Protein 3MN5 (pdb70)

Secondary structure (DSSP, 8-state):
-PPEEEEE-SSEEEEEETTBSS-SEEEE--BTTBTT----B-SEETTEE--HHHHHHHHHIIIIIIS---GGGS-EEEEE-TT--HHHHHHHHHIIIIIS--SEEEEEEHHHHHHHHTT-SSEEEEEE-SS-EEEEEEETTEE-GGG-EEES-SHHHHHHHHHHHHHHTT----SHHHHHHHHHHHHHH----SSHHHHHHHHHH-STT-EEEE-TTS-EEEESTHHHHHHHTTT-GGGGT--S--HHHHHHHHHHTS-HHHHHHHHT-EEEESGGG-STTHHHHHHHHHHHHS-TT----EE--TTGGGHHHHHHHHHHT-GGGTTTSEEHHHHHHH-TTHHHHH-/--HHHHHHHHHHH----B--

Radius of gyration: 20.94 Å; Cα contacts (8 Å, |Δi|>4): 755; chains: 2; bounding box: 53×35×63 Å

GO terms:
  GO:0005515 protein binding (F, IPI)
  GO:0048306 calcium-dependent protein binding (F, IPI)
  GO:0042802 identical protein binding (F, IPI)
  GO:0098723 skeletal muscle myofibril (C, IDA)
  GO:0000287 magnesium ion binding (F, IDA)
  GO:0005509 calcium ion binding (F, IDA)
  GO:0032432 actin filament bundle (C, IDA)
  GO:0005884 actin filament (C, IDA)
  GO:0003785 actin monomer binding (F, IDA)
  GO:0031941 filamentous actin (C, IDA)
  GO:0030041 actin filament polymerization (P, IDA)
  GO:0051017 actin filament bundle assembly (P, IDA)
  GO:0140660 cytoskeletal motor activator activity (F, IDA)
  GO:0005884 actin filament (C, IMP)
  GO:0005523 tropomyosin binding (F, IPI)
  GO:0031013 troponin I binding (F, IPI)
  GO:0031432 titin binding (F, IPI)
  GO:0032036 myosin heavy chain binding (F, IPI)
  GO:0019904 protein domain specific binding (F, IPI)

Foldseek 3Di:
DWAKEWEDDQFWIFIPTFPDQGGQDIFGQWDPPGTPPVPIDRQAAQQAGNDVVSVLNNVVCCACVRHNHQQQVHEYEYEGAQPHDLVSLLSVLCCCCPVRVHQWYAYAYLQLLLLVLVVHQFAWEFEAAQFKTKIFGGDRSRTDNLLMDIDRCHLLNLLVLLQVVVVVVVDHQDDPVSSVVSSVCLLPQAAADLDLVVQVVVQVPDCVQKDWDQDPVRDIDIDTSSRHVSLCCQQVVCSVPDPDHHDLVSNVSSLVSDDPVCNLVHQQHYEYAADRCQHHCNQVSSQVSNCVVDPVVRHGDYHYDNVRNCSSSSSSSPQSPDPVNPVLICGSVNCVVPNSSVNVVRD/DPPVVVVVVVVVVDDDDDDD

CATH classification: 3.30.420.40 (+2 more: 3.30.420.40, 3.90.640.10)

Nearest PDB structures (foldseek):
  3mn5-assembly1_A  TM=1.003E+00  e=4.294E-72  Oryctolagus cuniculus
  4h0y-assembly1_B  TM=9.917E-01  e=3.273E-67  Oryctolagus cuniculus
  4h0v-assembly1_B  TM=9.916E-01  e=4.871E-67  Oryctolagus cuniculus
  7w52-assembly4_G  TM=9.857E-01  e=1.844E-65  Gallus gallus
  4efh-assembly1_A  TM=9.823E-01  e=8.067E-65  Acanthamoeba castellanii

InterPro domains:
  IPR004000 Actin family [PF00022] (5-377)
  IPR004000 Actin family [PR00190] (28-37)
  IPR004000 Actin family [PR00190] (51-62)
  IPR004000 Actin family [PR00190] (63-85)
  IPR004000 Actin family [PR00190] (117-130)
  IPR004000 Actin family [PR00190] (142-161)
  IPR004000 Actin family [PR00190] (238-254)
  IPR004000 Actin family [PTHR11937] (10-371)
  IPR004000 Actin family [SM00268] (7-377)
  IPR004001 Actin, conserved site [PS00406] (55-65)
  IPR004001 Actin, conserved site [PS00432] (358-366)
  IPR020902 Actin/actin-like conserved site [PS01132] (106-118)
  IPR043129 ATPase, nucleotide binding domain [SSF53067] (5-155)
  IPR043129 ATPase, nucleotide binding domain [SSF53067] (149-377)

Structure (mmCIF, N/CA/C/O backbone):
data_3MN5
#
_entry.id   3MN5
#
_cell.length_a   52.960
_cell.length_b   71.810
_cell.length_c   100.720
_cell.angle_alpha   90.00
_cell.angle_beta   90.00
_cell.angle_gamma   90.00
#
_symmetry.space_group_name_H-M   'P 21 21 21'
#
loop_
_entity.id
_entity.type
_entity.pdbx_description
1 polymer 'Actin, alpha skeletal muscle'
2 polymer 'Protein spire'
3 non-polymer 'CALCIUM ION'
4 non-polymer "ADENOSINE-5'-TRIPHOSPHATE"
5 non-polymer 'LATRUNCULIN B'
6 water water
#
loop_
_atom_site.group_PDB
_atom_site.id
_atom_site.type_symbol
_atom_site.label_atom_id
_atom_site.label_alt_id
_atom_site.label_comp_id
_atom_site.label_asym_id
_atom_site.label_entity_id
_atom_site.label_seq_id
_atom_site.pdbx_PDB_ins_code
_atom_site.Cartn_x
_atom_site.Cartn_y
_atom_site.Cartn_z
_atom_site.occupancy
_atom_site.B_iso_or_equiv
_atom_site.auth_seq_id
_atom_site.auth_comp_id
_atom_site.auth_asym_id
_atom_site.auth_atom_id
_atom_site.pdbx_PDB_model_num
ATOM 1 N N . THR A 1 5 ? -43.613 -6.856 36.408 1.00 37.62 5 THR A N 1
ATOM 2 C CA . THR A 1 5 ? -43.020 -8.187 36.765 1.00 36.32 5 THR A CA 1
ATOM 3 C C . THR A 1 5 ? -41.979 -8.698 35.744 1.00 33.23 5 THR A C 1
ATOM 4 O O . THR A 1 5 ? -40.982 -9.321 36.141 1.00 34.07 5 THR A O 1
ATOM 8 N N . THR A 1 6 ? -42.216 -8.520 34.451 1.00 28.94 6 THR A N 1
ATOM 9 C CA . THR A 1 6 ? -41.132 -8.876 33.535 1.00 25.34 6 THR A CA 1
ATOM 10 C C . THR A 1 6 ? -40.344 -7.609 33.248 1.00 18.98 6 THR A C 1
ATOM 11 O O . THR A 1 6 ? -40.927 -6.559 33.111 1.00 19.25 6 THR A O 1
ATOM 15 N N . ALA A 1 7 ? -39.018 -7.697 33.370 1.00 13.76 7 ALA A N 1
ATOM 16 C CA . ALA A 1 7 ? -38.197 -6.555 32.934 1.00 13.08 7 ALA A CA 1
ATOM 17 C C . ALA A 1 7 ? -38.063 -6.498 31.418 1.00 10.52 7 ALA A C 1
ATOM 18 O O . ALA A 1 7 ? -38.012 -7.491 30.709 1.00 10.34 7 ALA A O 1
ATOM 20 N N . LEU A 1 8 ? -37.903 -5.276 30.945 1.00 8.95 8 LEU A N 1
ATOM 21 C CA . LEU A 1 8 ? -37.666 -5.029 29.518 1.00 8.72 8 LEU A CA 1
ATOM 22 C C . LEU A 1 8 ? -36.144 -4.788 29.348 1.00 7.60 8 LEU A C 1
ATOM 23 O O . LEU A 1 8 ? -35.498 -4.219 30.229 1.00 9.62 8 LEU A O 1
ATOM 28 N N . VAL A 1 9 ? -35.627 -5.226 28.194 1.00 9.28 9 VAL A N 1
ATOM 29 C CA . VAL A 1 9 ? -34.188 -4.911 27.867 1.00 8.27 9 VAL A CA 1
ATOM 30 C C . VAL A 1 9 ? -34.178 -4.235 26.475 1.00 8.69 9 VAL A C 1
ATOM 31 O O . VAL A 1 9 ? -34.688 -4.812 25.472 1.00 7.57 9 VAL A O 1
ATOM 35 N N . CYS A 1 10 ? -33.599 -3.026 26.409 1.00 8.61 10 CYS A N 1
ATOM 36 C CA . CYS A 1 10 ? -33.504 -2.355 25.152 1.00 9.86 10 CYS A CA 1
ATOM 37 C C . CYS A 1 10 ? -32.065 -1.971 24.872 1.00 10.08 10 CYS A C 1
ATOM 38 O O . CYS A 1 10 ? -31.511 -1.151 25.648 1.00 10.72 10 CYS A O 1
ATOM 41 N N . ASP A 1 11 ? -31.493 -2.521 23.782 1.00 7.31 11 ASP A N 1
ATOM 42 C CA . ASP A 1 11 ? -30.126 -2.155 23.378 1.00 7.15 11 ASP A CA 1
ATOM 43 C C . ASP A 1 11 ? -30.273 -1.216 22.187 1.00 9.23 11 ASP A C 1
ATOM 44 O O . ASP A 1 11 ? -30.634 -1.582 21.084 1.00 9.95 11 ASP A O 1
ATOM 49 N N . ASN A 1 12 ? -29.991 0.075 22.464 1.00 8.87 12 ASN A N 1
ATOM 50 C CA . ASN A 1 12 ? -30.190 1.015 21.392 1.00 12.96 12 ASN A CA 1
ATOM 51 C C . ASN A 1 12 ? -28.945 1.280 20.579 1.00 10.94 12 ASN A C 1
ATOM 52 O O . ASN A 1 12 ? -28.047 2.040 20.974 1.00 11.94 12 ASN A O 1
ATOM 57 N N . GLY A 1 13 ? -28.924 0.592 19.465 1.00 9.08 13 GLY A N 1
ATOM 58 C CA . GLY A 1 13 ? -27.771 0.645 18.558 1.00 11.36 13 GLY A CA 1
ATOM 59 C C . GLY A 1 13 ? -27.772 1.858 17.679 1.00 12.06 13 GLY A C 1
ATOM 60 O O . GLY A 1 13 ? -28.798 2.400 17.354 1.00 10.80 13 GLY A O 1
ATOM 61 N N . SER A 1 14 ? -26.592 2.209 17.136 1.00 11.82 14 SER A N 1
ATOM 62 C CA . SER A 1 14 ? -26.599 3.196 16.049 1.00 14.10 14 SER A CA 1
ATOM 63 C C . SER A 1 14 ? -27.348 2.831 14.815 1.00 13.44 14 SER A C 1
ATOM 64 O O . SER A 1 14 ? -27.876 3.695 14.062 1.00 16.49 14 SER A O 1
ATOM 67 N N . GLY A 1 15 ? -27.408 1.494 14.534 1.00 10.21 15 GLY A N 1
ATOM 68 C CA . GLY A 1 15 ? -28.134 1.040 13.349 1.00 9.37 15 GLY A CA 1
ATOM 69 C C . GLY A 1 15 ? -29.463 0.322 13.704 1.00 8.78 15 GLY A C 1
ATOM 70 O O . GLY A 1 15 ? -30.467 0.553 13.077 1.00 10.48 15 GLY A O 1
ATOM 71 N N . LEU A 1 16 ? -29.371 -0.598 14.658 1.00 8.47 16 LEU A N 1
ATOM 72 C CA . LEU A 1 16 ? -30.547 -1.433 15.025 1.00 8.86 16 LEU A CA 1
ATOM 73 C C . LEU A 1 16 ? -30.843 -1.306 16.499 1.00 9.08 16 LEU A C 1
ATOM 74 O O . LEU A 1 16 ? -29.977 -1.369 17.351 1.00 9.82 16 LEU A O 1
ATOM 79 N N . VAL A 1 17 ? -32.134 -1.194 16.795 1.00 9.83 17 VAL A N 1
ATOM 80 C CA . VAL A 1 17 ? -32.625 -1.408 18.127 1.00 8.77 17 VAL A CA 1
ATOM 81 C C . VAL A 1 17 ? -32.858 -2.911 18.289 1.00 7.75 17 VAL A C 1
ATOM 82 O O . VAL A 1 17 ? -33.518 -3.533 17.465 1.00 9.55 17 VAL A O 1
ATOM 86 N N . LYS A 1 18 ? -32.351 -3.434 19.377 1.00 8.79 18 LYS A N 1
ATOM 87 C CA . LYS A 1 18 ? -32.664 -4.829 19.752 1.00 8.03 18 LYS A CA 1
ATOM 88 C C . LYS A 1 18 ? -33.444 -4.686 21.068 1.00 9.32 18 LYS A C 1
ATOM 89 O O . LYS A 1 18 ? -32.946 -4.118 22.046 1.00 9.10 18 LYS A O 1
ATOM 95 N N . ALA A 1 19 ? -34.666 -5.242 21.153 1.00 8.55 19 ALA A N 1
ATOM 96 C CA . ALA A 1 19 ? -35.442 -5.051 22.372 1.00 8.69 19 ALA A CA 1
ATOM 97 C C . ALA A 1 19 ? -36.227 -6.305 22.675 1.00 9.05 19 ALA A C 1
ATOM 98 O O . ALA A 1 19 ? -36.564 -7.111 21.812 1.00 8.89 19 ALA A O 1
ATOM 100 N N . GLY A 1 20 ? -36.552 -6.491 23.914 1.00 7.86 20 GLY A N 1
ATOM 101 C CA . GLY A 1 20 ? -37.345 -7.678 24.323 1.00 9.01 20 GLY A CA 1
ATOM 102 C C . GLY A 1 20 ? -37.448 -7.766 25.832 1.00 8.23 20 GLY A C 1
ATOM 103 O O . GLY A 1 20 ? -37.392 -6.752 26.527 1.00 9.22 20 GLY A O 1
ATOM 104 N N . PHE A 1 21 ? -37.655 -9.010 26.343 1.00 8.35 21 PHE A N 1
ATOM 105 C CA . PHE A 1 21 ? -37.997 -9.268 27.701 1.00 8.67 21 PHE A CA 1
ATOM 106 C C . PHE A 1 21 ? -36.843 -9.993 28.418 1.00 8.80 21 PHE A C 1
ATOM 107 O O . PHE A 1 21 ? -36.324 -11.001 27.851 1.00 8.49 21 PHE A O 1
ATOM 115 N N . ALA A 1 22 ? -36.475 -9.483 29.583 1.00 9.91 22 ALA A N 1
ATOM 116 C CA . ALA A 1 22 ? -35.414 -10.168 30.360 1.00 9.79 22 ALA A CA 1
ATOM 117 C C . ALA A 1 22 ? -35.822 -11.581 30.643 1.00 12.67 22 ALA A C 1
ATOM 118 O O . ALA A 1 22 ? -36.999 -11.847 31.039 1.00 10.74 22 ALA A O 1
ATOM 120 N N . GLY A 1 23 ? -34.847 -12.458 30.465 1.00 8.99 23 GLY A N 1
ATOM 121 C CA . GLY A 1 23 ? -35.080 -13.908 30.649 1.00 11.06 23 GLY A CA 1
ATOM 122 C C . GLY A 1 23 ? -35.253 -14.613 29.336 1.00 10.72 23 GLY A C 1
ATOM 123 O O . GLY A 1 23 ? -35.233 -15.885 29.322 1.00 13.74 23 GLY A O 1
ATOM 124 N N . ASP A 1 24 ? -35.464 -13.928 28.218 1.00 11.33 24 ASP A N 1
ATOM 125 C CA . ASP A 1 24 ? -35.626 -14.555 26.940 1.00 8.74 24 ASP A CA 1
ATOM 126 C C . ASP A 1 24 ? -34.236 -14.705 26.292 1.00 11.29 24 ASP A C 1
ATOM 127 O O . ASP A 1 24 ? -33.254 -13.995 26.639 1.00 10.98 24 ASP A O 1
ATOM 132 N N . ASP A 1 25 ? -34.152 -15.686 25.362 1.00 11.47 25 ASP A N 1
ATOM 133 C CA . ASP A 1 25 ? -32.869 -15.911 24.758 1.00 11.88 25 ASP A CA 1
ATOM 134 C C . ASP A 1 25 ? -32.447 -15.007 23.636 1.00 12.13 25 ASP A C 1
ATOM 135 O O . ASP A 1 25 ? -31.283 -15.107 23.222 1.00 13.78 25 ASP A O 1
ATOM 140 N N . ALA A 1 26 ? -33.370 -14.119 23.204 1.00 12.21 26 ALA A N 1
ATOM 141 C CA . ALA A 1 26 ? -33.152 -13.353 21.989 1.00 11.30 26 ALA A CA 1
ATOM 142 C C . ALA A 1 26 ? -34.124 -12.216 21.997 1.00 10.48 26 ALA A C 1
ATOM 143 O O . ALA A 1 26 ? -35.142 -12.310 22.604 1.00 11.93 26 ALA A O 1
ATOM 145 N N . PRO A 1 27 ? -33.767 -11.099 21.375 1.00 11.63 27 PRO A N 1
ATOM 146 C CA . PRO A 1 27 ? -34.724 -9.964 21.342 1.00 10.41 27 PRO A CA 1
ATOM 147 C C . PRO A 1 27 ? -35.896 -10.311 20.455 1.00 12.36 27 PRO A C 1
ATOM 148 O O . PRO A 1 27 ? -35.754 -10.803 19.326 1.00 15.02 27 PRO A O 1
ATOM 152 N N . ARG A 1 28 ? -37.069 -10.039 20.989 1.00 12.14 28 ARG A N 1
ATOM 153 C CA . ARG A 1 28 ? -38.283 -10.141 20.171 1.00 13.62 28 ARG A CA 1
ATOM 154 C C . ARG A 1 28 ? -38.446 -9.084 19.055 1.00 14.69 28 ARG A C 1
ATOM 155 O O . ARG A 1 28 ? -39.142 -9.349 18.079 1.00 17.31 28 ARG A O 1
ATOM 163 N N . ALA A 1 29 ? -37.844 -7.916 19.230 1.00 11.56 29 ALA A N 1
ATOM 164 C CA . ALA A 1 29 ? -37.936 -6.825 18.302 1.00 13.25 29 ALA A CA 1
ATOM 165 C C . ALA A 1 29 ? -36.560 -6.408 17.875 1.00 11.23 29 ALA A C 1
ATOM 166 O O . ALA A 1 29 ? -35.696 -6.176 18.737 1.00 12.22 29 ALA A O 1
ATOM 168 N N . VAL A 1 30 ? -36.312 -6.453 16.569 1.00 10.60 30 VAL A N 1
ATOM 169 C CA . VAL A 1 30 ? -35.032 -5.943 15.969 1.00 11.34 30 VAL A CA 1
ATOM 170 C C . VAL A 1 30 ? -35.450 -5.050 14.780 1.00 12.26 30 VAL A C 1
ATOM 171 O O . VAL A 1 30 ? -36.091 -5.521 13.836 1.00 11.66 30 VAL A O 1
ATOM 175 N N . PHE A 1 31 ? -35.211 -3.739 14.888 1.00 13.41 31 PHE A N 1
ATOM 176 C CA . PHE A 1 31 ? -35.729 -2.807 13.875 1.00 11.61 31 PHE A CA 1
ATOM 177 C C . PHE A 1 31 ? -34.790 -1.617 13.725 1.00 12.34 31 PHE A C 1
ATOM 178 O O . PHE A 1 31 ? -33.965 -1.370 14.586 1.00 11.73 31 PHE A O 1
ATOM 186 N N . PRO A 1 32 ? -34.806 -0.934 12.574 1.00 12.48 32 PRO A N 1
ATOM 187 C CA . PRO A 1 32 ? -33.771 0.082 12.324 1.00 13.89 32 PRO A CA 1
ATOM 188 C C . PRO A 1 32 ? -33.987 1.321 13.186 1.00 14.95 32 PRO A C 1
ATOM 189 O O . PRO A 1 32 ? -35.153 1.733 13.417 1.00 13.61 32 PRO A O 1
ATOM 193 N N . SER A 1 33 ? -32.900 1.821 13.752 1.00 12.58 33 SER A N 1
ATOM 194 C CA . SER A 1 33 ? -32.914 3.027 14.618 1.00 14.22 33 SER A CA 1
ATOM 195 C C . SER A 1 33 ? -32.951 4.300 13.743 1.00 12.77 33 SER A C 1
ATOM 196 O O . SER A 1 33 ? -31.937 4.968 13.602 1.00 15.06 33 SER A O 1
ATOM 199 N N . ILE A 1 34 ? -34.118 4.568 13.207 1.00 14.95 34 ILE A N 1
ATOM 200 C CA . ILE A 1 34 ? -34.327 5.640 12.245 1.00 16.47 34 ILE A CA 1
ATOM 201 C C . ILE A 1 34 ? -35.697 6.242 12.417 1.00 17.24 34 ILE A C 1
ATOM 202 O O . ILE A 1 34 ? -36.680 5.550 12.772 1.00 16.00 34 ILE A O 1
ATOM 207 N N . VAL A 1 35 ? -35.763 7.554 12.063 1.00 20.21 35 VAL A N 1
ATOM 208 C CA . VAL A 1 35 ? -37.034 8.224 11.836 1.00 23.30 35 VAL A CA 1
ATOM 209 C C . VAL A 1 35 ? -36.958 8.890 10.446 1.00 25.18 35 VAL A C 1
ATOM 210 O O . VAL A 1 35 ? -35.927 9.473 10.169 1.00 26.46 35 VAL A O 1
ATOM 214 N N . GLY A 1 36 ? -37.962 8.577 9.599 1.00 29.56 36 GLY A N 1
ATOM 215 C CA . GLY A 1 36 ? -38.694 9.469 8.608 1.00 34.57 36 GLY A CA 1
ATOM 216 C C . GLY A 1 36 ? -40.123 9.500 9.202 1.00 36.58 36 GLY A C 1
ATOM 217 O O . GLY A 1 36 ? -40.509 10.515 9.790 1.00 39.62 36 GLY A O 1
ATOM 218 N N . ARG A 1 37 ? -40.862 8.362 9.115 1.00 37.18 37 ARG A N 1
ATOM 219 C CA . ARG A 1 37 ? -41.773 7.810 10.214 1.00 35.64 37 ARG A CA 1
ATOM 220 C C . ARG A 1 37 ? -40.819 6.894 11.006 1.00 31.52 37 ARG A C 1
ATOM 221 O O . ARG A 1 37 ? -39.646 7.039 10.790 1.00 30.45 37 ARG A O 1
ATOM 229 N N . VAL A 1 38 ? -41.279 5.969 11.858 1.00 28.09 38 VAL A N 1
ATOM 230 C CA . VAL A 1 38 ? -40.335 5.382 12.842 1.00 26.10 38 VAL A CA 1
ATOM 231 C C . VAL A 1 38 ? -40.025 3.907 12.601 1.00 26.00 38 VAL A C 1
ATOM 232 O O . VAL A 1 38 ? -40.921 3.087 12.404 1.00 23.26 38 VAL A O 1
ATOM 236 N N . GLY A 1 39 ? -38.728 3.557 12.651 1.00 24.41 39 GLY A N 1
ATOM 237 C CA . GLY A 1 39 ? -38.391 2.122 12.563 1.00 26.97 39 GLY A CA 1
ATOM 238 C C . GLY A 1 39 ? -38.786 1.424 11.266 1.00 27.29 39 GLY A C 1
ATOM 239 O O . GLY A 1 39 ? -38.580 1.982 10.177 1.00 28.60 39 GLY A O 1
ATOM 240 N N . ASP A 1 40 ? -39.321 0.214 11.370 1.00 28.08 40 ASP A N 1
ATOM 241 C CA . ASP A 1 40 ? -39.814 -0.549 10.214 1.00 29.64 40 ASP A CA 1
ATOM 242 C C . ASP A 1 40 ? -40.735 0.309 9.339 1.00 31.56 40 ASP A C 1
ATOM 243 O O . ASP A 1 40 ? -40.890 0.021 8.169 1.00 31.55 40 ASP A O 1
ATOM 245 N N . GLU A 1 41 ? -41.385 1.318 9.920 1.00 32.18 41 GLU A N 1
ATOM 246 C CA . GLU A 1 41 ? -42.385 2.080 9.153 1.00 32.29 41 GLU A CA 1
ATOM 247 C C . GLU A 1 41 ? -41.718 3.146 8.247 1.00 32.65 41 GLU A C 1
ATOM 248 O O . GLU A 1 41 ? -40.505 3.491 8.392 1.00 31.60 41 GLU A O 1
ATOM 250 N N . ARG A 1 46 ? -41.046 12.308 6.009 1.00 49.78 65 ARG A N 1
ATOM 251 C CA . ARG A 1 46 ? -39.817 13.092 6.186 1.00 49.54 65 ARG A CA 1
ATOM 252 C C . ARG A 1 46 ? -38.800 12.728 5.091 1.00 49.74 65 ARG A C 1
ATOM 253 O O . ARG A 1 46 ? -38.461 11.545 4.894 1.00 51.27 65 ARG A O 1
ATOM 261 N N . THR A 1 50 ? -36.283 11.576 3.628 1.00 38.84 66 THR A N 1
ATOM 262 C CA . THR A 1 50 ? -34.951 11.532 4.299 1.00 37.43 66 THR A CA 1
ATOM 263 C C . THR A 1 50 ? -35.170 10.338 5.241 1.00 37.54 66 THR A C 1
ATOM 264 O O . THR A 1 50 ? -36.299 10.152 5.779 1.00 38.04 66 THR A O 1
ATOM 266 N N . LEU A 1 51 ? -34.126 9.588 5.572 1.00 34.98 67 LEU A N 1
ATOM 267 C CA . LEU A 1 51 ? -33.805 9.184 6.953 1.00 32.38 67 LEU A CA 1
ATOM 268 C C . LEU A 1 51 ? -32.869 9.822 7.926 1.00 30.68 67 LEU A C 1
ATOM 269 O O . LEU A 1 51 ? -31.793 10.323 7.578 1.00 31.83 67 LEU A O 1
ATOM 274 N N . LYS A 1 52 ? -33.282 9.787 9.201 1.00 26.10 68 LYS A N 1
ATOM 275 C CA . LYS A 1 52 ? -32.418 10.306 10.261 1.00 26.02 68 LYS A CA 1
ATOM 276 C C . LYS A 1 52 ? -32.164 9.187 11.265 1.00 23.36 68 LYS A C 1
ATOM 277 O O . LYS A 1 52 ? -33.098 8.522 11.656 1.00 22.57 68 LYS A O 1
ATOM 283 N N . TYR A 1 53 ? -30.927 9.110 11.690 1.00 21.18 69 TYR A N 1
ATOM 284 C CA . TYR A 1 53 ? -30.479 8.148 12.709 1.00 20.48 69 TYR A CA 1
ATOM 285 C C . TYR A 1 53 ? -30.175 8.953 13.952 1.00 20.50 69 TYR A C 1
ATOM 286 O O . TYR A 1 53 ? -29.162 9.617 13.992 1.00 21.11 69 TYR A O 1
ATOM 295 N N . PRO A 1 54 ? -30.984 8.766 15.001 1.00 18.09 70 PRO A N 1
ATOM 296 C CA . PRO A 1 54 ? -30.817 9.577 16.234 1.00 18.79 70 PRO A CA 1
ATOM 297 C C . PRO A 1 54 ? -29.639 9.195 17.119 1.00 14.88 70 PRO A C 1
ATOM 298 O O . PRO A 1 54 ? -29.374 9.848 18.147 1.00 16.00 70 PRO A O 1
ATOM 302 N N . ILE A 1 55 ? -29.011 8.019 16.839 1.00 13.51 71 ILE A N 1
ATOM 303 C CA . ILE A 1 55 ? -27.841 7.610 17.509 1.00 12.43 71 ILE A CA 1
ATOM 304 C C . ILE A 1 55 ? -26.824 7.594 16.398 1.00 15.82 71 ILE A C 1
ATOM 305 O O . ILE A 1 55 ? -27.015 7.022 15.356 1.00 19.16 71 ILE A O 1
ATOM 310 N N . GLU A 1 56 ? -25.803 8.381 16.641 1.00 15.68 72 GLU A N 1
ATOM 311 C CA . GLU A 1 56 ? -24.657 8.542 15.826 1.00 15.65 72 GLU A CA 1
ATOM 312 C C . GLU A 1 56 ? -23.467 8.057 16.620 1.00 13.01 72 GLU A C 1
ATOM 313 O O . GLU A 1 56 ? -23.099 8.674 17.768 1.00 11.81 72 GLU A O 1
ATOM 319 N N . HIS A 1 57 ? -22.830 7.064 15.961 1.00 11.04 73 HIS A N 1
ATOM 320 C CA . HIS A 1 57 ? -21.641 6.489 16.558 1.00 10.75 73 HIS A CA 1
ATOM 321 C C . HIS A 1 57 ? -21.813 6.061 18.010 1.00 11.08 73 HIS A C 1
ATOM 322 O O . HIS A 1 57 ? -20.936 6.150 18.840 1.00 11.18 73 HIS A O 1
ATOM 329 N N . GLY A 1 58 ? -23.049 5.637 18.319 1.00 10.54 74 GLY A N 1
ATOM 330 C CA . GLY A 1 58 ? -23.361 5.020 19.607 1.00 10.88 74 GLY A CA 1
ATOM 331 C C . GLY A 1 58 ? -23.862 6.018 20.639 1.00 9.70 74 GLY A C 1
ATOM 332 O O . GLY A 1 58 ? -24.314 5.591 21.687 1.00 9.39 74 GLY A O 1
ATOM 333 N N . ILE A 1 59 ? -23.748 7.319 20.355 1.00 9.21 75 ILE A N 1
ATOM 334 C CA . ILE A 1 59 ? -24.126 8.374 21.303 1.00 10.66 75 ILE A CA 1
ATOM 335 C C . ILE A 1 59 ? -25.443 8.965 20.778 1.00 9.37 75 ILE A C 1
ATOM 336 O O . ILE A 1 59 ? -25.628 9.197 19.595 1.00 11.92 75 ILE A O 1
ATOM 341 N N . ILE A 1 60 ? -26.403 9.122 21.693 1.00 9.62 76 ILE A N 1
ATOM 342 C CA . ILE A 1 60 ? -27.669 9.789 21.329 1.00 11.28 76 ILE A CA 1
ATOM 343 C C . ILE A 1 60 ? -27.448 11.297 21.011 1.00 10.08 76 ILE A C 1
ATOM 344 O O . ILE A 1 60 ? -26.814 12.027 21.768 1.00 13.09 76 ILE A O 1
ATOM 349 N N . THR A 1 61 ? -27.863 11.616 19.808 1.00 11.61 77 THR A N 1
ATOM 350 C CA . THR A 1 61 ? -27.689 13.034 19.275 1.00 13.47 77 THR A CA 1
ATOM 351 C C . THR A 1 61 ? -28.998 13.723 18.943 1.00 14.48 77 THR A C 1
ATOM 352 O O . THR A 1 61 ? -29.042 14.961 18.883 1.00 15.37 77 THR A O 1
ATOM 356 N N . ASN A 1 62 ? -30.083 12.994 18.854 1.00 14.50 78 ASN A N 1
ATOM 357 C CA . ASN A 1 62 ? -31.377 13.606 18.625 1.00 15.83 78 ASN A CA 1
ATOM 358 C C . ASN A 1 62 ? -32.338 12.955 19.592 1.00 15.53 78 ASN A C 1
ATOM 359 O O . ASN A 1 62 ? -32.859 11.861 19.352 1.00 16.34 78 ASN A O 1
ATOM 364 N N . TRP A 1 63 ? -32.609 13.706 20.649 1.00 14.05 79 TRP A N 1
ATOM 365 C CA . TRP A 1 63 ? -33.419 13.277 21.794 1.00 15.12 79 TRP A CA 1
ATOM 366 C C . TRP A 1 63 ? -34.873 13.187 21.504 1.00 16.84 79 TRP A C 1
ATOM 367 O O . TRP A 1 63 ? -35.553 12.258 21.973 1.00 15.39 79 TRP A O 1
ATOM 378 N N . ASP A 1 64 ? -35.404 14.068 20.632 1.00 16.78 80 ASP A N 1
ATOM 379 C CA . ASP A 1 64 ? -36.801 13.933 20.308 1.00 16.63 80 ASP A CA 1
ATOM 380 C C . ASP A 1 64 ? -37.048 12.711 19.464 1.00 16.33 80 ASP A C 1
ATOM 381 O O . ASP A 1 64 ? -38.055 11.986 19.661 1.00 16.86 80 ASP A O 1
ATOM 386 N N . ASP A 1 65 ? -36.136 12.441 18.523 1.00 17.31 81 ASP A N 1
ATOM 387 C CA . ASP A 1 65 ? -36.344 11.295 17.669 1.00 16.19 81 ASP A CA 1
ATOM 388 C C . ASP A 1 65 ? -36.038 9.989 18.470 1.00 14.00 81 ASP A C 1
ATOM 389 O O . ASP A 1 65 ? -36.641 8.931 18.171 1.00 14.11 81 ASP A O 1
ATOM 394 N N . MET A 1 66 ? -35.083 10.074 19.392 1.00 12.73 82 MET A N 1
ATOM 395 C CA . MET A 1 66 ? -34.793 8.935 20.319 1.00 13.55 82 MET A CA 1
ATOM 396 C C . MET A 1 66 ? -36.071 8.668 21.076 1.00 11.10 82 MET A C 1
ATOM 397 O O . MET A 1 66 ? -36.448 7.519 21.248 1.00 13.87 82 MET A O 1
ATOM 402 N N . GLU A 1 67 ? -36.775 9.712 21.566 1.00 13.52 83 GLU A N 1
ATOM 403 C CA . GLU A 1 67 ? -38.030 9.406 22.259 1.00 14.86 83 GLU A CA 1
ATOM 404 C C . GLU A 1 67 ? -39.065 8.712 21.362 1.00 14.21 83 GLU A C 1
ATOM 405 O O . GLU A 1 67 ? -39.846 7.798 21.810 1.00 13.61 83 GLU A O 1
ATOM 411 N N . LYS A 1 68 ? -39.138 9.098 20.093 1.00 14.82 84 LYS A N 1
ATOM 412 C CA . LYS A 1 68 ? -40.039 8.417 19.164 1.00 14.68 84 LYS A CA 1
ATOM 413 C C . LYS A 1 68 ? -39.632 6.933 18.974 1.00 12.93 84 LYS A C 1
ATOM 414 O O . LYS A 1 68 ? -40.492 6.026 18.886 1.00 12.68 84 LYS A O 1
ATOM 420 N N . ILE A 1 69 ? -38.297 6.693 18.912 1.00 12.24 85 ILE A N 1
ATOM 421 C CA . ILE A 1 69 ? -37.863 5.309 18.797 1.00 12.81 85 ILE A CA 1
ATOM 422 C C . ILE A 1 69 ? -38.261 4.512 20.088 1.00 10.00 85 ILE A C 1
ATOM 423 O O . ILE A 1 69 ? -38.710 3.360 19.994 1.00 10.91 85 ILE A O 1
ATOM 428 N N . TRP A 1 70 ? -38.044 5.099 21.277 1.00 9.76 86 TRP A N 1
ATOM 429 C CA . TRP A 1 70 ? -38.447 4.382 22.558 1.00 9.21 86 TRP A CA 1
ATOM 430 C C . TRP A 1 70 ? -39.966 4.174 22.573 1.00 11.62 86 TRP A C 1
ATOM 431 O O . TRP A 1 70 ? -4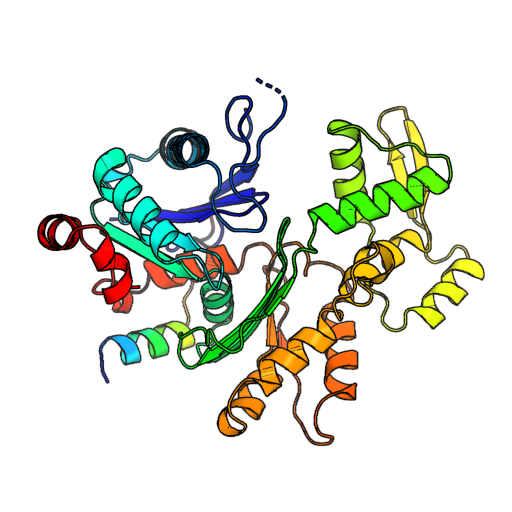0.446 3.118 22.900 1.00 10.81 86 TRP A O 1
ATOM 442 N N . HIS A 1 71 ? -40.726 5.207 22.195 1.00 13.23 87 HIS A N 1
ATOM 443 C CA . HIS A 1 71 ? -42.168 4.952 22.161 1.00 14.88 87 HIS A CA 1
ATOM 444 C C . HIS A 1 71 ? -42.612 3.828 21.185 1.00 13.70 87 HIS A C 1
ATOM 445 O O . HIS A 1 71 ? -43.454 2.922 21.508 1.00 15.00 87 HIS A O 1
ATOM 452 N N . HIS A 1 72 ? -41.999 3.811 20.019 1.00 13.02 88 HIS A N 1
ATOM 453 C CA . HIS A 1 72 ? -42.238 2.769 19.036 1.00 12.58 88 HIS A CA 1
ATOM 454 C C . HIS A 1 72 ? -41.820 1.407 19.598 1.00 12.69 88 HIS A C 1
ATOM 455 O O . HIS A 1 72 ? -42.502 0.450 19.406 1.00 14.01 88 HIS A O 1
ATOM 462 N N . THR A 1 73 ? -40.690 1.354 20.299 1.00 11.66 89 THR A N 1
ATOM 463 C CA . THR A 1 73 ? -40.293 0.087 20.891 1.00 12.20 89 THR A CA 1
ATOM 464 C C . THR A 1 73 ? -41.358 -0.466 21.863 1.00 10.85 89 THR A C 1
ATOM 465 O O . THR A 1 73 ? -41.693 -1.662 21.812 1.00 12.87 89 THR A O 1
ATOM 469 N N . PHE A 1 74 ? -41.855 0.379 22.768 1.00 11.56 90 PHE A N 1
ATOM 470 C CA . PHE A 1 74 ? -42.759 -0.069 23.839 1.00 13.85 90 PHE A CA 1
ATOM 471 C C . PHE A 1 74 ? -44.110 -0.383 23.240 1.00 15.24 90 PHE A C 1
ATOM 472 O O . PHE A 1 74 ? -44.640 -1.462 23.435 1.00 13.84 90 PHE A O 1
ATOM 480 N N . TYR A 1 75 ? -44.654 0.559 22.473 1.00 14.78 91 TYR A N 1
ATOM 481 C CA . TYR A 1 75 ? -46.077 0.425 22.058 1.00 17.81 91 TYR A CA 1
ATOM 482 C C . TYR A 1 75 ? -46.168 -0.423 20.789 1.00 18.51 91 TYR A C 1
ATOM 483 O O . TYR A 1 75 ? -46.872 -1.446 20.750 1.00 26.89 91 TYR A O 1
ATOM 492 N N . ASN A 1 76 ? -45.436 -0.149 19.765 1.00 17.10 92 ASN A N 1
ATOM 493 C CA . ASN A 1 76 ? -45.640 -0.871 18.522 1.00 18.07 92 ASN A CA 1
ATOM 494 C C . ASN A 1 76 ? -44.979 -2.228 18.507 1.00 18.88 92 ASN A C 1
ATOM 495 O O . ASN A 1 76 ? -45.514 -3.209 17.996 1.00 21.39 92 ASN A O 1
ATOM 500 N N . GLU A 1 77 ? -43.773 -2.309 19.072 1.00 17.53 93 GLU A N 1
ATOM 501 C CA . GLU A 1 77 ? -42.949 -3.504 18.855 1.00 16.29 93 GLU A CA 1
ATOM 502 C C . GLU A 1 77 ? -43.170 -4.508 19.956 1.00 15.17 93 GLU A C 1
ATOM 503 O O . GLU A 1 77 ? -43.578 -5.640 19.649 1.00 18.79 93 GLU A O 1
ATOM 509 N N . LEU A 1 78 ? -42.977 -4.141 21.210 1.00 13.41 94 LEU A N 1
ATOM 510 C CA . LEU A 1 78 ? -43.160 -5.009 22.330 1.00 13.45 94 LEU A CA 1
ATOM 511 C C . LEU A 1 78 ? -44.607 -5.166 22.820 1.00 12.15 94 LEU A C 1
ATOM 512 O O . LEU A 1 78 ? -44.923 -6.114 23.513 1.00 12.10 94 LEU A O 1
ATOM 517 N N . ARG A 1 79 ? -45.423 -4.196 22.459 1.00 13.55 95 ARG A N 1
ATOM 518 C CA . ARG A 1 79 ? -46.807 -4.128 22.970 1.00 14.52 95 ARG A CA 1
ATOM 519 C C . ARG A 1 79 ? -46.896 -4.195 24.503 1.00 13.40 95 ARG A C 1
ATOM 520 O O . ARG A 1 79 ? -47.556 -5.052 25.085 1.00 15.20 95 ARG A O 1
ATOM 528 N N . VAL A 1 80 ? -46.222 -3.224 25.150 1.00 11.71 96 VAL A N 1
ATOM 529 C CA . VAL A 1 80 ? -46.196 -3.103 26.576 1.00 12.60 96 VAL A CA 1
ATOM 530 C C . VAL A 1 80 ? -46.463 -1.650 26.963 1.00 13.38 96 VAL A C 1
ATOM 531 O O . VAL A 1 80 ? -46.381 -0.755 26.146 1.00 16.59 96 VAL A O 1
ATOM 535 N N . ALA A 1 81 ? -46.780 -1.432 28.207 1.00 13.47 97 ALA A N 1
ATOM 536 C CA . ALA A 1 81 ? -46.827 -0.086 28.759 1.00 15.01 97 ALA A CA 1
ATOM 537 C C . ALA A 1 81 ? -45.580 0.004 29.597 1.00 13.84 97 ALA A C 1
ATOM 538 O O . ALA A 1 81 ? -45.404 -0.798 30.532 1.00 12.61 97 ALA A O 1
ATOM 540 N N . PRO A 1 82 ? -44.716 1.008 29.303 1.00 14.04 98 PRO A N 1
ATOM 541 C CA . PRO A 1 82 ? -43.461 1.062 30.050 1.00 13.69 98 PRO A CA 1
ATOM 542 C C . PRO A 1 82 ? -43.616 1.355 31.525 1.00 13.39 98 PRO A C 1
ATOM 543 O O . PRO A 1 82 ? -42.777 0.906 32.317 1.00 12.41 98 PRO A O 1
ATOM 547 N N . GLU A 1 83 ? -44.765 1.936 31.937 1.00 12.87 99 GLU A N 1
ATOM 548 C CA . GLU A 1 83 ? -44.989 2.075 33.351 1.00 15.71 99 GLU A CA 1
ATOM 549 C C . GLU A 1 83 ? -45.225 0.779 34.139 1.00 14.31 99 GLU A C 1
ATOM 550 O O . GLU A 1 83 ? -45.198 0.799 35.371 1.00 15.21 99 GLU A O 1
ATOM 556 N N . GLU A 1 84 ? -45.358 -0.341 33.434 1.00 13.59 100 GLU A N 1
ATOM 557 C CA . GLU A 1 84 ? -45.551 -1.644 34.032 1.00 14.79 100 GLU A CA 1
ATOM 558 C C . GLU A 1 84 ? -44.281 -2.507 34.195 1.00 14.41 100 GLU A C 1
ATOM 559 O O . GLU A 1 84 ? -44.361 -3.628 34.698 1.00 15.71 100 GLU A O 1
ATOM 565 N N . HIS A 1 85 ? -43.102 -1.986 33.786 1.00 12.80 101 HIS A N 1
ATOM 566 C CA . HIS A 1 85 ? -41.947 -2.889 33.723 1.00 11.92 101 HIS A CA 1
ATOM 567 C C . HIS A 1 85 ? -40.681 -2.130 34.109 1.00 10.20 101 HIS A C 1
ATOM 568 O O . HIS A 1 85 ? -40.405 -1.092 33.535 1.00 12.64 101 HIS A O 1
ATOM 575 N N . PRO A 1 86 ? -39.833 -2.746 34.956 1.00 10.80 102 PRO A N 1
ATOM 576 C CA . PRO A 1 86 ? -38.441 -2.290 35.035 1.00 9.69 102 PRO A CA 1
ATOM 577 C C . PRO A 1 86 ? -37.828 -2.348 33.643 1.00 9.90 102 PRO A C 1
ATOM 578 O O . PRO A 1 86 ? -38.072 -3.327 32.930 1.00 9.85 102 PRO A O 1
ATOM 582 N N . THR A 1 87 ? -37.060 -1.315 33.293 1.00 10.41 103 THR A N 1
ATOM 583 C CA . THR A 1 87 ? -36.447 -1.198 31.958 1.00 10.16 103 THR A CA 1
ATOM 584 C C . THR A 1 87 ? -34.937 -1.003 32.000 1.00 9.98 103 THR A C 1
ATOM 585 O O . THR A 1 87 ? -34.477 -0.058 32.627 1.00 10.46 103 THR A O 1
ATOM 589 N N . LEU A 1 88 ? -34.199 -2.010 31.476 1.00 8.98 104 LEU A N 1
ATOM 590 C CA . LEU A 1 88 ? -32.742 -1.901 31.364 1.00 8.20 104 LEU A CA 1
ATOM 591 C C . LEU A 1 88 ? -32.441 -1.380 29.964 1.00 6.56 104 LEU A C 1
ATOM 592 O O . LEU A 1 88 ? -32.916 -1.944 28.933 1.00 7.60 104 LEU A O 1
ATOM 597 N N . LEU A 1 89 ? -31.667 -0.296 29.883 1.00 7.37 105 LEU A N 1
ATOM 598 C CA . LEU A 1 89 ? -31.224 0.224 28.624 1.00 9.17 105 LEU A CA 1
ATOM 599 C C . LEU A 1 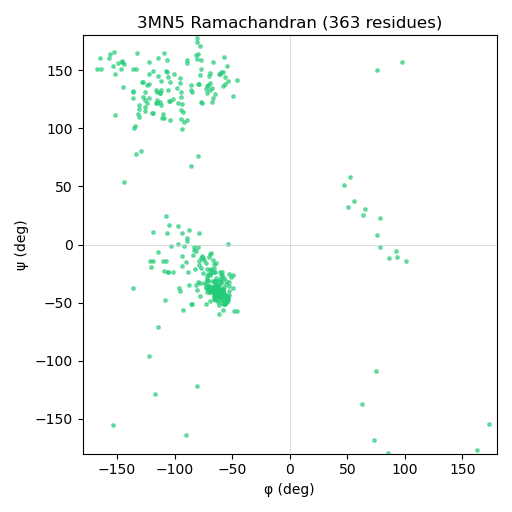89 ? -29.723 0.074 28.553 1.00 7.90 105 LEU A C 1
ATOM 600 O O . LEU A 1 89 ? -29.066 -0.060 29.570 1.00 9.81 105 LEU A O 1
ATOM 605 N N . THR A 1 90 ? -29.243 0.124 27.304 1.00 7.50 106 THR A N 1
ATOM 606 C CA . THR A 1 90 ? -27.776 0.070 27.165 1.00 7.77 106 THR A CA 1
ATOM 607 C C . THR A 1 90 ? -27.224 1.445 26.719 1.00 8.32 106 THR A C 1
ATOM 608 O O . THR A 1 90 ? -27.914 2.359 26.210 1.00 9.40 106 THR A O 1
ATOM 612 N N . GLU A 1 91 ? -25.904 1.577 26.880 1.00 7.49 107 GLU A N 1
ATOM 613 C CA . GLU A 1 91 ? -25.193 2.786 26.469 1.00 8.63 107 GLU A CA 1
ATOM 614 C C . GLU A 1 91 ? -23.833 2.437 25.969 1.00 8.08 107 GLU A C 1
ATOM 615 O O . GLU A 1 91 ? -23.259 1.378 26.296 1.00 7.23 107 GLU A O 1
ATOM 621 N N . ALA A 1 92 ? -23.299 3.327 25.154 1.00 7.23 108 ALA A N 1
ATOM 622 C CA . ALA A 1 92 ? -21.937 3.144 24.690 1.00 9.99 108 ALA A CA 1
ATOM 623 C C . ALA A 1 92 ? -20.952 3.330 25.832 1.00 10.58 108 ALA A C 1
ATOM 624 O O . ALA A 1 92 ? -21.175 4.069 26.802 1.00 10.28 108 ALA A O 1
ATOM 626 N N . PRO A 1 93 ? -19.819 2.586 25.785 1.00 11.46 109 PRO A N 1
ATOM 627 C CA . PRO A 1 93 ? -18.674 3.016 26.588 1.00 11.65 109 PRO A CA 1
ATOM 628 C C . PRO A 1 93 ? -18.377 4.509 26.489 1.00 11.25 109 PRO A C 1
ATOM 629 O O . PRO A 1 93 ? -18.503 5.058 25.407 1.00 13.26 109 PRO A O 1
ATOM 633 N N . LEU A 1 94 ? -17.999 5.141 27.590 1.00 14.41 110 LEU A N 1
ATOM 634 C CA . LEU A 1 94 ? -17.664 6.593 27.622 1.00 13.94 110 LEU A CA 1
ATOM 635 C C . LEU A 1 94 ? -18.842 7.506 27.275 1.00 13.62 110 LEU A C 1
ATOM 636 O O . LEU A 1 94 ? -18.653 8.680 26.867 1.00 17.31 110 LEU A O 1
ATOM 641 N N . ASN A 1 95 ? -20.075 7.017 27.507 1.00 12.56 111 ASN A N 1
ATOM 642 C CA . ASN A 1 95 ? -21.273 7.848 27.268 1.00 11.74 111 ASN A CA 1
ATOM 643 C C . ASN A 1 95 ? -21.214 9.007 28.268 1.00 12.04 111 ASN A C 1
ATOM 644 O O . ASN A 1 95 ? -21.012 8.816 29.469 1.00 15.24 111 ASN A O 1
ATOM 649 N N . PRO A 1 96 ? -21.368 10.235 27.763 1.00 13.99 112 PRO A N 1
ATOM 650 C CA . PRO A 1 96 ? -21.277 11.395 28.641 1.00 16.68 112 PRO A CA 1
ATOM 651 C C . PRO A 1 96 ? -22.281 11.350 29.784 1.00 16.68 112 PRO A C 1
ATOM 652 O O . PRO A 1 96 ? -23.429 10.944 29.609 1.00 15.99 112 PRO A O 1
ATOM 656 N N . LYS A 1 97 ? -21.885 11.912 30.888 1.00 17.56 113 LYS A N 1
ATOM 657 C CA . LYS A 1 97 ? -22.661 11.898 32.113 1.00 18.41 113 LYS A CA 1
ATOM 658 C C . LYS A 1 97 ? -23.987 12.597 31.811 1.00 16.02 113 LYS A C 1
ATOM 659 O O . LYS A 1 97 ? -25.039 12.071 32.205 1.00 16.05 113 LYS A O 1
ATOM 665 N N . ALA A 1 98 ? -23.938 13.678 31.038 1.00 16.36 114 ALA A N 1
ATOM 666 C CA . ALA A 1 98 ? -25.173 14.481 30.744 1.00 14.49 114 ALA A CA 1
ATOM 667 C C . ALA A 1 98 ? -26.198 13.649 29.924 1.00 14.41 114 ALA A C 1
ATOM 668 O O . ALA A 1 98 ? -27.406 13.689 30.162 1.00 14.14 114 ALA A O 1
ATOM 670 N N . ASN A 1 99 ? -25.649 12.758 29.063 1.00 13.05 115 ASN A N 1
ATOM 671 C CA . ASN A 1 99 ? -26.515 11.887 28.201 1.00 12.53 115 ASN A CA 1
ATOM 672 C C . ASN A 1 99 ? -27.145 10.833 29.105 1.00 13.28 115 ASN A C 1
ATOM 673 O O . ASN A 1 99 ? -28.344 10.543 28.965 1.00 11.53 115 ASN A O 1
ATOM 678 N N . ARG A 1 100 ? -26.403 10.353 30.113 1.00 12.40 116 ARG A N 1
ATOM 679 C CA . ARG A 1 100 ? -26.929 9.301 31.042 1.00 15.50 116 ARG A CA 1
ATOM 680 C C . ARG A 1 100 ? -28.092 9.920 31.836 1.00 12.79 116 ARG A C 1
ATOM 681 O O . ARG A 1 100 ? -29.159 9.269 32.042 1.00 14.34 116 ARG A O 1
ATOM 689 N N . GLU A 1 101 ? -27.909 11.182 32.212 1.00 12.94 117 GLU A N 1
ATOM 690 C CA . GLU A 1 101 ? -28.932 11.850 33.037 1.00 12.74 117 GLU A CA 1
ATOM 691 C C . GLU A 1 101 ? -30.167 12.122 32.169 1.00 12.11 117 GLU A C 1
ATOM 692 O O . GLU A 1 101 ? -31.301 11.966 32.680 1.00 11.98 117 GLU A O 1
ATOM 698 N N . LYS A 1 102 ? -29.980 12.542 30.919 1.00 12.52 118 LYS A N 1
ATOM 699 C CA . LYS A 1 102 ? -31.102 12.829 29.995 1.00 12.46 118 LYS A CA 1
ATOM 700 C C . LYS A 1 102 ? -31.928 11.545 29.699 1.00 13.41 118 LYS A C 1
ATOM 701 O O . LYS A 1 102 ? -33.146 11.537 29.769 1.00 11.14 118 LYS A O 1
ATOM 707 N N . MET A 1 103 ? -31.260 10.395 29.510 1.00 10.65 119 MET A N 1
ATOM 708 C CA . MET A 1 103 ? -31.970 9.102 29.303 1.00 12.48 119 MET A CA 1
ATOM 709 C C . MET A 1 103 ? -32.781 8.762 30.549 1.00 11.09 119 MET A C 1
ATOM 710 O O . MET A 1 103 ? -33.952 8.316 30.459 1.00 9.41 119 MET A O 1
ATOM 715 N N . THR A 1 104 ? -32.191 8.955 31.736 1.00 10.60 120 THR A N 1
ATOM 716 C CA . THR A 1 104 ? -32.833 8.592 33.022 1.00 8.63 120 THR A CA 1
ATOM 717 C C . THR A 1 104 ? -34.092 9.459 33.228 1.00 9.53 120 THR A C 1
ATOM 718 O O . THR A 1 104 ? -35.156 8.966 33.507 1.00 10.92 120 THR A O 1
ATOM 722 N N . GLN A 1 105 ? -33.904 10.751 33.018 1.00 9.03 121 GLN A N 1
ATOM 723 C CA . GLN A 1 105 ? -35.025 11.652 33.102 1.00 10.52 121 GLN A CA 1
ATOM 724 C C . GLN A 1 105 ? -36.193 11.285 32.154 1.00 8.89 121 GLN A C 1
ATOM 725 O O . GLN A 1 105 ? -37.358 11.251 32.586 1.00 9.28 121 GLN A O 1
ATOM 731 N N . ILE A 1 106 ? -35.898 10.993 30.912 1.00 10.52 122 ILE A N 1
ATOM 732 C CA . ILE A 1 106 ? -36.910 10.641 29.919 1.00 10.36 122 ILE A CA 1
ATOM 733 C C . ILE A 1 106 ? -37.655 9.389 30.354 1.00 10.64 122 ILE A C 1
ATOM 734 O O . ILE A 1 106 ? -38.872 9.326 30.302 1.00 9.91 122 ILE A O 1
ATOM 739 N N . MET A 1 107 ? -36.862 8.431 30.821 1.00 9.98 123 MET A N 1
ATOM 740 C CA . MET A 1 107 ? -37.523 7.183 31.219 1.00 9.96 123 MET A CA 1
ATOM 741 C C . MET A 1 107 ? -38.457 7.380 32.372 1.00 9.80 123 MET A C 1
ATOM 742 O O . MET A 1 107 ? -39.582 6.785 32.362 1.00 9.89 123 MET A O 1
ATOM 747 N N . PHE A 1 108 ? -38.013 8.106 33.394 1.00 10.35 124 PHE A N 1
ATOM 748 C CA . PHE A 1 108 ? -38.914 8.241 34.603 1.00 11.47 124 PHE A CA 1
ATOM 749 C C . PHE A 1 108 ? -39.987 9.258 34.386 1.00 14.54 124 PHE A C 1
ATOM 750 O O . PHE A 1 108 ? -41.103 9.083 34.987 1.00 16.47 124 PHE A O 1
ATOM 758 N N . GLU A 1 109 ? -39.704 10.324 33.608 1.00 12.64 125 GLU A N 1
ATOM 759 C CA . GLU A 1 109 ? -40.703 11.465 33.570 1.00 15.17 125 GLU A CA 1
ATOM 760 C C . GLU A 1 109 ? -41.620 11.346 32.395 1.00 15.33 125 GLU A C 1
ATOM 761 O O . GLU A 1 109 ? -42.826 11.691 32.496 1.00 19.50 125 GLU A O 1
ATOM 767 N N . THR A 1 110 ? -41.097 10.902 31.268 1.00 14.07 126 THR A N 1
ATOM 768 C CA . THR A 1 110 ? -41.909 10.691 30.016 1.00 14.02 126 THR A CA 1
ATOM 769 C C . THR A 1 110 ? -42.584 9.343 30.005 1.00 15.06 126 THR A C 1
ATOM 770 O O . THR A 1 110 ? -43.784 9.259 29.670 1.00 16.50 126 THR A O 1
ATOM 774 N N . PHE A 1 111 ? -41.824 8.267 30.244 1.00 12.82 127 PHE A N 1
ATOM 775 C CA . PHE A 1 111 ? -42.371 6.950 30.158 1.00 11.37 127 PHE A CA 1
ATOM 776 C C . PHE A 1 111 ? -42.868 6.384 31.447 1.00 11.39 127 PHE A C 1
ATOM 777 O O . PHE A 1 111 ? -43.518 5.313 31.425 1.00 12.85 127 PHE A O 1
ATOM 785 N N . ASN A 1 112 ? -42.572 7.056 32.568 1.00 13.26 128 ASN A N 1
ATOM 786 C CA . ASN A 1 112 ? -43.054 6.675 33.885 1.00 12.91 128 ASN A CA 1
ATOM 787 C C . ASN A 1 112 ? -42.694 5.246 34.263 1.00 14.21 128 ASN A C 1
ATOM 788 O O . ASN A 1 112 ? -43.420 4.517 34.878 1.00 13.36 128 ASN A O 1
ATOM 793 N N . VAL A 1 113 ? -41.478 4.842 33.853 1.00 10.71 129 VAL A N 1
ATOM 794 C CA . VAL A 1 113 ? -41.047 3.491 34.273 1.00 12.21 129 VAL A CA 1
ATOM 795 C C . VAL A 1 113 ? -40.974 3.378 35.797 1.00 12.83 129 VAL A C 1
ATOM 796 O O . VAL A 1 113 ? -40.584 4.332 36.455 1.00 13.28 129 VAL A O 1
ATOM 800 N N . PRO A 1 114 ? -41.273 2.175 36.351 1.00 12.99 130 PRO A N 1
ATOM 801 C CA . PRO A 1 114 ? -41.216 1.978 37.785 1.00 13.04 130 PRO A CA 1
ATOM 802 C C . PRO A 1 114 ? -39.789 1.831 38.259 1.00 12.99 130 PRO A C 1
ATOM 803 O O . PRO A 1 114 ? -39.489 2.066 39.429 1.00 12.67 130 PRO A O 1
ATOM 807 N N . ALA A 1 115 ? -38.891 1.478 37.321 1.00 12.06 131 ALA A N 1
ATOM 808 C CA . ALA A 1 115 ? -37.496 1.206 37.736 1.00 12.70 131 ALA A CA 1
ATOM 809 C C . ALA A 1 115 ? -36.667 1.154 36.469 1.00 11.61 131 ALA A C 1
ATOM 810 O O . ALA A 1 115 ? -37.209 0.826 35.432 1.00 9.13 131 ALA A O 1
ATOM 812 N N . MET A 1 116 ? -35.411 1.500 36.543 1.00 11.08 132 MET A N 1
ATOM 813 C CA . MET A 1 116 ? -34.599 1.431 35.306 1.00 12.70 132 MET A CA 1
ATOM 814 C C . MET A 1 116 ? -33.159 1.211 35.679 1.00 10.99 132 MET A C 1
ATOM 815 O O . MET A 1 116 ? -32.742 1.358 36.833 1.00 11.86 132 MET A O 1
ATOM 820 N N . TYR A 1 117 ? -32.375 0.842 34.690 1.00 10.46 133 TYR A N 1
ATOM 821 C CA . TYR A 1 117 ? -30.906 0.649 34.889 1.00 9.62 133 TYR A CA 1
ATOM 822 C C . TYR A 1 117 ? -30.276 0.948 33.544 1.00 8.68 133 TYR A C 1
ATOM 823 O O . TYR A 1 117 ? -30.889 0.730 32.488 1.00 9.37 133 TYR A O 1
ATOM 832 N N . VAL A 1 118 ? -29.058 1.510 33.548 1.00 9.28 134 VAL A N 1
ATOM 833 C CA . VAL A 1 118 ? -28.349 1.646 32.260 1.00 10.55 134 VAL A CA 1
ATOM 834 C C . VAL A 1 118 ? -27.000 0.916 32.342 1.00 9.59 134 VAL A C 1
ATOM 835 O O . VAL A 1 118 ? -26.194 1.210 33.273 1.00 10.73 134 VAL A O 1
ATOM 839 N N . ALA A 1 119 ? -26.762 0.015 31.383 1.00 8.08 135 ALA A N 1
ATOM 840 C CA . ALA A 1 119 ? -25.495 -0.798 31.420 1.00 8.27 135 ALA A CA 1
ATOM 841 C C . ALA A 1 119 ? -24.712 -0.502 30.169 1.00 7.08 135 ALA A C 1
ATOM 842 O O . ALA A 1 119 ? -25.270 -0.256 29.072 1.00 7.32 135 ALA A O 1
ATOM 844 N N . ILE A 1 120 ? -23.364 -0.579 30.297 1.00 7.95 136 ILE A N 1
ATOM 845 C CA . ILE A 1 120 ? -22.526 -0.429 29.127 1.00 8.07 136 ILE A CA 1
ATOM 846 C C . ILE A 1 120 ? -22.580 -1.643 28.176 1.00 7.15 136 ILE A C 1
ATOM 847 O O . ILE A 1 120 ? -22.503 -2.789 28.670 1.00 7.90 136 ILE A O 1
ATOM 852 N N . GLN A 1 121 ? -22.785 -1.367 26.912 1.00 7.94 137 GLN A N 1
ATOM 853 C CA . GLN A 1 121 ? -22.980 -2.443 25.874 1.00 6.52 137 GLN A CA 1
ATOM 854 C C . GLN A 1 121 ? -21.935 -3.544 26.039 1.00 6.91 137 GLN A C 1
ATOM 855 O O . GLN A 1 121 ? -22.250 -4.748 26.226 1.00 6.62 137 GLN A O 1
ATOM 861 N N . ALA A 1 122 ? -20.648 -3.157 25.980 1.00 6.37 138 ALA A N 1
ATOM 862 C CA . ALA A 1 122 ? -19.580 -4.163 25.975 1.00 7.35 138 ALA A CA 1
ATOM 863 C C . ALA A 1 122 ? -19.563 -4.955 27.273 1.00 7.27 138 ALA A C 1
ATOM 864 O O . ALA A 1 122 ? -19.198 -6.153 27.234 1.00 8.60 138 ALA A O 1
ATOM 866 N N . VAL A 1 123 ? -19.951 -4.372 28.426 1.00 7.13 139 VAL A N 1
ATOM 867 C CA . VAL A 1 123 ? -19.971 -5.089 29.670 1.00 6.75 139 VAL A CA 1
ATOM 868 C C . VAL A 1 123 ? -21.009 -6.220 29.564 1.00 6.71 139 VAL A C 1
ATOM 869 O O . VAL A 1 123 ? -20.795 -7.344 30.038 1.00 9.64 139 VAL A O 1
ATOM 873 N N . LEU A 1 124 ? -22.177 -5.877 28.977 1.00 6.06 140 LEU A N 1
ATOM 874 C CA . LEU A 1 124 ? -23.240 -6.875 28.825 1.00 6.62 140 LEU A CA 1
ATOM 875 C C . LEU A 1 124 ? -22.764 -7.990 27.932 1.00 8.65 140 LEU A C 1
ATOM 876 O O . LEU A 1 124 ? -23.063 -9.160 28.275 1.00 7.45 140 LEU A O 1
ATOM 881 N N . SER A 1 125 ? -21.981 -7.745 26.880 1.00 8.75 141 SER A N 1
ATOM 882 C CA . SER A 1 125 ? -21.568 -8.892 26.089 1.00 10.22 141 SER A CA 1
ATOM 883 C C . SER A 1 125 ? -20.537 -9.751 26.861 1.00 7.37 141 SER A C 1
ATOM 884 O O . SER A 1 125 ? -20.493 -10.962 26.663 1.00 8.32 141 SER A O 1
ATOM 887 N N . LEU A 1 126 ? -19.748 -9.145 27.720 1.00 8.28 142 LEU A N 1
ATOM 888 C CA . LEU A 1 126 ? -18.858 -9.930 28.544 1.00 8.24 142 LEU A CA 1
ATOM 889 C C . LEU A 1 126 ? -19.672 -10.845 29.434 1.00 7.69 142 LEU A C 1
ATOM 890 O O . LEU A 1 126 ? -19.398 -12.094 29.478 1.00 8.07 142 LEU A O 1
ATOM 895 N N . TYR A 1 127 ? -20.694 -10.273 30.076 1.00 8.35 143 TYR A N 1
ATOM 896 C CA . TYR A 1 127 ? -21.602 -11.065 30.912 1.00 8.58 143 TYR A CA 1
ATOM 897 C C . TYR A 1 127 ? -22.273 -12.197 30.127 1.00 8.58 143 TYR A C 1
ATOM 898 O O . TYR A 1 127 ? -22.418 -13.301 30.734 1.00 9.73 143 TYR A O 1
ATOM 907 N N . ALA A 1 128 ? -22.687 -11.960 28.877 1.00 9.06 144 ALA A N 1
ATOM 908 C CA . ALA A 1 128 ? -23.316 -13.013 28.072 1.00 7.55 144 ALA A CA 1
ATOM 909 C C . ALA A 1 128 ? -22.360 -14.213 27.925 1.00 11.05 144 ALA A C 1
ATOM 910 O O . ALA A 1 128 ? -22.823 -15.372 27.728 1.00 11.19 144 ALA A O 1
ATOM 912 N N . SER A 1 129 ? -21.076 -13.964 28.009 1.00 8.70 145 SER A N 1
ATOM 913 C CA . SER A 1 129 ? -20.092 -15.071 27.838 1.00 9.54 145 SER A CA 1
ATOM 914 C C . SER A 1 129 ? -19.792 -15.747 29.160 1.00 10.25 145 SER A C 1
ATOM 915 O O . SER A 1 129 ? -18.871 -16.556 29.205 1.00 13.06 145 SER A O 1
ATOM 918 N N . GLY A 1 130 ? -20.456 -15.406 30.237 1.00 9.32 146 GLY A N 1
ATOM 919 C CA . GLY A 1 130 ? -20.258 -15.967 31.539 1.00 8.86 146 GLY A CA 1
ATOM 920 C C . GLY A 1 130 ? -19.014 -15.403 32.257 1.00 9.72 146 GLY A C 1
ATOM 921 O O . GLY A 1 130 ? -18.443 -16.035 33.163 1.00 11.32 146 GLY A O 1
ATOM 922 N N . ARG A 1 131 ? -18.563 -14.210 31.864 1.00 9.87 147 ARG A N 1
ATOM 923 C CA . ARG A 1 131 ? -17.353 -13.630 32.475 1.00 11.06 147 ARG A CA 1
ATOM 924 C C . ARG A 1 131 ? -17.697 -12.274 33.087 1.00 9.23 147 ARG A C 1
ATOM 925 O O . ARG A 1 131 ? -18.541 -11.597 32.515 1.00 8.75 147 ARG A O 1
ATOM 933 N N . THR A 1 132 ? -16.867 -11.865 34.065 1.00 10.86 148 THR A N 1
ATOM 934 C CA . THR A 1 132 ? -16.984 -10.538 34.723 1.00 8.82 148 THR A CA 1
ATOM 935 C C . THR A 1 132 ? -15.710 -9.766 34.543 1.00 10.61 148 THR A C 1
ATOM 936 O O . THR A 1 132 ? -15.651 -8.588 34.867 1.00 11.49 148 THR A O 1
ATOM 940 N N . THR A 1 133 ? -14.637 -10.440 34.120 1.00 9.10 149 THR A N 1
ATOM 941 C CA . THR A 1 133 ? -13.367 -9.709 33.759 1.00 10.20 149 THR A CA 1
ATOM 942 C C . THR A 1 133 ? -12.913 -10.154 32.367 1.00 9.42 149 THR A C 1
ATOM 943 O O . THR A 1 133 ? -13.010 -11.333 31.971 1.00 11.09 149 THR A O 1
ATOM 947 N N . GLY A 1 134 ? -12.440 -9.214 31.570 1.00 8.57 150 GLY A N 1
ATOM 948 C CA . GLY A 1 134 ? -11.997 -9.523 30.216 1.00 8.43 150 GLY A CA 1
ATOM 949 C C . GLY A 1 134 ? -11.905 -8.292 29.352 1.00 9.12 150 GLY A C 1
ATOM 950 O O . GLY A 1 134 ? -12.157 -7.192 29.851 1.00 8.83 150 GLY A O 1
ATOM 951 N N . ILE A 1 135 ? -11.566 -8.474 28.071 1.00 7.83 151 ILE A N 1
ATOM 952 C CA . ILE A 1 135 ? -11.583 -7.291 27.260 1.00 8.02 151 ILE A CA 1
ATOM 953 C C . ILE A 1 135 ? -12.456 -7.563 26.078 1.00 8.52 151 ILE A C 1
ATOM 954 O O . ILE A 1 135 ? -12.387 -8.641 25.432 1.00 9.20 151 ILE A O 1
ATOM 959 N N . VAL A 1 136 ? -13.381 -6.649 25.774 1.00 8.17 152 VAL A N 1
ATOM 960 C CA . VAL A 1 136 ? -14.299 -6.871 24.673 1.00 6.80 152 VAL A CA 1
ATOM 961 C C . VAL A 1 136 ? -13.963 -6.047 23.479 1.00 6.82 152 VAL A C 1
ATOM 962 O O . VAL A 1 136 ? -13.521 -4.817 23.637 1.00 8.11 152 VAL A O 1
ATOM 966 N N . LEU A 1 137 ? -14.149 -6.572 22.294 1.00 6.85 153 LEU A N 1
ATOM 967 C CA . LEU A 1 137 ? -14.130 -5.784 20.996 1.00 7.65 153 LEU A CA 1
ATOM 968 C C . LEU A 1 137 ? -15.558 -5.793 20.586 1.00 7.66 153 LEU A C 1
ATOM 969 O O . LEU A 1 137 ? -16.115 -6.846 20.248 1.00 8.76 153 LEU A O 1
ATOM 974 N N . ASP A 1 138 ? -16.196 -4.632 20.684 1.00 8.19 154 ASP A N 1
ATOM 975 C CA . ASP A 1 138 ? -17.602 -4.561 20.306 1.00 9.57 154 ASP A CA 1
ATOM 976 C C . ASP A 1 138 ? -17.663 -3.697 19.047 1.00 9.71 154 ASP A C 1
ATOM 977 O O . ASP A 1 138 ? -17.226 -2.532 19.006 1.00 9.16 154 ASP A O 1
ATOM 982 N N . SER A 1 139 ? -18.157 -4.244 17.969 1.00 8.76 155 SER A N 1
ATOM 983 C CA . SER A 1 139 ? -18.149 -3.515 16.680 1.00 10.27 155 SER A CA 1
ATOM 984 C C . SER A 1 139 ? -19.563 -3.610 16.116 1.00 9.51 155 SER A C 1
ATOM 985 O O . SER A 1 139 ? -19.980 -4.704 15.763 1.00 8.29 155 SER A O 1
ATOM 988 N N . GLY A 1 140 ? -20.278 -2.515 15.956 1.00 8.01 156 GLY A N 1
ATOM 989 C CA . GLY A 1 140 ? -21.664 -2.595 15.437 1.00 8.69 156 GLY A CA 1
ATOM 990 C C . GLY A 1 140 ? -21.745 -1.869 14.121 1.00 8.05 156 GLY A C 1
ATOM 991 O O . GLY A 1 140 ? -20.976 -2.162 13.191 1.00 8.08 156 GLY A O 1
ATOM 992 N N . ASP A 1 141 ? -22.718 -0.970 14.002 1.00 8.80 157 ASP A N 1
ATOM 993 C CA . ASP A 1 141 ? -22.950 -0.294 12.705 1.00 8.31 157 ASP A CA 1
ATOM 994 C C . ASP A 1 141 ? -22.222 1.080 12.667 1.00 10.12 157 ASP A C 1
ATOM 995 O O . ASP A 1 141 ? -21.671 1.469 11.597 1.00 12.36 157 ASP A O 1
ATOM 1000 N N . GLY A 1 142 ? -22.243 1.802 13.776 1.00 9.45 158 GLY A N 1
ATOM 1001 C CA . GLY A 1 142 ? -21.632 3.140 13.772 1.00 10.07 158 GLY A CA 1
ATOM 1002 C C . GLY A 1 142 ? -20.380 3.276 14.555 1.00 10.56 158 GLY A C 1
ATOM 1003 O O . GLY A 1 142 ? -19.741 4.343 14.459 1.00 10.29 158 GLY A O 1
ATOM 1004 N N . VAL A 1 143 ? -20.011 2.331 15.431 1.00 9.56 159 VAL A N 1
ATOM 1005 C CA . VAL A 1 143 ? -18.867 2.546 16.291 1.00 9.43 159 VAL A CA 1
ATOM 1006 C C . VAL A 1 143 ? -18.252 1.219 16.684 1.00 9.63 159 VAL A C 1
ATOM 1007 O O . VAL A 1 143 ? -18.999 0.234 16.795 1.00 8.49 159 VAL A O 1
ATOM 1011 N N . THR A 1 144 ? -16.942 1.243 16.985 1.00 8.25 160 THR A N 1
ATOM 1012 C CA . THR A 1 144 ? -16.223 0.073 17.470 1.00 8.57 160 THR A CA 1
ATOM 1013 C C . THR A 1 144 ? -15.538 0.529 18.734 1.00 10.30 160 THR A C 1
ATOM 1014 O O . THR A 1 144 ? -15.060 1.684 18.855 1.00 11.00 160 THR A O 1
ATOM 1018 N N . HIS A 1 145 ? -15.506 -0.299 19.762 1.00 8.24 161 HIS A N 1
ATOM 1019 C CA . HIS A 1 145 ? -14.707 -0.038 20.946 1.00 8.47 161 HIS A CA 1
ATOM 1020 C C . HIS A 1 145 ? -13.927 -1.256 21.386 1.00 8.95 161 HIS A C 1
ATOM 1021 O O . HIS A 1 145 ? -14.364 -2.395 21.172 1.00 10.13 161 HIS A O 1
ATOM 1028 N N . ASN A 1 146 ? -12.788 -0.979 22.018 1.00 8.78 162 ASN A N 1
ATOM 1029 C CA . ASN A 1 146 ? -12.074 -1.909 22.888 1.00 8.51 162 ASN A CA 1
ATOM 1030 C C . ASN A 1 146 ? -12.363 -1.549 24.302 1.00 8.31 162 ASN A C 1
ATOM 1031 O O . ASN A 1 146 ? -12.060 -0.364 24.740 1.00 9.71 162 ASN A O 1
ATOM 1036 N N . VAL A 1 147 ? -12.864 -2.511 25.107 1.00 8.31 163 VAL A N 1
ATOM 1037 C CA . VAL A 1 147 ? -13.300 -2.206 26.426 1.00 8.75 163 VAL A CA 1
ATOM 1038 C C . VAL A 1 147 ? -12.807 -3.230 27.458 1.00 9.26 163 VAL A C 1
ATOM 1039 O O . VAL A 1 147 ? -13.370 -4.319 27.558 1.00 9.24 163 VAL A O 1
ATOM 1043 N N . PRO A 1 148 ? -11.741 -2.917 28.221 1.00 9.74 164 PRO A N 1
ATOM 1044 C CA . PRO A 1 148 ? -11.264 -3.759 29.271 1.00 8.30 164 PRO A CA 1
ATOM 1045 C C . PRO A 1 148 ? -12.141 -3.592 30.489 1.00 9.10 164 PRO A C 1
ATOM 1046 O O . PRO A 1 148 ? -12.555 -2.433 30.794 1.00 10.19 164 PRO A O 1
ATOM 1050 N N . ILE A 1 149 ? -12.461 -4.699 31.147 1.00 8.10 165 ILE A N 1
ATOM 1051 C CA . ILE A 1 149 ? -13.412 -4.721 32.254 1.00 8.07 165 ILE A CA 1
ATOM 1052 C C . ILE A 1 149 ? -12.872 -5.570 33.361 1.00 10.01 165 ILE A C 1
ATOM 1053 O O . ILE A 1 149 ? -12.376 -6.742 33.134 1.00 10.37 165 ILE A O 1
ATOM 1058 N N . TYR A 1 150 ? -12.942 -5.016 34.573 1.00 9.69 166 TYR A N 1
ATOM 1059 C CA . TYR A 1 150 ? -12.527 -5.695 35.777 1.00 9.48 166 TYR A CA 1
ATOM 1060 C C . TYR A 1 150 ? -13.698 -5.795 36.660 1.00 12.07 166 TYR A C 1
ATOM 1061 O O . TYR A 1 150 ? -14.233 -4.744 37.104 1.00 12.40 166 TYR A O 1
ATOM 1070 N N . GLU A 1 151 ? -14.171 -7.013 36.894 1.00 11.98 167 GLU A N 1
ATOM 1071 C CA . GLU A 1 151 ? -15.323 -7.295 37.771 1.00 12.94 167 GLU A CA 1
ATOM 1072 C C . GLU A 1 151 ? -16.483 -6.396 37.491 1.00 13.07 167 GLU A C 1
ATOM 1073 O O . GLU A 1 151 ? -17.021 -5.747 38.408 1.00 14.16 167 GLU A O 1
ATOM 1079 N N . GLY A 1 152 ? -16.831 -6.352 36.220 1.00 11.34 168 GLY A N 1
ATOM 1080 C CA . GLY A 1 152 ? -18.020 -5.602 35.733 1.00 12.16 168 GLY A CA 1
ATOM 1081 C C . GLY A 1 152 ? -17.819 -4.118 35.627 1.00 14.04 168 GLY A C 1
ATOM 1082 O O . GLY A 1 152 ? -18.716 -3.434 35.133 1.00 15.21 168 GLY A O 1
ATOM 1083 N N . TYR A 1 153 ? -16.650 -3.604 36.009 1.00 12.94 169 TYR A N 1
ATOM 1084 C CA . TYR A 1 153 ? -16.324 -2.222 35.760 1.00 14.53 169 TYR A CA 1
ATOM 1085 C C . TYR A 1 153 ? -15.533 -1.996 34.491 1.00 11.90 169 TYR A C 1
ATOM 1086 O O . TYR A 1 153 ? -14.364 -2.498 34.392 1.00 11.74 169 TYR A O 1
ATOM 1095 N N . ALA A 1 154 ? -16.103 -1.283 33.513 1.00 13.45 170 ALA A N 1
ATOM 1096 C CA . ALA A 1 154 ? -15.359 -0.811 32.318 1.00 11.41 170 ALA A CA 1
ATOM 1097 C C . ALA A 1 154 ? -14.303 0.227 32.696 1.00 14.83 170 ALA A C 1
ATOM 1098 O O . ALA A 1 154 ? -14.656 1.242 33.295 1.00 16.36 170 ALA A O 1
ATOM 1100 N N . LEU A 1 155 ? -13.044 0.028 32.314 1.00 12.23 171 LEU A N 1
ATOM 1101 C CA . LEU A 1 155 ? -11.951 0.880 32.813 1.00 12.77 171 LEU A CA 1
ATOM 1102 C C . LEU A 1 155 ? -11.781 2.091 31.867 1.00 12.52 171 LEU A C 1
ATOM 1103 O O . LEU A 1 155 ? -11.295 1.988 30.751 1.00 10.75 171 LEU A O 1
ATOM 1108 N N . PRO A 1 156 ? -12.203 3.296 32.305 1.00 14.23 172 PRO A N 1
ATOM 1109 C CA . PRO A 1 156 ? -12.472 4.328 31.314 1.00 14.07 172 PRO A CA 1
ATOM 1110 C C . PRO A 1 156 ? -11.210 4.902 30.658 1.00 13.35 172 PRO A C 1
ATOM 1111 O O . PRO A 1 156 ? -11.251 5.257 29.450 1.00 14.06 172 PRO A O 1
ATOM 1115 N N . HIS A 1 157 ? -10.094 4.852 31.400 1.00 14.64 173 HIS A N 1
ATOM 1116 C CA . HIS A 1 157 ? -8.815 5.403 30.953 1.00 17.05 173 HIS A CA 1
ATOM 1117 C C . HIS A 1 157 ? -8.244 4.474 29.899 1.00 15.70 173 HIS A C 1
ATOM 1118 O O . HIS A 1 157 ? -7.330 4.848 29.167 1.00 15.90 173 HIS A O 1
ATOM 1125 N N . ALA A 1 158 ? -8.815 3.268 29.782 1.00 11.82 174 ALA A N 1
ATOM 1126 C CA . ALA A 1 158 ? -8.256 2.261 28.859 1.00 11.82 174 ALA A CA 1
ATOM 1127 C C . ALA A 1 158 ? -9.177 1.929 27.704 1.00 9.74 174 ALA A C 1
ATOM 1128 O O . ALA A 1 158 ? -8.802 1.173 26.768 1.00 11.01 174 ALA A O 1
ATOM 1130 N N . ILE A 1 159 ? -10.392 2.487 27.773 1.00 10.31 175 ILE A N 1
ATOM 1131 C CA . ILE A 1 159 ? -11.310 2.308 26.633 1.00 9.65 175 ILE A CA 1
ATOM 1132 C C . ILE A 1 159 ? -10.882 3.013 25.362 1.00 10.69 175 ILE A C 1
ATOM 1133 O O . ILE A 1 159 ? -10.443 4.235 25.435 1.00 12.24 175 ILE A O 1
ATOM 1138 N N . MET A 1 160 ? -10.953 2.332 24.202 1.00 10.00 176 MET A N 1
ATOM 1139 C CA . MET A 1 160 ? -10.594 2.939 22.888 1.00 11.59 176 MET A CA 1
ATOM 1140 C C . MET A 1 160 ? -11.837 2.969 22.045 1.00 12.77 176 MET A C 1
ATOM 1141 O O . MET A 1 160 ? -12.544 1.981 21.969 1.00 11.18 176 MET A O 1
ATOM 1146 N N . ARG A 1 161 ? -12.131 4.118 21.392 1.00 11.98 177 ARG A N 1
ATOM 1147 C CA . ARG A 1 161 ? -13.203 4.221 20.465 1.00 12.08 177 ARG A CA 1
ATOM 1148 C C . ARG A 1 161 ? -12.640 4.419 19.079 1.00 11.65 177 ARG A C 1
ATOM 1149 O O . ARG A 1 161 ? -11.711 5.207 18.849 1.00 13.41 177 ARG A O 1
ATOM 1157 N N . LEU A 1 162 ? -13.262 3.776 18.130 1.00 10.52 178 LEU A N 1
ATOM 1158 C CA . LEU A 1 162 ? -12.952 3.948 16.716 1.00 12.39 178 LEU A CA 1
ATOM 1159 C C . LEU A 1 162 ? -14.248 4.170 15.954 1.00 12.90 178 LEU A C 1
ATOM 1160 O O . LEU A 1 162 ? -15.143 3.331 15.968 1.00 10.87 178 LEU A O 1
ATOM 1165 N N . ASP A 1 163 ? -14.386 5.312 15.271 1.00 14.08 179 ASP A N 1
ATOM 1166 C CA . ASP A 1 163 ? -15.614 5.529 14.465 1.00 14.62 179 ASP A CA 1
ATOM 1167 C C . ASP A 1 163 ? -15.439 4.914 13.068 1.00 17.75 179 ASP A C 1
ATOM 1168 O O . ASP A 1 163 ? -15.285 5.614 12.012 1.00 18.50 179 ASP A O 1
ATOM 1173 N N . LEU A 1 164 ? -15.373 3.594 13.031 1.00 12.70 180 LEU A N 1
ATOM 1174 C CA . LEU A 1 164 ? -15.189 2.816 11.844 1.00 12.47 180 LEU A CA 1
ATOM 1175 C C . LEU A 1 164 ? -15.898 1.540 12.250 1.00 12.13 180 LEU A C 1
ATOM 1176 O O . LEU A 1 164 ? -15.417 0.853 13.164 1.00 12.94 180 LEU A O 1
ATOM 1181 N N . ALA A 1 165 ? -17.016 1.293 11.614 1.00 9.39 181 ALA A N 1
ATOM 1182 C CA . ALA A 1 165 ? -17.779 0.056 11.939 1.00 8.71 181 ALA A CA 1
ATOM 1183 C C . ALA A 1 165 ? -18.576 -0.322 10.703 1.00 11.41 181 ALA A C 1
ATOM 1184 O O . ALA A 1 165 ? -18.172 -0.070 9.536 1.00 11.82 181 ALA A O 1
ATOM 1186 N N . GLY A 1 166 ? -19.663 -1.045 10.892 1.00 8.54 182 GLY A N 1
ATOM 1187 C CA . GLY A 1 166 ? -20.324 -1.734 9.776 1.00 9.52 182 GLY A CA 1
ATOM 1188 C C . GLY A 1 166 ? -20.764 -0.752 8.646 1.00 10.98 182 GLY A C 1
ATOM 1189 O O . GLY A 1 166 ? -20.649 -1.084 7.481 1.00 10.96 182 GLY A O 1
ATOM 1190 N N . ARG A 1 167 ? -21.276 0.412 9.018 1.00 11.80 183 ARG A N 1
ATOM 1191 C CA . ARG A 1 167 ? -21.817 1.322 8.021 1.00 11.30 183 ARG A CA 1
ATOM 1192 C C . ARG A 1 167 ? -20.639 1.813 7.111 1.00 11.15 183 ARG A C 1
ATOM 1193 O O . ARG A 1 167 ? -20.822 1.933 5.899 1.00 11.18 183 ARG A O 1
ATOM 1201 N N . ASP A 1 168 ? -19.488 2.025 7.740 1.00 10.84 184 ASP A N 1
ATOM 1202 C CA . ASP A 1 168 ? -18.282 2.496 6.984 1.00 12.83 184 ASP A CA 1
ATOM 1203 C C . ASP A 1 168 ? -17.824 1.396 6.104 1.00 12.72 184 ASP A C 1
ATOM 1204 O O . ASP A 1 168 ? -17.372 1.682 4.993 1.00 12.26 184 ASP A O 1
ATOM 1209 N N . LEU A 1 169 ? -17.898 0.131 6.555 1.00 12.33 185 LEU A N 1
ATOM 1210 C CA . LEU A 1 169 ? -17.492 -0.929 5.708 1.00 11.86 185 LEU A CA 1
ATOM 1211 C C . LEU A 1 169 ? -18.410 -1.045 4.499 1.00 11.64 185 LEU A C 1
ATOM 1212 O O . LEU A 1 169 ? -17.959 -1.249 3.365 1.00 12.63 185 LEU A O 1
ATOM 1217 N N . THR A 1 170 ? -19.717 -0.909 4.717 1.00 11.73 186 THR A N 1
ATOM 1218 C CA . THR A 1 170 ? -20.622 -0.970 3.571 1.00 12.74 186 THR A CA 1
ATOM 1219 C C . THR A 1 170 ? -20.272 0.194 2.585 1.00 12.79 186 THR A C 1
ATOM 1220 O O . THR A 1 170 ? -20.212 -0.044 1.344 1.00 13.90 186 THR A O 1
ATOM 1224 N N . ASP A 1 171 ? -20.002 1.381 3.095 1.00 12.51 187 ASP A N 1
ATOM 1225 C CA . ASP A 1 171 ? -19.749 2.557 2.247 1.00 11.75 187 ASP A CA 1
ATOM 1226 C C . ASP A 1 171 ? -18.433 2.292 1.473 1.00 12.57 187 ASP A C 1
ATOM 1227 O O . ASP A 1 171 ? -18.305 2.593 0.260 1.00 13.17 187 ASP A O 1
ATOM 1232 N N . TYR A 1 172 ? -17.442 1.668 2.114 1.00 13.16 188 TYR A N 1
ATOM 1233 C CA . TYR A 1 172 ? -16.214 1.369 1.355 1.00 12.49 188 TYR A CA 1
ATOM 1234 C C . TYR A 1 172 ? -16.420 0.280 0.312 1.00 14.74 188 TYR A C 1
ATOM 1235 O O . TYR A 1 172 ? -15.865 0.360 -0.807 1.00 13.93 188 TYR A O 1
ATOM 1244 N N . LEU A 1 173 ? -17.211 -0.754 0.605 1.00 13.01 189 LEU A N 1
ATOM 1245 C CA . LEU A 1 173 ? -17.492 -1.743 -0.420 1.00 13.57 189 LEU A CA 1
ATOM 1246 C C . LEU A 1 173 ? -18.206 -1.048 -1.613 1.00 12.94 189 LEU A C 1
ATOM 1247 O O . LEU A 1 173 ? -17.954 -1.390 -2.780 1.00 14.62 189 LEU A O 1
ATOM 1252 N N . MET A 1 174 ? -19.133 -0.141 -1.321 1.00 12.54 190 MET A N 1
ATOM 1253 C CA . MET A 1 174 ? -19.815 0.627 -2.396 1.00 13.47 190 MET A CA 1
ATOM 1254 C C . MET A 1 174 ? -18.751 1.357 -3.282 1.00 13.84 190 MET A C 1
ATOM 1255 O O . MET A 1 174 ? -18.837 1.332 -4.522 1.00 17.30 190 MET A O 1
ATOM 1260 N N . LYS A 1 175 ? -17.804 1.987 -2.629 1.00 13.90 191 LYS A N 1
ATOM 1261 C CA . LYS A 1 175 ? -16.757 2.756 -3.304 1.00 14.29 191 LYS A CA 1
ATOM 1262 C C . LYS A 1 175 ? -15.880 1.840 -4.150 1.00 17.13 191 LYS A C 1
ATOM 1263 O O . LYS A 1 175 ? -15.606 2.149 -5.360 1.00 17.26 191 LYS A O 1
ATOM 1269 N N . ILE A 1 176 ? -15.448 0.702 -3.615 1.00 15.80 192 ILE A N 1
ATOM 1270 C CA . ILE A 1 176 ? -14.540 -0.119 -4.436 1.00 18.12 192 ILE A CA 1
ATOM 1271 C C . ILE A 1 176 ? -15.310 -0.848 -5.558 1.00 19.09 192 ILE A C 1
ATOM 1272 O O . ILE A 1 176 ? -14.685 -1.178 -6.564 1.00 20.76 192 ILE A O 1
ATOM 1277 N N . LEU A 1 177 ? -16.622 -1.106 -5.416 1.00 18.09 193 LEU A N 1
ATOM 1278 C CA . LEU A 1 177 ? -17.412 -1.616 -6.517 1.00 21.11 193 LEU A CA 1
ATOM 1279 C C . LEU A 1 177 ? -17.645 -0.500 -7.543 1.00 23.23 193 LEU A C 1
ATOM 1280 O O . LEU A 1 177 ? -17.695 -0.792 -8.716 1.00 23.30 193 LEU A O 1
ATOM 1285 N N . THR A 1 178 ? -17.844 0.731 -7.062 1.00 24.27 194 THR A N 1
ATOM 1286 C CA . THR A 1 178 ? -18.238 1.870 -7.951 1.00 27.34 194 THR A CA 1
ATOM 1287 C C . THR A 1 178 ? -17.057 2.077 -8.859 1.00 26.74 194 THR A C 1
ATOM 1288 O O . THR A 1 178 ? -17.197 2.336 -10.060 1.00 28.13 194 THR A O 1
ATOM 1292 N N . GLU A 1 179 ? -15.890 1.930 -8.286 1.00 28.01 195 GLU A N 1
ATOM 1293 C CA . GLU A 1 179 ? -14.670 2.017 -9.064 1.00 29.16 195 GLU A CA 1
ATOM 1294 C C . GLU A 1 179 ? -14.251 0.933 -10.036 1.00 29.69 195 GLU A C 1
ATOM 1295 O O . GLU A 1 179 ? -13.561 1.261 -11.013 1.00 27.68 195 GLU A O 1
ATOM 1301 N N . ARG A 1 180 ? -14.721 -0.292 -9.941 1.00 29.43 196 ARG A N 1
ATOM 1302 C CA . ARG A 1 180 ? -15.299 -1.059 -11.049 1.00 28.33 196 ARG A CA 1
ATOM 1303 C C . ARG A 1 180 ? -16.425 -0.747 -12.053 1.00 27.95 196 ARG A C 1
ATOM 1304 O O . ARG A 1 180 ? -16.737 -1.590 -12.891 1.00 26.18 196 ARG A O 1
ATOM 1312 N N . GLY A 1 181 ? -17.030 0.408 -11.969 1.00 28.75 197 GLY A N 1
ATOM 1313 C CA . GLY A 1 181 ? -18.124 0.717 -12.904 1.00 28.25 197 GLY A CA 1
ATOM 1314 C C . GLY A 1 181 ? -19.514 0.355 -12.393 1.00 28.78 197 GLY A C 1
ATOM 1315 O O . GLY A 1 181 ? -20.479 0.671 -13.055 1.00 26.23 197 GLY A O 1
ATOM 1316 N N . TYR A 1 182 ? -19.637 -0.289 -11.229 1.00 27.75 198 TYR A N 1
ATOM 1317 C CA . TYR A 1 182 ? -20.970 -0.575 -10.646 1.00 28.20 198 TYR A CA 1
ATOM 1318 C C . TYR A 1 182 ? -21.335 0.510 -9.679 1.00 27.46 198 TYR A C 1
ATOM 1319 O O . TYR A 1 182 ? -20.775 0.526 -8.581 1.00 30.46 198 TYR A O 1
ATOM 1328 N N . SER A 1 183 ? -22.289 1.388 -9.993 1.00 23.82 199 SER A N 1
ATOM 1329 C CA . SER A 1 183 ? -22.486 2.575 -9.176 1.00 21.35 199 SER A CA 1
ATOM 1330 C C . SER A 1 183 ? -23.560 2.330 -8.065 1.00 21.77 199 SER A C 1
ATOM 1331 O O . SER A 1 183 ? -24.735 2.169 -8.355 1.00 21.68 199 SER A O 1
ATOM 1334 N N . PHE A 1 184 ? -23.107 2.363 -6.808 1.00 20.80 200 PHE A N 1
ATOM 1335 C CA . PHE A 1 184 ? -23.938 2.291 -5.624 1.00 20.24 200 PHE A CA 1
ATOM 1336 C C . PHE A 1 184 ? -23.703 3.576 -4.894 1.00 21.11 200 PHE A C 1
ATOM 1337 O O . PHE A 1 184 ? -22.624 3.796 -4.331 1.00 22.30 200 PHE A O 1
ATOM 1345 N N . VAL A 1 185 ? -24.756 4.402 -4.840 1.00 22.31 201 VAL A N 1
ATOM 1346 C CA . VAL A 1 185 ? -24.670 5.707 -4.209 1.00 24.59 201 VAL A CA 1
ATOM 1347 C C . VAL A 1 185 ? -25.908 5.982 -3.337 1.00 23.85 201 VAL A C 1
ATOM 1348 O O . VAL A 1 185 ? -25.764 6.632 -2.310 1.00 25.59 201 VAL A O 1
ATOM 1352 N N . THR A 1 186 ? -27.093 5.565 -3.768 1.00 22.84 202 THR A N 1
ATOM 1353 C CA . THR A 1 186 ? -28.291 5.949 -3.056 1.00 22.28 202 THR A CA 1
ATOM 1354 C C . THR A 1 186 ? -28.559 5.160 -1.770 1.00 20.94 202 THR A C 1
ATOM 1355 O O . THR A 1 186 ? -27.928 4.100 -1.544 1.00 21.03 202 THR A O 1
ATOM 1359 N N . THR A 1 187 ? -29.556 5.626 -0.985 1.00 20.77 203 THR A N 1
ATOM 1360 C CA . THR A 1 187 ? -29.981 4.874 0.209 1.00 20.07 203 THR A CA 1
ATOM 1361 C C . THR A 1 187 ? -30.358 3.437 -0.101 1.00 19.09 203 THR A C 1
ATOM 1362 O O . THR A 1 187 ? -29.891 2.484 0.572 1.00 18.10 203 THR A O 1
ATOM 1366 N N . ALA A 1 188 ? -31.120 3.196 -1.178 1.00 18.45 204 ALA A N 1
ATOM 1367 C CA . ALA A 1 188 ? -31.477 1.837 -1.493 1.00 17.99 204 ALA A CA 1
ATOM 1368 C C . ALA A 1 188 ? -30.268 0.988 -1.952 1.00 17.05 204 ALA A C 1
ATOM 1369 O O . ALA A 1 188 ? -30.227 -0.235 -1.732 1.00 16.92 204 ALA A O 1
ATOM 1371 N N . GLU A 1 189 ? -29.398 1.669 -2.707 1.00 17.33 205 GLU A N 1
ATOM 1372 C CA . GLU A 1 189 ? -28.171 0.994 -3.185 1.00 17.61 205 GLU A CA 1
ATOM 1373 C C . GLU A 1 189 ? -27.268 0.657 -2.010 1.00 17.11 205 GLU A C 1
ATOM 1374 O O . GLU A 1 189 ? -26.628 -0.408 -2.012 1.00 17.55 205 GLU A O 1
ATOM 1380 N N . ARG A 1 190 ? -27.200 1.537 -1.018 1.00 15.02 206 ARG A N 1
ATOM 1381 C CA . ARG A 1 190 ? -26.420 1.238 0.212 1.00 14.09 206 ARG A CA 1
ATOM 1382 C C . ARG A 1 190 ? -26.947 -0.053 0.880 1.00 16.36 206 ARG A C 1
ATOM 1383 O O . ARG A 1 190 ? -26.151 -0.848 1.391 1.00 14.19 206 ARG A O 1
ATOM 1391 N N . GLU A 1 191 ? -28.267 -0.256 0.896 1.00 14.99 207 GLU A N 1
ATOM 1392 C CA . GLU A 1 191 ? -28.804 -1.444 1.513 1.00 14.91 207 GLU A CA 1
ATOM 1393 C C . GLU A 1 191 ? -28.471 -2.718 0.730 1.00 15.69 207 GLU A C 1
ATOM 1394 O O . GLU A 1 191 ? -28.251 -3.747 1.323 1.00 16.79 207 GLU A O 1
ATOM 1400 N N . ILE A 1 192 ? -28.481 -2.619 -0.600 1.00 14.31 208 ILE A N 1
ATOM 1401 C CA . ILE A 1 192 ? -28.059 -3.710 -1.458 1.00 15.62 208 ILE A CA 1
ATOM 1402 C C . ILE A 1 192 ? -26.603 -4.095 -1.081 1.00 13.44 208 ILE A C 1
ATOM 1403 O O . ILE A 1 192 ? -26.299 -5.292 -0.814 1.00 15.17 208 ILE A O 1
ATOM 1408 N N . VAL A 1 193 ? -25.726 -3.079 -1.031 1.00 12.57 209 VAL A N 1
ATOM 1409 C CA . VAL A 1 193 ? -24.297 -3.384 -0.727 1.00 12.27 209 VAL A CA 1
ATOM 1410 C C . VAL A 1 193 ? -24.130 -3.932 0.740 1.00 15.31 209 VAL A C 1
ATOM 1411 O O . VAL A 1 193 ? -23.252 -4.780 1.003 1.00 11.64 209 VAL A O 1
ATOM 1415 N N . ARG A 1 194 ? -24.981 -3.491 1.675 1.00 12.06 210 ARG A N 1
ATOM 1416 C CA . ARG A 1 194 ? -24.861 -4.016 3.031 1.00 13.68 210 ARG A CA 1
ATOM 1417 C C . ARG A 1 194 ? -25.173 -5.484 3.002 1.00 12.43 210 ARG A C 1
ATOM 1418 O O . ARG A 1 194 ? -24.472 -6.285 3.663 1.00 13.40 210 ARG A O 1
ATOM 1426 N N . ASP A 1 195 ? -26.185 -5.895 2.191 1.00 13.25 211 ASP A N 1
ATOM 1427 C CA . ASP A 1 195 ? -26.495 -7.314 2.056 1.00 14.16 211 ASP A CA 1
ATOM 1428 C C . ASP A 1 195 ? -25.336 -8.137 1.384 1.00 14.55 211 ASP A C 1
ATOM 1429 O O . ASP A 1 195 ? -25.000 -9.238 1.802 1.00 15.72 211 ASP A O 1
ATOM 1434 N N . ILE A 1 196 ? -24.737 -7.539 0.371 1.00 13.70 212 ILE A N 1
ATOM 1435 C CA . ILE A 1 196 ? -23.586 -8.178 -0.313 1.00 14.59 212 ILE A CA 1
ATOM 1436 C C . ILE A 1 196 ? -22.503 -8.390 0.771 1.00 14.69 212 ILE A C 1
ATOM 1437 O O . ILE A 1 196 ? -21.906 -9.483 0.873 1.00 14.45 212 ILE A O 1
ATOM 1442 N N . LYS A 1 197 ? -22.178 -7.355 1.523 1.00 13.28 213 LYS A N 1
ATOM 1443 C CA . LYS A 1 197 ? -21.186 -7.430 2.591 1.00 12.87 213 LYS A CA 1
ATOM 1444 C C . LYS A 1 197 ? -21.450 -8.527 3.629 1.00 13.53 213 LYS A C 1
ATOM 1445 O O . LYS A 1 197 ? -20.491 -9.331 3.974 1.00 12.10 213 LYS A O 1
ATOM 1451 N N . GLU A 1 198 ? -22.692 -8.583 4.143 1.00 12.60 214 GLU A N 1
ATOM 1452 C CA . GLU A 1 198 ? -23.047 -9.594 5.119 1.00 14.71 214 GLU A CA 1
ATOM 1453 C C . GLU A 1 198 ? -22.982 -10.994 4.533 1.00 15.20 214 GLU A C 1
ATOM 1454 O O . GLU A 1 198 ? -22.661 -11.957 5.280 1.00 17.15 214 GLU A O 1
ATOM 1460 N N . LYS A 1 199 ? -23.342 -11.112 3.257 1.00 15.84 215 LYS A N 1
ATOM 1461 C CA . LYS A 1 199 ? -23.437 -12.481 2.662 1.00 16.68 215 LYS A CA 1
ATOM 1462 C C . LYS A 1 199 ? -22.101 -13.035 2.229 1.00 17.32 215 LYS A C 1
ATOM 1463 O O . LYS A 1 199 ? -21.879 -14.268 2.355 1.00 18.91 215 LYS A O 1
ATOM 1469 N N . LEU A 1 200 ? -21.245 -12.150 1.753 1.00 16.92 216 LEU A N 1
ATOM 1470 C CA . LEU A 1 200 ? -20.083 -12.575 0.949 1.00 17.28 216 LEU A CA 1
ATOM 1471 C C . LEU A 1 200 ? -18.719 -12.207 1.483 1.00 17.88 216 LEU A C 1
ATOM 1472 O O . LEU A 1 200 ? -17.697 -12.797 1.060 1.00 19.50 216 LEU A O 1
ATOM 1477 N N . CYS A 1 201 ? -18.654 -11.220 2.386 1.00 16.68 217 CYS A N 1
ATOM 1478 C CA . CYS A 1 201 ? -17.351 -10.799 2.867 1.00 14.66 217 CYS A CA 1
ATOM 1479 C C . CYS A 1 201 ? -16.744 -11.762 3.914 1.00 14.36 217 CYS A C 1
ATOM 1480 O O . CYS A 1 201 ? -17.436 -12.550 4.555 1.00 16.76 217 CYS A O 1
ATOM 1483 N N . TYR A 1 202 ? -15.438 -11.684 4.049 1.00 13.24 218 TYR A N 1
ATOM 1484 C CA . TYR A 1 202 ? -14.701 -12.401 5.113 1.00 13.30 218 TYR A CA 1
ATOM 1485 C C . TYR A 1 202 ? -13.414 -11.707 5.392 1.00 13.20 218 TYR A C 1
ATOM 1486 O O . TYR A 1 202 ? -12.965 -10.871 4.583 1.00 13.19 218 TYR A O 1
ATOM 1495 N N . VAL A 1 203 ? -12.787 -12.021 6.532 1.00 12.24 219 VAL A N 1
ATOM 1496 C CA . VAL A 1 203 ? -11.471 -11.485 6.879 1.00 11.69 219 VAL A CA 1
ATOM 1497 C C . VAL A 1 203 ? -10.379 -12.510 6.488 1.00 12.02 219 VAL A C 1
ATOM 1498 O O . VAL A 1 203 ? -10.427 -13.681 6.904 1.00 13.93 219 VAL A O 1
ATOM 1502 N N . ALA A 1 204 ? -9.472 -12.070 5.651 1.00 12.68 220 ALA A N 1
ATOM 1503 C CA . ALA A 1 204 ? -8.368 -12.938 5.270 1.00 14.51 220 ALA A CA 1
ATOM 1504 C C . ALA A 1 204 ? -7.427 -13.132 6.449 1.00 14.04 220 ALA A C 1
ATOM 1505 O O . ALA A 1 204 ? -7.232 -12.215 7.225 1.00 13.64 220 ALA A O 1
ATOM 1507 N N . LEU A 1 205 ? -6.848 -14.327 6.579 1.00 14.63 221 LEU A N 1
ATOM 1508 C CA . LEU A 1 205 ? -5.826 -14.550 7.587 1.00 15.50 221 LEU A CA 1
ATOM 1509 C C . LEU A 1 205 ? -4.538 -13.815 7.287 1.00 15.60 221 LEU A C 1
ATOM 1510 O O . LEU A 1 205 ? -3.886 -13.317 8.171 1.00 14.82 221 LEU A O 1
ATOM 1515 N N . ASP A 1 206 ? -4.148 -13.811 6.003 1.00 17.25 222 ASP A N 1
ATOM 1516 C CA . ASP A 1 206 ? -3.005 -13.057 5.548 1.00 19.24 222 ASP A CA 1
ATOM 1517 C C . ASP A 1 206 ? -3.453 -12.254 4.318 1.00 16.74 222 ASP A C 1
ATOM 1518 O O . ASP A 1 206 ? -3.763 -12.825 3.267 1.00 17.99 222 ASP A O 1
ATOM 1523 N N . PHE A 1 207 ? -3.552 -10.939 4.503 1.00 16.45 223 PHE A N 1
ATOM 1524 C CA . PHE A 1 207 ? -4.151 -10.101 3.466 1.00 17.82 223 PHE A CA 1
ATOM 1525 C C . PHE A 1 207 ? -3.368 -10.119 2.144 1.00 20.50 223 PHE A C 1
ATOM 1526 O O . PHE A 1 207 ? -3.954 -10.305 1.063 1.00 20.19 223 PHE A O 1
ATOM 1534 N N . GLU A 1 208 ? -2.052 -9.908 2.269 1.00 21.73 224 GLU A N 1
ATOM 1535 C CA . GLU A 1 208 ? -1.173 -9.980 1.062 1.00 25.19 224 GLU A CA 1
ATOM 1536 C C . GLU A 1 208 ? -1.266 -11.327 0.280 1.00 24.30 224 GLU A C 1
ATOM 1537 O O . GLU A 1 208 ? -1.462 -11.349 -0.975 1.00 24.79 224 GLU A O 1
ATOM 1543 N N . ASN A 1 209 ? -1.174 -12.458 0.991 1.00 23.08 225 ASN A N 1
ATOM 1544 C CA . ASN A 1 209 ? -1.393 -13.791 0.392 1.00 25.72 225 ASN A CA 1
ATOM 1545 C C . ASN A 1 209 ? -2.707 -13.906 -0.323 1.00 24.40 225 ASN A C 1
ATOM 1546 O O . ASN A 1 209 ? -2.782 -14.395 -1.437 1.00 25.98 225 ASN A O 1
ATOM 1551 N N . GLU A 1 210 ? -3.768 -13.422 0.310 1.00 22.37 226 GLU A N 1
ATOM 1552 C CA . GLU A 1 210 ? -5.085 -13.598 -0.228 1.00 21.96 226 GLU A CA 1
ATOM 1553 C C . GLU A 1 210 ? -5.282 -12.746 -1.493 1.00 21.57 226 GLU A C 1
ATOM 1554 O O . GLU A 1 210 ? -5.989 -13.196 -2.418 1.00 22.77 226 GLU A O 1
ATOM 1560 N N . MET A 1 211 ? -4.685 -11.558 -1.493 1.00 21.86 227 MET A N 1
ATOM 1561 C CA . MET A 1 211 ? -4.597 -10.708 -2.670 1.00 23.49 227 MET A CA 1
ATOM 1562 C C . MET A 1 211 ? -3.997 -11.491 -3.891 1.00 26.35 227 MET A C 1
ATOM 1563 O O . MET A 1 211 ? -4.508 -11.412 -5.013 1.00 26.78 227 MET A O 1
ATOM 1568 N N . ALA A 1 212 ? -3.053 -12.370 -3.613 1.00 27.82 228 ALA A N 1
ATOM 1569 C CA . ALA A 1 212 ? -2.417 -13.147 -4.698 1.00 28.87 228 ALA A CA 1
ATOM 1570 C C . ALA A 1 212 ? -3.308 -14.282 -5.170 1.00 29.66 228 ALA A C 1
ATOM 1571 O O . ALA A 1 212 ? -3.466 -14.495 -6.379 1.00 29.74 228 ALA A O 1
ATOM 1573 N N . THR A 1 213 ? -3.909 -15.008 -4.241 1.00 29.21 229 THR A N 1
ATOM 1574 C CA . THR A 1 213 ? -4.882 -16.033 -4.599 1.00 30.69 229 THR A CA 1
ATOM 1575 C C . THR A 1 213 ? -6.047 -15.510 -5.436 1.00 31.42 229 THR A C 1
ATOM 1576 O O . THR A 1 213 ? -6.503 -16.190 -6.368 1.00 30.52 229 THR A O 1
ATOM 1580 N N . ALA A 1 214 ? -6.555 -14.332 -5.050 1.00 31.48 230 ALA A N 1
ATOM 1581 C CA . ALA A 1 214 ? -7.646 -13.647 -5.752 1.00 32.69 230 ALA A CA 1
ATOM 1582 C C . ALA A 1 214 ? -7.336 -13.467 -7.233 1.00 32.94 230 ALA A C 1
ATOM 1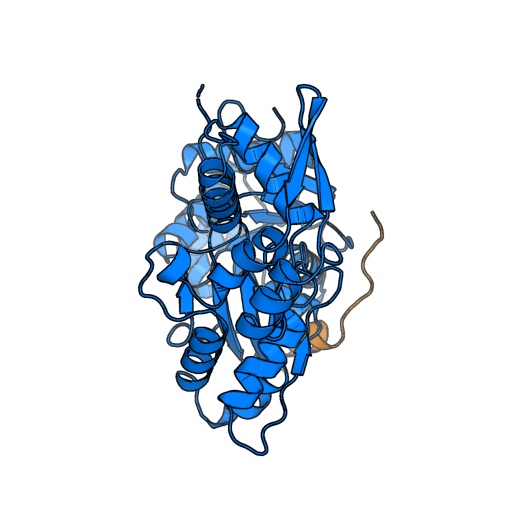583 O O . ALA A 1 214 ? -8.176 -13.746 -8.104 1.00 33.24 230 ALA A O 1
ATOM 1585 N N . ALA A 1 215 ? -6.119 -13.006 -7.477 1.00 33.51 231 ALA A N 1
ATOM 1586 C CA . ALA A 1 215 ? -5.583 -12.716 -8.796 1.00 35.32 231 ALA A CA 1
ATOM 1587 C C . ALA A 1 215 ? -5.146 -13.938 -9.604 1.00 36.51 231 ALA A C 1
ATOM 1588 O O . ALA A 1 215 ? -4.871 -13.810 -10.797 1.00 37.82 231 ALA A O 1
ATOM 1590 N N . SER A 1 216 ? -5.062 -15.107 -8.966 1.00 36.61 232 SER A N 1
ATOM 1591 C CA . SER A 1 216 ? -4.383 -16.232 -9.577 1.00 37.80 232 SER A CA 1
ATOM 1592 C C . SER A 1 216 ? -5.402 -17.249 -10.014 1.00 39.13 232 SER A C 1
ATOM 1593 O O . SER A 1 216 ? -5.098 -18.137 -10.813 1.00 40.25 232 SER A O 1
ATOM 1596 N N . SER A 1 217 ? -6.630 -17.101 -9.534 1.00 39.00 233 SER A N 1
ATOM 1597 C CA . SER A 1 217 ? -7.603 -18.167 -9.638 1.00 39.76 233 SER A CA 1
ATOM 1598 C C . SER A 1 217 ? -8.950 -17.478 -9.553 1.00 39.81 233 SER A C 1
ATOM 1599 O O . SER A 1 217 ? -9.025 -16.366 -9.047 1.00 39.99 233 SER A O 1
ATOM 1602 N N . SER A 1 218 ? -10.012 -18.130 -10.012 1.00 39.79 234 SER A N 1
ATOM 1603 C CA . SER A 1 218 ? -11.348 -17.590 -9.786 1.00 39.99 234 SER A CA 1
ATOM 1604 C C . SER A 1 218 ? -11.979 -18.269 -8.550 1.00 39.29 234 SER A C 1
ATOM 1605 O O . SER A 1 218 ? -13.207 -18.223 -8.349 1.00 39.51 234 SER A O 1
ATOM 1608 N N . SER A 1 219 ? -11.140 -18.922 -7.741 1.00 38.47 235 SER A N 1
ATOM 1609 C CA . SER A 1 219 ? -11.630 -19.850 -6.716 1.00 36.79 235 SER A CA 1
ATOM 1610 C C . SER A 1 219 ? -12.336 -19.122 -5.558 1.00 35.49 235 SER A C 1
ATOM 1611 O O . SER A 1 219 ? -13.161 -19.705 -4.850 1.00 35.17 235 SER A O 1
ATOM 1614 N N . LEU A 1 220 ? -11.962 -17.863 -5.378 1.00 34.58 236 LEU A N 1
ATOM 1615 C CA . LEU A 1 220 ? -12.474 -17.006 -4.300 1.00 34.37 236 LEU A CA 1
ATOM 1616 C C . LEU A 1 220 ? -13.709 -16.195 -4.761 1.00 34.44 236 LEU A C 1
ATOM 1617 O O . LEU A 1 220 ? -14.321 -15.455 -3.971 1.00 33.70 236 LEU A O 1
ATOM 1622 N N . GLU A 1 221 ? -14.100 -16.362 -6.023 1.00 32.95 237 GLU A N 1
ATOM 1623 C CA . GLU A 1 221 ? -15.183 -15.515 -6.568 1.00 32.43 237 GLU A CA 1
ATOM 1624 C C . GLU A 1 221 ? -16.543 -15.918 -6.144 1.00 31.88 237 GLU A C 1
ATOM 1625 O O . GLU A 1 221 ? -16.837 -17.109 -5.954 1.00 32.14 237 GLU A O 1
ATOM 1631 N N . LYS A 1 222 ? -17.395 -14.909 -5.980 1.00 29.79 238 LYS A N 1
ATOM 1632 C CA . LYS A 1 222 ? -18.804 -15.142 -5.747 1.00 29.61 238 LYS A CA 1
ATOM 1633 C C . LYS A 1 222 ? -19.624 -14.200 -6.578 1.00 27.90 238 LYS A C 1
ATOM 1634 O O . LYS A 1 222 ? -19.193 -13.085 -6.879 1.00 28.88 238 LYS A O 1
ATOM 1640 N N . SER A 1 223 ? -20.810 -14.645 -6.930 1.00 29.32 239 SER A N 1
ATOM 1641 C CA . SER A 1 223 ? -21.695 -13.859 -7.792 1.00 29.48 239 SER A CA 1
ATOM 1642 C C . SER A 1 223 ? -22.956 -13.417 -7.049 1.00 28.85 239 SER A C 1
ATOM 1643 O O . SER A 1 223 ? -23.512 -14.128 -6.211 1.00 29.11 239 SER A O 1
ATOM 1646 N N . TYR A 1 224 ? -23.414 -12.230 -7.389 1.00 27.64 240 TYR A N 1
ATOM 1647 C CA . TYR A 1 224 ? -24.571 -11.690 -6.697 1.00 26.42 240 TYR A CA 1
ATOM 1648 C C . TYR A 1 224 ? -25.542 -11.069 -7.697 1.00 25.11 240 TYR A C 1
ATOM 1649 O O . TYR A 1 224 ? -25.119 -10.232 -8.497 1.00 25.66 240 TYR A O 1
ATOM 1658 N N . GLU A 1 225 ? -26.824 -11.418 -7.599 1.00 27.29 241 GLU A N 1
ATOM 1659 C CA . GLU A 1 225 ? -27.788 -10.779 -8.517 1.00 28.94 241 GLU A CA 1
ATOM 1660 C C . GLU A 1 225 ? -28.437 -9.546 -7.912 1.00 28.38 241 GLU A C 1
ATOM 1661 O O . GLU A 1 225 ? -29.023 -9.615 -6.825 1.00 28.25 241 GLU A O 1
ATOM 1667 N N . LEU A 1 226 ? -28.246 -8.425 -8.609 1.00 28.00 242 LEU A N 1
ATOM 1668 C CA . LEU A 1 226 ? -28.810 -7.124 -8.254 1.00 28.55 242 LEU A CA 1
ATOM 1669 C C . LEU A 1 226 ? -30.271 -7.011 -8.694 1.00 32.39 242 LEU A C 1
ATOM 1670 O O . LEU A 1 226 ? -30.780 -7.898 -9.406 1.00 33.13 242 LEU A O 1
ATOM 1675 N N . PRO A 1 227 ? -30.940 -5.903 -8.323 1.00 33.51 243 PRO A N 1
ATOM 1676 C CA . PRO A 1 227 ? -32.399 -5.793 -8.514 1.00 34.50 243 PRO A CA 1
ATOM 1677 C C . PRO A 1 227 ? -32.797 -5.744 -9.959 1.00 35.24 243 PRO A C 1
ATOM 1678 O O . PRO A 1 227 ? -33.827 -6.301 -10.322 1.00 36.25 243 PRO A O 1
ATOM 1682 N N . ASP A 1 228 ? -31.999 -5.097 -10.789 1.00 35.72 244 ASP A N 1
ATOM 1683 C CA . ASP A 1 228 ? -32.327 -5.042 -12.199 1.00 37.88 244 ASP A CA 1
ATOM 1684 C C . ASP A 1 228 ? -31.971 -6.316 -12.991 1.00 38.45 244 ASP A C 1
ATOM 1685 O O . ASP A 1 228 ? -32.046 -6.317 -14.244 1.00 39.66 244 ASP A O 1
ATOM 1690 N N . GLY A 1 229 ? -31.605 -7.388 -12.277 1.00 38.50 245 GLY A N 1
ATOM 1691 C CA . GLY A 1 229 ? -31.148 -8.630 -12.907 1.00 38.31 245 GLY A CA 1
ATOM 1692 C C . GLY A 1 229 ? -29.733 -8.626 -13.472 1.00 38.58 245 GLY A C 1
ATOM 1693 O O . GLY A 1 229 ? -29.340 -9.576 -14.173 1.00 39.54 245 GLY A O 1
ATOM 1694 N N . GLN A 1 230 ? -28.972 -7.561 -13.195 1.00 37.10 246 GLN A N 1
ATOM 1695 C CA . GLN A 1 230 ? -27.531 -7.548 -13.414 1.00 36.41 246 GLN A CA 1
ATOM 1696 C C . GLN A 1 230 ? -26.946 -8.510 -12.383 1.00 34.67 246 GLN A C 1
ATOM 1697 O O . GLN A 1 230 ? -27.389 -8.535 -11.229 1.00 35.21 246 GLN A O 1
ATOM 1703 N N . VAL A 1 231 ? -25.961 -9.307 -12.799 1.00 33.67 247 VAL A N 1
ATOM 1704 C CA . VAL A 1 231 ? -25.259 -10.206 -11.873 1.00 32.23 247 VAL A CA 1
ATOM 1705 C C . VAL A 1 231 ? -23.844 -9.682 -11.775 1.00 32.07 247 VAL A C 1
ATOM 1706 O O . VAL A 1 231 ? -23.186 -9.479 -12.797 1.00 32.16 247 VAL A O 1
ATOM 1710 N N . ILE A 1 232 ? -23.404 -9.371 -10.555 1.00 31.41 248 ILE A N 1
ATOM 1711 C CA . ILE A 1 232 ? -22.047 -8.880 -10.352 1.00 31.08 248 ILE A CA 1
ATOM 1712 C C . ILE A 1 232 ? -21.236 -9.965 -9.694 1.00 30.31 248 ILE A C 1
ATOM 1713 O O . ILE A 1 232 ? -21.776 -10.790 -8.922 1.00 30.05 248 ILE A O 1
ATOM 1718 N N . THR A 1 233 ? -19.937 -9.957 -10.007 1.00 29.91 249 THR A N 1
ATOM 1719 C CA . THR A 1 233 ? -19.020 -10.928 -9.446 1.00 29.83 249 THR A CA 1
ATOM 1720 C C . THR A 1 233 ? -18.032 -10.182 -8.595 1.00 28.72 249 THR A C 1
ATOM 1721 O O . THR A 1 233 ? -17.514 -9.149 -8.991 1.00 28.01 249 THR A O 1
ATOM 1725 N N . ILE A 1 234 ? -17.816 -10.667 -7.375 1.00 28.60 250 ILE A N 1
ATOM 1726 C CA . ILE A 1 234 ? -16.777 -10.034 -6.549 1.00 28.27 250 ILE A CA 1
ATOM 1727 C C . ILE A 1 234 ? -15.737 -11.034 -6.134 1.00 26.66 250 ILE A C 1
ATOM 1728 O O . ILE A 1 234 ? -16.039 -12.188 -5.870 1.00 27.35 250 ILE A O 1
ATOM 1733 N N . GLY A 1 235 ? -14.512 -10.546 -6.031 1.00 27.89 251 GLY A N 1
ATOM 1734 C CA . GLY A 1 235 ? -13.406 -11.417 -5.686 1.00 26.38 251 GLY A CA 1
ATOM 1735 C C . GLY A 1 235 ? -12.720 -10.926 -4.452 1.00 25.59 251 GLY A C 1
ATOM 1736 O O . GLY A 1 235 ? -13.147 -11.212 -3.308 1.00 25.25 251 GLY A O 1
ATOM 1737 N N . ASN A 1 236 ? -11.656 -10.182 -4.688 1.00 23.08 252 ASN A N 1
ATOM 1738 C CA . ASN A 1 236 ? -10.847 -9.662 -3.595 1.00 22.17 252 ASN A CA 1
ATOM 1739 C C . ASN A 1 236 ? -11.683 -8.638 -2.805 1.00 21.16 252 ASN A C 1
ATOM 1740 O O . ASN A 1 236 ? -11.305 -8.303 -1.691 1.00 20.92 252 ASN A O 1
ATOM 1745 N N . GLU A 1 237 ? -12.834 -8.188 -3.344 1.00 21.19 253 GLU A N 1
ATOM 1746 C CA . GLU A 1 237 ? -13.589 -7.200 -2.574 1.00 19.93 253 GLU A CA 1
ATOM 1747 C C . GLU A 1 237 ? -14.162 -7.908 -1.339 1.00 18.47 253 GLU A C 1
ATOM 1748 O O . GLU A 1 237 ? -14.458 -7.233 -0.338 1.00 19.97 253 GLU A O 1
ATOM 1754 N N . ARG A 1 238 ? -14.370 -9.228 -1.405 1.00 16.98 254 ARG A N 1
ATOM 1755 C CA . ARG A 1 238 ? -14.883 -10.005 -0.270 1.00 14.58 254 ARG A CA 1
ATOM 1756 C C . ARG A 1 238 ? -14.049 -9.769 0.986 1.00 15.63 254 ARG A C 1
ATOM 1757 O O . ARG A 1 238 ? -14.615 -9.664 2.068 1.00 14.61 254 ARG A O 1
ATOM 1765 N N . PHE A 1 239 ? -12.731 -9.688 0.854 1.00 12.54 255 PHE A N 1
ATOM 1766 C CA . PHE A 1 239 ? -11.843 -9.475 2.084 1.00 13.54 255 PHE A CA 1
ATOM 1767 C C . PHE A 1 239 ? -11.257 -8.085 2.226 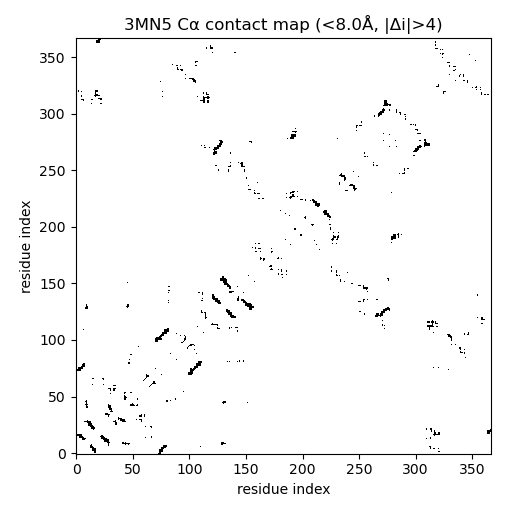1.00 14.05 255 PHE A C 1
ATOM 1768 O O . PHE A 1 239 ? -10.812 -7.695 3.316 1.00 16.82 255 PHE A O 1
ATOM 1776 N N . ARG A 1 240 ? -11.133 -7.340 1.108 1.00 14.29 256 ARG A N 1
ATOM 1777 C CA . ARG A 1 240 ? -10.680 -6.008 1.178 1.00 13.45 256 ARG A CA 1
ATOM 1778 C C . ARG A 1 240 ? -11.607 -5.121 2.029 1.00 12.44 256 ARG A C 1
ATOM 1779 O O . ARG A 1 240 ? -11.160 -4.241 2.762 1.00 13.74 256 ARG A O 1
ATOM 1787 N N . CYS A 1 241 ? -12.923 -5.334 1.877 1.00 13.91 257 CYS A N 1
ATOM 1788 C CA . CYS A 1 241 ? -13.879 -4.507 2.632 1.00 12.24 257 CYS A CA 1
ATOM 1789 C C . CYS A 1 241 ? -13.631 -4.613 4.178 1.00 10.98 257 CYS A C 1
ATOM 1790 O O . CYS A 1 241 ? -13.318 -3.623 4.785 1.00 12.96 257 CYS A O 1
ATOM 1793 N N . PRO A 1 242 ? -13.644 -5.842 4.768 1.00 11.36 258 PRO A N 1
ATOM 1794 C CA . PRO A 1 242 ? -13.390 -5.829 6.185 1.00 10.40 258 PRO A CA 1
ATOM 1795 C C . PRO A 1 242 ? -11.948 -5.695 6.633 1.00 10.76 258 PRO A C 1
ATOM 1796 O O . PRO A 1 242 ? -11.665 -5.469 7.842 1.00 11.41 258 PRO A O 1
ATOM 1800 N N . GLU A 1 243 ? -11.019 -5.896 5.680 1.00 13.85 259 GLU A N 1
ATOM 1801 C CA . GLU A 1 243 ? -9.643 -5.585 5.981 1.00 13.55 259 GLU A CA 1
ATOM 1802 C C . GLU A 1 243 ? -9.475 -4.156 6.518 1.00 12.00 259 GLU A C 1
ATOM 1803 O O . GLU A 1 243 ? -8.582 -3.892 7.279 1.00 12.04 259 GLU A O 1
ATOM 1809 N N . THR A 1 244 ? -10.401 -3.244 6.182 1.00 12.63 260 THR A N 1
ATOM 1810 C CA . THR A 1 244 ? -10.384 -1.901 6.692 1.00 13.24 260 THR A CA 1
ATOM 1811 C C . THR A 1 244 ? -10.303 -1.812 8.224 1.00 11.54 260 THR A C 1
ATOM 1812 O O . THR A 1 244 ? -9.743 -0.853 8.802 1.00 12.67 260 THR A O 1
ATOM 1816 N N . LEU A 1 245 ? -10.910 -2.817 8.895 1.00 12.87 261 LEU A N 1
ATOM 1817 C CA . LEU A 1 245 ? -10.872 -2.830 10.355 1.00 11.87 261 LEU A CA 1
ATOM 1818 C C . LEU A 1 245 ? -9.451 -2.952 10.904 1.00 10.72 261 LEU A C 1
ATOM 1819 O O . LEU A 1 245 ? -9.146 -2.351 11.929 1.00 11.78 261 LEU A O 1
ATOM 1824 N N . PHE A 1 246 ? -8.608 -3.711 10.182 1.00 10.48 262 PHE A N 1
ATOM 1825 C CA . PHE A 1 246 ? -7.182 -3.812 10.470 1.00 11.78 262 PHE A CA 1
ATOM 1826 C C . PHE A 1 246 ? -6.291 -2.771 9.800 1.00 13.58 262 PHE A C 1
ATOM 1827 O O . PHE A 1 246 ? -5.269 -2.450 10.390 1.00 14.88 262 PHE A O 1
ATOM 1835 N N . GLN A 1 247 ? -6.758 -2.204 8.685 1.00 15.33 263 GLN A N 1
ATOM 1836 C CA . GLN A 1 247 ? -6.030 -1.101 7.955 1.00 14.23 263 GLN A CA 1
ATOM 1837 C C . GLN A 1 247 ? -6.960 0.056 7.688 1.00 13.15 263 GLN A C 1
ATOM 1838 O O . GLN A 1 247 ? -7.512 0.155 6.569 1.00 13.55 263 GLN A O 1
ATOM 1844 N N . PRO A 1 248 ? -7.184 0.904 8.710 1.00 14.07 264 PRO A N 1
ATOM 1845 C CA . PRO A 1 248 ? -8.141 1.959 8.584 1.00 14.89 264 PRO A CA 1
ATOM 1846 C C . PRO A 1 248 ? -7.675 2.975 7.522 1.00 16.54 264 PRO A C 1
ATOM 1847 O O . PRO A 1 248 ? -8.509 3.709 7.077 1.00 16.96 264 PRO A O 1
ATOM 1851 N N . SER A 1 249 ? -6.384 2.951 7.145 1.00 16.99 265 SER A N 1
ATOM 1852 C CA . SER A 1 249 ? -5.911 3.822 6.054 1.00 19.64 265 SER A CA 1
ATOM 1853 C C . SER A 1 249 ? -6.663 3.545 4.744 1.00 20.87 265 SER A C 1
ATOM 1854 O O . SER A 1 249 ? -6.746 4.445 3.886 1.00 22.44 265 SER A O 1
ATOM 1857 N N . PHE A 1 250 ? -7.235 2.336 4.561 1.00 19.84 266 PHE A N 1
ATOM 1858 C CA . PHE A 1 250 ? -8.111 2.083 3.367 1.00 18.77 266 PHE A CA 1
ATOM 1859 C C . PHE A 1 250 ? -9.204 3.144 3.134 1.00 18.80 266 PHE A C 1
ATOM 1860 O O . PHE A 1 250 ? -9.521 3.413 2.030 1.00 21.67 266 PHE A O 1
ATOM 1868 N N . ILE A 1 251 ? -9.824 3.691 4.174 1.00 19.10 267 ILE A N 1
ATOM 1869 C CA . ILE A 1 251 ? -10.837 4.764 4.051 1.00 19.38 267 ILE A CA 1
ATOM 1870 C C . ILE A 1 251 ? -10.265 6.092 4.533 1.00 20.66 267 ILE A C 1
ATOM 1871 O O . ILE A 1 251 ? -10.993 6.989 4.908 1.00 21.94 267 ILE A O 1
ATOM 1876 N N . GLY A 1 252 ? -8.946 6.196 4.475 1.00 21.73 268 GLY A N 1
ATOM 1877 C CA . GLY A 1 252 ? -8.224 7.434 4.842 1.00 23.59 268 GLY A CA 1
ATOM 1878 C C . GLY A 1 252 ? -8.292 7.859 6.289 1.00 25.42 268 GLY A C 1
ATOM 1879 O O . GLY A 1 252 ? -8.235 9.069 6.574 1.00 26.63 268 GLY A O 1
ATOM 1880 N N . MET A 1 253 ? -8.408 6.882 7.205 1.00 24.43 269 MET A N 1
ATOM 1881 C CA . MET A 1 253 ? -8.320 7.142 8.642 1.00 25.92 269 MET A CA 1
ATOM 1882 C C . MET A 1 253 ? -6.927 6.900 9.167 1.00 26.44 269 MET A C 1
ATOM 1883 O O . MET A 1 253 ? -6.307 5.907 8.797 1.00 25.76 269 MET A O 1
ATOM 1888 N N . GLU A 1 254 ? -6.435 7.755 10.051 1.00 28.15 270 GLU A N 1
ATOM 1889 C CA . GLU A 1 254 ? -5.059 7.564 10.551 1.00 30.41 270 GLU A CA 1
ATOM 1890 C C . GLU A 1 254 ? -4.948 6.553 11.738 1.00 29.47 270 GLU A C 1
ATOM 1891 O O . GLU A 1 254 ? -3.867 6.042 12.109 1.00 30.23 270 GLU A O 1
ATOM 1897 N N . SER A 1 255 ? -6.099 6.159 12.256 1.00 28.34 271 SER A N 1
ATOM 1898 C CA . SER A 1 255 ? -6.111 5.245 13.375 1.00 26.54 271 SER A CA 1
ATOM 1899 C C . SER A 1 255 ? -5.435 3.940 13.046 1.00 23.04 271 SER A C 1
ATOM 1900 O O . SER A 1 255 ? -5.486 3.424 11.928 1.00 22.71 271 SER A O 1
ATOM 1903 N N . ALA A 1 256 ? -4.851 3.381 14.096 1.00 22.56 272 ALA A N 1
ATOM 1904 C CA . ALA A 1 256 ? -4.396 2.031 14.064 1.00 19.31 272 ALA A CA 1
ATOM 1905 C C . ALA A 1 256 ? -5.625 1.099 13.956 1.00 17.48 272 ALA A C 1
ATOM 1906 O O . ALA A 1 256 ? -6.724 1.475 14.341 1.00 17.95 272 ALA A O 1
ATOM 1908 N N . GLY A 1 257 ? -5.412 -0.103 13.448 1.00 17.38 273 GLY A N 1
ATOM 1909 C CA . GLY A 1 257 ? -6.527 -1.030 13.297 1.00 13.35 273 GLY A CA 1
ATOM 1910 C C . GLY A 1 257 ? -6.822 -1.711 14.619 1.00 11.56 273 GLY A C 1
ATOM 1911 O O . GLY A 1 257 ? -6.178 -1.462 15.703 1.00 13.37 273 GLY A O 1
ATOM 1912 N N . ILE A 1 258 ? -7.853 -2.527 14.538 1.00 10.83 274 ILE A N 1
ATOM 1913 C CA . ILE A 1 258 ? -8.444 -3.007 15.762 1.00 10.00 274 ILE A CA 1
ATOM 1914 C C . ILE A 1 258 ? -7.579 -3.998 16.583 1.00 10.52 274 ILE A C 1
ATOM 1915 O O . ILE A 1 258 ? -7.786 -4.091 17.791 1.00 11.05 274 ILE A O 1
ATOM 1920 N N . HIS A 1 259 ? -6.613 -4.678 15.949 1.00 12.18 275 HIS A N 1
ATOM 1921 C CA . HIS A 1 259 ? -5.660 -5.472 16.733 1.00 12.45 275 HIS A CA 1
ATOM 1922 C C . HIS A 1 259 ? -4.720 -4.549 17.526 1.00 11.48 275 HIS A C 1
ATOM 1923 O O . HIS A 1 259 ? -4.463 -4.793 18.700 1.00 11.17 275 HIS A O 1
ATOM 1930 N N . GLU A 1 260 ? -4.261 -3.439 16.917 1.00 11.43 276 GLU A N 1
ATOM 1931 C CA . GLU A 1 260 ? -3.427 -2.491 17.642 1.00 13.02 276 GLU A CA 1
ATOM 1932 C C . GLU A 1 260 ? -4.120 -1.755 18.728 1.00 12.69 276 GLU A C 1
ATOM 1933 O O . GLU A 1 260 ? -3.546 -1.456 19.782 1.00 13.33 276 GLU A O 1
ATOM 1939 N N . THR A 1 261 ? -5.370 -1.406 18.461 1.00 12.22 277 THR A N 1
ATOM 1940 C CA . THR A 1 261 ? -6.108 -0.735 19.496 1.00 13.04 277 THR A CA 1
ATOM 1941 C C . THR A 1 261 ? -6.493 -1.666 20.651 1.00 9.97 277 THR A C 1
ATOM 1942 O O . THR A 1 261 ? -6.514 -1.249 21.812 1.00 8.69 277 THR A O 1
ATOM 1946 N N . THR A 1 262 ? -6.709 -2.961 20.348 1.00 11.03 278 THR A N 1
ATOM 1947 C CA . THR A 1 262 ? -6.794 -3.940 21.444 1.00 11.12 278 THR A CA 1
ATOM 1948 C C . THR A 1 262 ? -5.527 -3.926 22.350 1.00 10.71 278 THR A C 1
ATOM 1949 O O . THR A 1 262 ? -5.582 -3.811 23.579 1.00 10.01 278 THR A O 1
ATOM 1953 N N . TYR A 1 263 ? -4.389 -4.025 21.660 1.00 10.26 279 TYR A N 1
ATOM 1954 C CA . TYR A 1 263 ? -3.111 -3.920 22.376 1.00 12.73 279 TYR A CA 1
ATOM 1955 C C . TYR A 1 263 ? -2.977 -2.648 23.178 1.00 12.19 279 TYR A C 1
ATOM 1956 O O . TYR A 1 263 ? -2.588 -2.696 24.366 1.00 14.92 279 TYR A O 1
ATOM 1965 N N . ASN A 1 264 ? -3.251 -1.491 22.586 1.00 12.00 280 ASN A N 1
ATOM 1966 C CA . ASN A 1 264 ? -3.085 -0.232 23.276 1.00 13.14 280 ASN A CA 1
ATOM 1967 C C . ASN A 1 264 ? -4.003 -0.181 24.514 1.00 12.23 280 ASN A C 1
ATOM 1968 O O . ASN A 1 264 ? -3.657 0.399 25.580 1.00 14.49 280 ASN A O 1
ATOM 1973 N N . SER A 1 265 ? -5.194 -0.775 24.354 1.00 12.86 281 SER A N 1
ATOM 1974 C CA . SER A 1 265 ? -6.180 -0.801 25.443 1.00 11.91 281 SER A CA 1
ATOM 1975 C C . SER A 1 265 ? -5.613 -1.664 26.631 1.00 9.53 281 SER A C 1
ATOM 1976 O O . SER A 1 265 ? -5.608 -1.244 27.781 1.00 11.60 281 SER A O 1
ATOM 1979 N N . ILE A 1 266 ? -5.080 -2.836 26.300 1.00 9.90 282 ILE A N 1
ATOM 1980 C CA . ILE A 1 266 ? -4.482 -3.684 27.289 1.00 9.76 282 ILE A CA 1
ATOM 1981 C C . ILE A 1 266 ? -3.335 -2.995 28.033 1.00 10.62 282 ILE A C 1
ATOM 1982 O O . ILE A 1 266 ? -3.216 -3.088 29.297 1.00 10.29 282 ILE A O 1
ATOM 1987 N N . MET A 1 267 ? -2.542 -2.283 27.237 1.00 12.33 283 MET A N 1
ATOM 1988 C CA . MET A 1 267 ? -1.399 -1.604 27.823 1.00 12.73 283 MET A CA 1
ATOM 1989 C C . MET A 1 267 ? -1.752 -0.389 28.668 1.00 14.10 283 MET A C 1
ATOM 1990 O O . MET A 1 267 ? -0.876 0.096 29.415 1.00 14.51 283 MET A O 1
ATOM 1995 N N . LYS A 1 268 ? -2.974 0.144 28.540 1.00 11.44 284 LYS A N 1
ATOM 1996 C CA . LYS A 1 268 ? -3.447 1.165 29.453 1.00 12.59 284 LYS A CA 1
ATOM 1997 C C . LYS A 1 268 ? -3.949 0.607 30.804 1.00 12.34 284 LYS A C 1
ATOM 1998 O O . LYS A 1 268 ? -4.367 1.345 31.659 1.00 16.79 284 LYS A O 1
ATOM 2004 N N . CYS A 1 269 ? -3.944 -0.729 30.968 1.00 11.69 285 CYS A N 1
ATOM 2005 C CA . CYS A 1 269 ? -4.450 -1.376 32.171 1.00 13.32 285 CYS A CA 1
ATOM 2006 C C . CYS A 1 269 ? -3.245 -1.858 32.917 1.00 12.94 285 CYS A C 1
ATOM 2007 O O . CYS A 1 269 ? -2.125 -1.985 32.304 1.00 14.25 285 CYS A O 1
ATOM 2010 N N . ASP A 1 270 ? -3.395 -2.085 34.220 1.00 13.34 286 ASP A N 1
ATOM 2011 C CA . ASP A 1 270 ? -2.246 -2.527 35.050 1.00 15.31 286 ASP A CA 1
ATOM 2012 C C . ASP A 1 270 ? -1.696 -3.874 34.567 1.00 15.90 286 ASP A C 1
ATOM 2013 O O . ASP A 1 270 ? -2.439 -4.758 34.087 1.00 13.33 286 ASP A O 1
ATOM 2018 N N . ILE A 1 271 ? -0.404 -4.107 34.682 1.00 14.24 287 ILE A N 1
ATOM 2019 C CA . ILE A 1 271 ? 0.120 -5.344 34.251 1.00 16.76 287 ILE A CA 1
ATOM 2020 C C . ILE A 1 271 ? -0.529 -6.506 35.037 1.00 14.73 287 ILE A C 1
ATOM 2021 O O . ILE A 1 271 ? -0.616 -7.607 34.518 1.00 16.47 287 ILE A O 1
ATOM 2026 N N . ASP A 1 272 ? -1.058 -6.272 36.247 1.00 15.93 288 ASP A N 1
ATOM 2027 C CA . ASP A 1 272 ? -1.635 -7.351 36.993 1.00 16.09 288 ASP A CA 1
ATOM 2028 C C . ASP A 1 272 ? -2.884 -7.914 36.324 1.00 14.66 288 ASP A C 1
ATOM 2029 O O . ASP A 1 272 ? -3.240 -9.046 36.625 1.00 16.53 288 ASP A O 1
ATOM 2034 N N . ILE A 1 273 ? -3.579 -7.160 35.484 1.00 13.43 289 ILE A N 1
ATOM 2035 C CA . ILE A 1 273 ? -4.779 -7.825 34.980 1.00 14.89 289 ILE A CA 1
ATOM 2036 C C . ILE A 1 273 ? -4.525 -8.312 33.532 1.00 14.37 289 ILE A C 1
ATOM 2037 O O . ILE A 1 273 ? -5.394 -8.915 32.907 1.00 11.81 289 ILE A O 1
ATOM 2042 N N . ARG A 1 274 ? -3.353 -8.053 32.984 1.00 13.32 290 ARG A N 1
ATOM 2043 C CA . ARG A 1 274 ? -3.168 -8.254 31.559 1.00 13.81 290 ARG A CA 1
ATOM 2044 C C . ARG A 1 274 ? -3.293 -9.715 31.162 1.00 14.57 290 ARG A C 1
ATOM 2045 O O . ARG A 1 274 ? -3.825 -9.974 30.110 1.00 11.76 290 ARG A O 1
ATOM 2053 N N . LYS A 1 275 ? -2.791 -10.673 31.929 1.00 12.68 291 LYS A N 1
ATOM 2054 C CA . LYS A 1 275 ? -2.991 -12.117 31.605 1.00 13.74 291 LYS A CA 1
ATOM 2055 C C . LYS A 1 275 ? -4.475 -12.436 31.403 1.00 12.57 291 LYS A C 1
ATOM 2056 O O . LYS A 1 275 ? -4.887 -13.177 30.440 1.00 13.38 291 LYS A O 1
ATOM 2062 N N . ASP A 1 276 ? -5.273 -11.874 32.310 1.00 13.05 292 ASP A N 1
ATOM 2063 C CA . ASP A 1 276 ? -6.699 -12.128 32.243 1.00 13.00 292 ASP A CA 1
ATOM 2064 C C . ASP A 1 276 ? -7.361 -11.458 31.084 1.00 12.05 292 ASP A C 1
ATOM 2065 O O . ASP A 1 276 ? -8.323 -12.006 30.518 1.00 14.69 292 ASP A O 1
ATOM 2070 N N . LEU A 1 277 ? -6.871 -10.298 30.644 1.00 10.12 293 LEU A N 1
ATOM 2071 C CA . LEU A 1 277 ? -7.436 -9.686 29.470 1.00 9.10 293 LEU A CA 1
ATOM 2072 C C . LEU A 1 277 ? -7.088 -10.507 28.234 1.00 10.10 293 LEU A C 1
ATOM 2073 O O . LEU A 1 277 ? -7.928 -10.773 27.394 1.00 10.24 293 LEU A O 1
ATOM 2078 N N . TYR A 1 278 ? -5.827 -10.876 28.044 1.00 9.61 294 TYR A N 1
ATOM 2079 C CA . TYR A 1 278 ? -5.404 -11.650 26.858 1.00 8.95 294 TYR A CA 1
ATOM 2080 C C . TYR A 1 278 ? -6.101 -12.999 26.710 1.00 7.37 294 TYR A C 1
ATOM 2081 O O . TYR A 1 278 ? -6.324 -13.392 25.567 1.00 10.50 294 TYR A O 1
ATOM 2090 N N . ALA A 1 279 ? -6.418 -13.596 27.874 1.00 8.57 295 ALA A N 1
ATOM 2091 C CA . ALA A 1 279 ? -7.034 -14.909 27.859 1.00 9.39 295 ALA A CA 1
ATOM 2092 C C . ALA A 1 279 ? -8.565 -14.797 27.789 1.00 11.42 295 ALA A C 1
ATOM 2093 O O . ALA A 1 279 ? -9.244 -15.831 27.837 1.00 10.92 295 ALA A O 1
ATOM 2095 N N . ASN A 1 280 ? -9.087 -13.583 27.693 1.00 9.91 296 ASN A N 1
ATOM 2096 C CA . ASN A 1 280 ? -10.585 -13.405 27.737 1.00 10.08 296 ASN A CA 1
ATOM 2097 C C . ASN A 1 280 ? -10.994 -12.289 26.816 1.00 8.88 296 ASN A C 1
ATOM 2098 O O . ASN A 1 280 ? -11.630 -11.272 27.294 1.00 9.74 296 ASN A O 1
ATOM 2103 N N . ASN A 1 281 ? -10.589 -12.360 25.554 1.00 8.81 297 ASN A N 1
ATOM 2104 C CA . ASN A 1 281 ? -10.895 -11.308 24.541 1.00 9.17 297 ASN A CA 1
ATOM 2105 C C . ASN A 1 281 ? -12.203 -11.790 23.902 1.00 9.57 297 ASN A C 1
ATOM 2106 O O . ASN A 1 281 ? -12.227 -12.638 23.016 1.00 12.10 297 ASN A O 1
ATOM 2111 N N . VAL A 1 282 ? -13.310 -11.124 24.259 1.00 7.97 298 VAL A N 1
ATOM 2112 C CA . VAL A 1 282 ? -14.642 -11.457 23.696 1.00 8.43 298 VAL A CA 1
ATOM 2113 C C . VAL A 1 282 ? -14.978 -10.491 22.540 1.00 10.61 298 VAL A C 1
ATOM 2114 O O . VAL A 1 282 ? -14.813 -9.258 22.719 1.00 11.38 298 VAL A O 1
ATOM 2118 N N . MET A 1 283 ? -15.462 -10.990 21.443 1.00 7.68 299 MET A N 1
ATOM 2119 C CA . MET A 1 283 ? -15.932 -10.159 20.305 1.00 8.53 299 MET A CA 1
ATOM 2120 C C . MET A 1 283 ? -17.432 -10.153 20.321 1.00 8.99 299 MET A C 1
ATOM 2121 O O . MET A 1 283 ? -18.065 -11.192 20.478 1.00 8.72 299 MET A O 1
ATOM 2126 N N . SER A 1 284 ? -17.999 -8.981 20.039 1.00 7.68 300 SER A N 1
ATOM 2127 C CA . SER A 1 284 ? -19.427 -8.8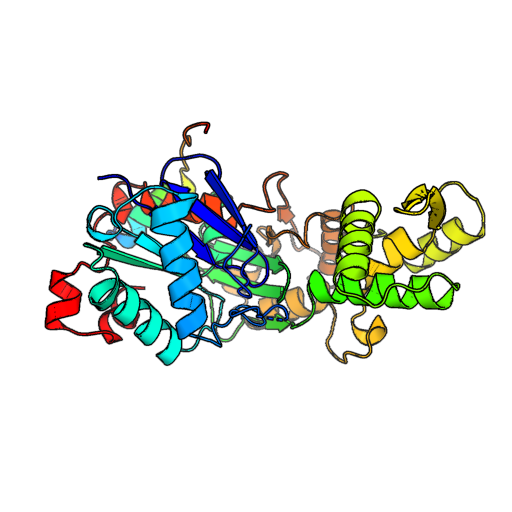36 19.983 1.00 7.96 300 SER A CA 1
ATOM 2128 C C . SER A 1 284 ? -19.842 -7.834 18.916 1.00 9.00 300 SER A C 1
ATOM 2129 O O . SER A 1 284 ? -19.068 -6.958 18.588 1.00 8.27 300 SER A O 1
ATOM 2132 N N . GLY A 1 285 ? -21.072 -7.931 18.462 1.00 7.36 301 GLY A N 1
ATOM 2133 C CA . GLY A 1 285 ? -21.683 -6.962 17.537 1.00 7.05 301 GLY A CA 1
ATOM 2134 C C . GLY A 1 285 ? -21.620 -7.430 16.104 1.00 6.44 301 GLY A C 1
ATOM 2135 O O . GLY A 1 285 ? -20.863 -8.382 15.755 1.00 8.47 301 GLY A O 1
ATOM 2136 N N . GLY A 1 286 ? -22.525 -6.912 15.257 1.00 6.90 302 GLY A N 1
ATOM 2137 C CA . GLY A 1 286 ? -22.693 -7.376 13.886 1.00 8.36 302 GLY A CA 1
ATOM 2138 C C . GLY A 1 286 ? -21.402 -7.340 13.016 1.00 8.30 302 GLY A C 1
ATOM 2139 O O . GLY A 1 286 ? -21.185 -8.220 12.201 1.00 9.68 302 GLY A O 1
ATOM 2140 N N . THR A 1 287 ? -20.544 -6.376 13.308 1.00 8.64 303 THR A N 1
ATOM 2141 C CA . THR A 1 287 ? -19.347 -6.232 12.476 1.00 8.57 303 THR A CA 1
ATOM 2142 C C . THR A 1 287 ? -18.219 -7.193 12.913 1.00 9.21 303 THR A C 1
ATOM 2143 O O . THR A 1 287 ? -17.177 -7.260 12.240 1.00 10.58 303 THR A O 1
ATOM 2147 N N . THR A 1 288 ? -18.470 -7.963 13.989 1.00 6.83 304 THR A N 1
ATOM 2148 C CA . THR A 1 288 ? -17.551 -9.056 14.287 1.00 7.71 304 THR A CA 1
ATOM 2149 C C . THR A 1 288 ? -18.021 -10.365 13.680 1.00 8.47 304 THR A C 1
ATOM 2150 O O . THR A 1 288 ? -17.385 -11.381 13.948 1.00 8.87 304 THR A O 1
ATOM 2154 N N . MET A 1 289 ? -19.043 -10.343 12.826 1.00 9.40 305 MET A N 1
ATOM 2155 C CA . MET A 1 289 ? -19.603 -11.615 12.304 1.00 10.90 305 MET A CA 1
ATOM 2156 C C . MET A 1 289 ? -18.774 -12.251 11.170 1.00 12.06 305 MET A C 1
ATOM 2157 O O . MET A 1 289 ? -19.026 -13.442 10.818 1.00 16.10 305 MET A O 1
ATOM 2162 N N . TYR A 1 290 ? -17.895 -11.463 10.545 1.00 11.20 306 TYR A N 1
ATOM 2163 C CA . TYR A 1 290 ? -17.093 -11.943 9.367 1.00 10.90 306 TYR A CA 1
ATOM 2164 C C . TYR A 1 290 ? -16.431 -13.303 9.650 1.00 10.87 306 TYR A C 1
ATOM 2165 O O . TYR A 1 290 ? -15.735 -13.434 10.684 1.00 12.51 306 TYR A O 1
ATOM 2174 N N . PRO A 1 291 ? -16.639 -14.289 8.737 1.00 11.80 307 PRO A N 1
ATOM 2175 C CA . PRO A 1 291 ? -15.793 -15.468 8.853 1.00 12.28 307 PRO A CA 1
ATOM 2176 C C . PRO A 1 291 ? -14.326 -15.039 8.871 1.00 13.18 307 PRO A C 1
ATOM 2177 O O . PRO A 1 291 ? -13.951 -14.078 8.182 1.00 12.77 307 PRO A O 1
ATOM 2181 N N . GLY A 1 292 ? -13.502 -15.696 9.708 1.00 13.77 308 GLY A N 1
ATOM 2182 C CA . GLY A 1 292 ? -12.071 -15.453 9.785 1.00 13.05 308 GLY A CA 1
ATOM 2183 C C . GLY A 1 292 ? -11.643 -14.326 10.711 1.00 14.34 308 GLY A C 1
ATOM 2184 O O . GLY A 1 292 ? -10.426 -14.166 10.998 1.00 15.12 308 GLY A O 1
ATOM 2185 N N . ILE A 1 293 ? -12.576 -13.504 11.200 1.00 13.26 309 ILE A N 1
ATOM 2186 C CA . ILE A 1 293 ? -12.088 -12.345 11.984 1.00 11.76 309 ILE A CA 1
ATOM 2187 C C . ILE A 1 293 ? -11.457 -12.800 13.317 1.00 12.74 309 ILE A C 1
ATOM 2188 O O . ILE A 1 293 ? -10.476 -12.219 13.768 1.00 12.65 309 ILE A O 1
ATOM 2193 N N . ALA A 1 294 ? -12.056 -13.786 13.981 1.00 10.92 310 ALA A N 1
ATOM 2194 C CA . ALA A 1 294 ? -11.454 -14.299 15.244 1.00 11.44 310 ALA A CA 1
ATOM 2195 C C . ALA A 1 294 ? -10.059 -14.816 14.991 1.00 13.28 310 ALA A C 1
ATOM 2196 O O . ALA A 1 294 ? -9.106 -14.509 15.766 1.00 12.59 310 ALA A O 1
ATOM 2198 N N . ASP A 1 295 ? -9.908 -15.606 13.961 1.00 13.42 311 ASP A N 1
ATOM 2199 C CA . ASP A 1 295 ? -8.563 -16.181 13.701 1.00 13.52 311 ASP A CA 1
ATOM 2200 C C . ASP A 1 295 ? -7.555 -15.120 13.332 1.00 13.27 311 ASP A C 1
ATOM 2201 O O . ASP A 1 295 ? -6.392 -15.219 13.740 1.00 13.50 311 ASP A O 1
ATOM 2206 N N . ARG A 1 296 ? -7.988 -14.103 12.587 1.00 12.19 312 ARG A N 1
ATOM 2207 C CA . ARG A 1 296 ? -7.068 -13.014 12.261 1.00 9.99 312 ARG A CA 1
ATOM 2208 C C . ARG A 1 296 ? -6.692 -12.266 13.532 1.00 10.57 312 ARG A C 1
ATOM 2209 O O . ARG A 1 296 ? -5.549 -11.908 13.741 1.00 10.48 312 ARG A O 1
ATOM 2217 N N . MET A 1 297 ? -7.668 -11.943 14.392 1.00 10.00 313 MET A N 1
ATOM 2218 C CA . MET A 1 297 ? -7.321 -11.338 15.659 1.00 10.92 313 MET A CA 1
ATOM 2219 C C . MET A 1 297 ? -6.380 -12.166 16.491 1.00 11.12 313 MET A C 1
ATOM 2220 O O . MET A 1 297 ? -5.473 -11.624 17.070 1.00 11.14 313 MET A O 1
ATOM 2225 N N . GLN A 1 298 ? -6.621 -13.479 16.556 1.00 10.92 314 GLN A N 1
ATOM 2226 C CA . GLN A 1 298 ? -5.737 -14.339 17.370 1.00 11.21 314 GLN A CA 1
ATOM 2227 C C . GLN A 1 298 ? -4.273 -14.208 16.809 1.00 10.13 314 GLN A C 1
ATOM 2228 O O . GLN A 1 298 ? -3.295 -14.047 17.561 1.00 10.86 314 GLN A O 1
ATOM 2234 N N . LYS A 1 299 ? -4.141 -14.243 15.484 1.00 11.92 315 LYS A N 1
ATOM 2235 C CA . LYS A 1 299 ? -2.825 -14.091 14.836 1.00 12.52 315 LYS A CA 1
ATOM 2236 C C . LYS A 1 299 ? -2.222 -12.746 15.153 1.00 12.68 315 LYS A C 1
ATOM 2237 O O . LYS A 1 299 ? -1.007 -12.646 15.579 1.00 11.42 315 LYS A O 1
ATOM 2243 N N . GLU A 1 300 ? -2.965 -11.673 14.924 1.00 11.52 316 GLU A N 1
ATOM 2244 C CA . GLU A 1 300 ? -2.339 -10.385 15.206 1.00 10.82 316 GLU A CA 1
ATOM 2245 C C . GLU A 1 300 ? -1.993 -10.133 16.672 1.00 12.10 316 GLU A C 1
ATOM 2246 O O . GLU A 1 300 ? -0.964 -9.557 16.953 1.00 13.31 316 GLU A O 1
ATOM 2252 N N . ILE A 1 301 ? -2.859 -10.490 17.591 1.00 9.90 317 ILE A N 1
ATOM 2253 C CA . ILE A 1 301 ? -2.613 -10.183 18.990 1.00 11.05 317 ILE A CA 1
ATOM 2254 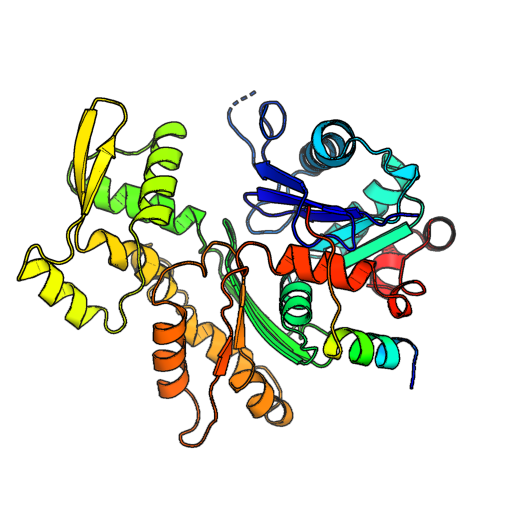C C . ILE A 1 301 ? -1.432 -11.104 19.447 1.00 12.15 317 ILE A C 1
ATOM 2255 O O . ILE A 1 301 ? -0.589 -10.670 20.225 1.00 13.71 317 ILE A O 1
ATOM 2260 N N . THR A 1 302 ? -1.347 -12.337 18.943 1.00 11.27 318 THR A N 1
ATOM 2261 C CA . THR A 1 302 ? -0.182 -13.195 19.276 1.00 13.15 318 THR A CA 1
ATOM 2262 C C . THR A 1 302 ? 1.131 -12.489 18.848 1.00 14.65 318 THR A C 1
ATOM 2263 O O . THR A 1 302 ? 2.089 -12.520 19.663 1.00 15.26 318 THR A O 1
ATOM 2267 N N . ALA A 1 303 ? 1.144 -11.788 17.700 1.00 13.74 319 ALA A N 1
ATOM 2268 C CA . ALA A 1 303 ? 2.369 -11.124 17.227 1.00 15.26 319 ALA A CA 1
ATOM 2269 C C . ALA A 1 303 ? 2.761 -9.963 18.141 1.00 15.29 319 ALA A C 1
ATOM 2270 O O . ALA A 1 303 ? 3.953 -9.485 18.158 1.00 18.26 319 ALA A O 1
ATOM 2272 N N . LEU A 1 304 ? 1.783 -9.401 18.869 1.00 12.52 320 LEU A N 1
ATOM 2273 C CA . LEU A 1 304 ? 2.045 -8.178 19.627 1.00 12.44 320 LEU A CA 1
ATOM 2274 C C . LEU A 1 304 ? 2.256 -8.461 21.098 1.00 12.97 320 LEU A C 1
ATOM 2275 O O . LEU A 1 304 ? 2.932 -7.695 21.818 1.00 14.36 320 LEU A O 1
ATOM 2280 N N . ALA A 1 305 ? 1.730 -9.574 21.582 1.00 12.76 321 ALA A N 1
ATOM 2281 C CA . ALA A 1 305 ? 1.740 -9.904 23.001 1.00 12.71 321 ALA A CA 1
ATOM 2282 C C . ALA A 1 305 ? 3.082 -10.512 23.447 1.00 14.04 321 ALA A C 1
ATOM 2283 O O . ALA A 1 305 ? 3.839 -10.940 22.594 1.00 16.67 321 ALA A O 1
ATOM 2285 N N . PRO A 1 306 ? 3.351 -10.535 24.760 1.00 14.66 322 PRO A N 1
ATOM 2286 C CA . PRO A 1 306 ? 4.561 -11.248 25.134 1.00 16.12 322 PRO A CA 1
ATOM 2287 C C . PRO A 1 306 ? 4.624 -12.696 24.625 1.00 18.74 322 PRO A C 1
ATOM 2288 O O . PRO A 1 306 ? 3.601 -13.431 24.498 1.00 17.22 322 PRO A O 1
ATOM 2292 N N . SER A 1 307 ? 5.849 -13.189 24.447 1.00 21.29 323 SER A N 1
ATOM 2293 C CA . SER A 1 307 ? 6.004 -14.512 23.828 1.00 22.89 323 SER A CA 1
ATOM 2294 C C . SER A 1 307 ? 5.343 -15.741 24.538 1.00 22.20 323 SER A C 1
ATOM 2295 O O . SER A 1 307 ? 4.992 -16.702 23.868 1.00 25.06 323 SER A O 1
ATOM 2298 N N . THR A 1 308 ? 5.151 -15.674 25.848 1.00 22.43 324 THR A N 1
ATOM 2299 C CA . THR A 1 308 ? 4.599 -16.840 26.525 1.00 23.10 324 THR A CA 1
ATOM 2300 C C . THR A 1 308 ? 3.103 -16.599 26.881 1.00 22.11 324 THR A C 1
ATOM 2301 O O . THR A 1 308 ? 2.535 -17.275 27.738 1.00 21.83 324 THR A O 1
ATOM 2305 N N . MET A 1 309 ? 2.493 -15.598 26.251 1.00 17.43 325 MET A N 1
ATOM 2306 C CA . MET A 1 309 ? 1.210 -15.138 26.802 1.00 17.47 325 MET A CA 1
ATOM 2307 C C . MET A 1 309 ? 0.124 -15.989 26.230 1.00 13.52 325 MET A C 1
ATOM 2308 O O . MET A 1 309 ? 0.093 -16.209 25.015 1.00 14.11 325 MET A O 1
ATOM 2313 N N . LYS A 1 310 ? -0.784 -16.477 27.091 1.00 14.39 326 LYS A N 1
ATOM 2314 C CA . LYS A 1 310 ? -1.923 -17.194 26.618 1.00 15.47 326 LYS A CA 1
ATOM 2315 C C . LYS A 1 310 ? -2.999 -16.277 26.014 1.00 11.61 326 LYS A C 1
ATOM 2316 O O . LYS A 1 310 ? -3.442 -15.395 26.741 1.00 14.94 326 LYS A O 1
ATOM 2322 N N . ILE A 1 311 ? -3.343 -16.506 24.744 1.00 12.76 327 ILE A N 1
ATOM 2323 C CA . ILE A 1 311 ? -4.311 -15.639 24.035 1.00 13.76 327 ILE A CA 1
ATOM 2324 C C . ILE A 1 311 ? -5.522 -16.488 23.781 1.00 13.60 327 ILE A C 1
ATOM 2325 O O . ILE A 1 311 ? -5.422 -17.600 23.195 1.00 14.31 327 ILE A O 1
ATOM 2330 N N . LYS A 1 312 ? -6.704 -15.964 24.125 1.00 10.97 328 LYS A N 1
ATOM 2331 C CA . LYS A 1 312 ? -7.934 -16.637 23.743 1.00 12.30 328 LYS A CA 1
ATOM 2332 C C . LYS A 1 312 ? -8.942 -15.585 23.210 1.00 12.26 328 LYS A C 1
ATOM 2333 O O . LYS A 1 312 ? -9.257 -14.631 23.937 1.00 12.75 328 LYS A O 1
ATOM 2339 N N . ILE A 1 313 ? -9.437 -15.815 22.024 1.00 12.45 329 ILE A N 1
ATOM 2340 C CA . ILE A 1 313 ? -10.508 -15.012 21.407 1.00 11.79 329 ILE A CA 1
ATOM 2341 C C . ILE A 1 313 ? -11.810 -15.780 21.465 1.00 14.43 329 ILE A C 1
ATOM 2342 O O . ILE A 1 313 ? -11.875 -16.897 20.953 1.00 15.51 329 ILE A O 1
ATOM 2347 N N . ILE A 1 314 ? -12.834 -15.173 22.077 1.00 11.91 330 ILE A N 1
ATOM 2348 C CA . ILE A 1 314 ? -14.133 -15.821 22.292 1.00 9.38 330 ILE A CA 1
ATOM 2349 C C . ILE A 1 314 ? -15.071 -15.096 21.383 1.00 10.93 330 ILE A C 1
ATOM 2350 O O . ILE A 1 314 ? -15.373 -13.919 21.620 1.00 10.46 330 ILE A O 1
ATOM 2355 N N . ALA A 1 315 ? -15.506 -15.757 20.330 1.00 9.88 331 ALA A N 1
ATOM 2356 C CA . ALA A 1 315 ? -16.387 -15.084 19.336 1.00 10.61 331 ALA A CA 1
ATOM 2357 C C . ALA A 1 315 ? -17.519 -15.990 19.027 1.00 10.93 331 ALA A C 1
ATOM 2358 O O . ALA A 1 315 ? -17.475 -16.699 18.050 1.00 13.33 331 ALA A O 1
ATOM 2360 N N . PRO A 1 316 ? -18.494 -16.053 19.902 1.00 10.77 332 PRO A N 1
ATOM 2361 C CA . PRO A 1 316 ? -19.479 -17.159 19.753 1.00 12.79 332 PRO A CA 1
ATOM 2362 C C . PRO A 1 316 ? -20.506 -16.863 18.697 1.00 11.16 332 PRO A C 1
ATOM 2363 O O . PRO A 1 316 ? -20.656 -15.747 18.192 1.00 9.82 332 PRO A O 1
ATOM 2367 N N . PRO A 1 317 ? -21.213 -17.917 18.277 1.00 10.30 333 PRO A N 1
ATOM 2368 C CA . PRO A 1 317 ? -21.991 -17.694 17.062 1.00 10.30 333 PRO A CA 1
ATOM 2369 C C . PRO A 1 317 ? -23.165 -16.700 17.274 1.00 9.11 333 PRO A C 1
ATOM 2370 O O . PRO A 1 317 ? -23.627 -16.156 16.275 1.00 12.11 333 PRO A O 1
ATOM 2374 N N . GLU A 1 318 ? -23.596 -16.508 18.499 1.00 10.88 334 GLU A N 1
ATOM 2375 C CA . GLU A 1 318 ? -24.730 -15.592 18.752 1.00 13.70 334 GLU A CA 1
ATOM 2376 C C . GLU A 1 318 ? -24.282 -14.183 18.934 1.00 13.72 334 GLU A C 1
ATOM 2377 O O . GLU A 1 318 ? -25.076 -13.348 19.366 1.00 13.94 334 GLU A O 1
ATOM 2383 N N . ARG A 1 319 ? -23.019 -13.878 18.611 1.00 10.32 335 ARG A N 1
ATOM 2384 C CA . ARG A 1 319 ? -22.461 -12.551 19.017 1.00 11.09 335 ARG A CA 1
ATOM 2385 C C . ARG A 1 319 ? -23.133 -11.300 18.397 1.00 12.18 335 ARG A C 1
ATOM 2386 O O . ARG A 1 319 ? -22.881 -10.189 18.901 1.00 9.77 335 ARG A O 1
ATOM 2394 N N . LYS A 1 320 ? -23.926 -11.375 17.327 1.00 11.38 336 LYS A N 1
ATOM 2395 C CA . LYS A 1 320 ? -24.655 -10.186 16.809 1.00 14.32 336 LYS A CA 1
ATOM 2396 C C . LYS A 1 320 ? -25.565 -9.646 17.932 1.00 14.21 336 LYS A C 1
ATOM 2397 O O . LYS A 1 320 ? -25.957 -8.453 17.890 1.00 19.00 336 LYS A O 1
ATOM 2403 N N . TYR A 1 321 ? -26.051 -10.516 18.844 1.00 12.26 337 TYR A N 1
ATOM 2404 C CA . TYR A 1 321 ? -27.042 -10.080 19.854 1.00 12.06 337 TYR A CA 1
ATOM 2405 C C . TYR A 1 321 ? -26.488 -10.257 21.271 1.00 7.84 337 TYR A C 1
ATOM 2406 O O . TYR A 1 321 ? -27.286 -10.165 22.244 1.00 9.39 337 TYR A O 1
ATOM 2415 N N . SER A 1 322 ? -25.157 -10.553 21.440 1.00 7.54 338 SER A N 1
ATOM 2416 C CA . SER A 1 322 ? -24.690 -10.836 22.818 1.00 7.40 338 SER A CA 1
ATOM 2417 C C . SER A 1 322 ? -24.858 -9.645 23.810 1.00 6.44 338 SER A C 1
ATOM 2418 O O . SER A 1 322 ? -24.959 -9.887 24.985 1.00 7.81 338 SER A O 1
ATOM 2421 N N . VAL A 1 323 ? -24.768 -8.397 23.311 1.00 7.91 339 VAL A N 1
ATOM 2422 C CA . VAL A 1 323 ? -25.096 -7.253 24.226 1.00 6.83 339 VAL A CA 1
ATOM 2423 C C . VAL A 1 323 ? -26.522 -7.439 24.770 1.00 7.00 339 VAL A C 1
ATOM 2424 O O . VAL A 1 323 ? -26.709 -7.369 26.000 1.00 7.66 339 VAL A O 1
ATOM 2428 N N . TRP A 1 324 ? -27.473 -7.663 23.886 1.00 6.84 340 TRP A N 1
ATOM 2429 C CA . TRP A 1 324 ? -28.858 -7.824 24.308 1.00 7.66 340 TRP A CA 1
ATOM 2430 C C . TRP A 1 324 ? -29.015 -9.043 25.252 1.00 8.40 340 TRP A C 1
ATOM 2431 O O . TRP A 1 324 ? -29.621 -8.949 26.308 1.00 8.94 340 TRP A O 1
ATOM 2442 N N . ILE A 1 325 ? -28.383 -10.172 24.869 1.00 7.89 341 ILE A N 1
ATOM 2443 C CA . ILE A 1 325 ? -28.440 -11.360 25.722 1.00 8.08 341 ILE A CA 1
ATOM 2444 C C . ILE A 1 325 ? -27.838 -11.162 27.130 1.00 7.82 341 ILE A C 1
ATOM 2445 O O . ILE A 1 325 ? -28.447 -11.532 28.105 1.00 7.68 341 ILE A O 1
ATOM 2450 N N . GLY A 1 326 ? -26.713 -10.428 27.241 1.00 7.25 342 GLY A N 1
ATOM 2451 C CA . GLY A 1 326 ? -26.177 -10.143 28.528 1.00 8.25 342 GLY A CA 1
ATOM 2452 C C . GLY A 1 326 ? -27.119 -9.303 29.374 1.00 8.28 342 GLY A C 1
ATOM 2453 O O . GLY A 1 326 ? -27.244 -9.499 30.606 1.00 8.56 342 GLY A O 1
ATOM 2454 N N . GLY A 1 327 ? -27.806 -8.404 28.653 1.00 7.65 343 GLY A N 1
ATOM 2455 C CA . GLY A 1 327 ? -28.850 -7.552 29.374 1.00 8.39 343 GLY A CA 1
ATOM 2456 C C . GLY A 1 327 ? -30.013 -8.428 29.888 1.00 7.78 343 GLY A C 1
ATOM 2457 O O . GLY A 1 327 ? -30.538 -8.251 31.011 1.00 9.57 343 GLY A O 1
ATOM 2458 N N . SER A 1 328 ? -30.414 -9.389 29.047 1.00 7.11 344 SER A N 1
ATOM 2459 C CA . SER A 1 328 ? -31.532 -10.335 29.362 1.00 8.56 344 SER A CA 1
ATOM 2460 C C . SER A 1 328 ? -31.105 -11.174 30.577 1.00 9.42 344 SER A C 1
ATOM 2461 O O . SER A 1 328 ? -31.861 -11.360 31.479 1.00 9.25 344 SER A O 1
ATOM 2464 N N . ILE A 1 329 ? -29.871 -11.650 30.610 1.00 7.72 345 ILE A N 1
ATOM 2465 C CA . ILE A 1 329 ? -29.357 -12.343 31.808 1.00 8.99 345 ILE A CA 1
ATOM 2466 C C . ILE A 1 329 ? -29.368 -11.436 32.977 1.00 10.52 345 ILE A C 1
ATOM 2467 O O . ILE A 1 329 ? -30.051 -11.749 33.983 1.00 10.72 345 ILE A O 1
ATOM 2472 N N . LEU A 1 330 ? -28.649 -10.303 32.893 1.00 8.72 346 LEU A N 1
ATOM 2473 C CA . LEU A 1 330 ? -28.506 -9.414 34.021 1.00 8.74 346 LEU A CA 1
ATOM 2474 C C . LEU A 1 330 ? -29.852 -9.085 34.702 1.00 9.27 346 LEU A C 1
ATOM 2475 O O . LEU A 1 330 ? -30.012 -9.253 35.890 1.00 10.82 346 LEU A O 1
ATOM 2480 N N . ALA A 1 331 ? -30.766 -8.543 33.889 1.00 10.58 347 ALA A N 1
ATOM 2481 C CA . ALA A 1 331 ? -32.058 -8.011 34.413 1.00 10.45 347 ALA A CA 1
ATOM 2482 C C . ALA A 1 331 ? -32.971 -9.119 34.880 1.00 11.59 347 ALA A C 1
ATOM 2483 O O . ALA A 1 331 ? -33.938 -8.816 35.553 1.00 12.39 347 ALA A O 1
ATOM 2485 N N . SER A 1 332 ? -32.657 -10.388 34.585 1.00 10.91 348 SER A N 1
ATOM 2486 C CA . SER A 1 332 ? -33.460 -11.497 35.113 1.00 12.60 348 SER A CA 1
ATOM 2487 C C . SER A 1 332 ? -32.753 -12.271 36.217 1.00 12.48 348 SER A C 1
ATOM 2488 O O . SER A 1 332 ? -33.277 -13.364 36.686 1.00 14.81 348 SER A O 1
ATOM 2491 N N . 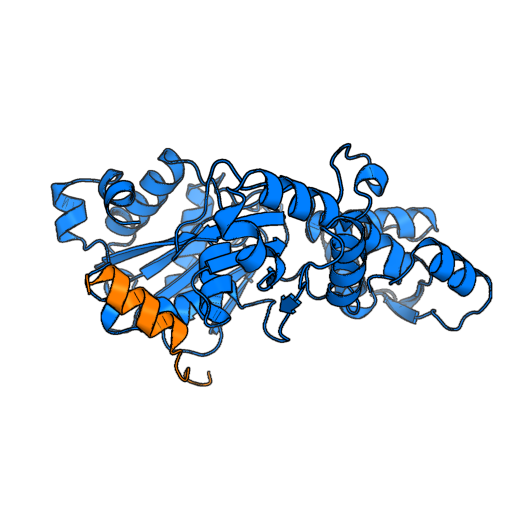LEU A 1 333 ? -31.632 -11.766 36.715 1.00 12.38 349 LEU A N 1
ATOM 2492 C CA . LEU A 1 333 ? -30.979 -12.427 37.872 1.00 13.76 349 LEU A CA 1
ATOM 2493 C C . LEU A 1 333 ? -31.581 -11.913 39.179 1.00 14.11 349 LEU A C 1
ATOM 2494 O O . LEU A 1 333 ? -31.751 -10.745 39.406 1.00 15.47 349 LEU A O 1
ATOM 2499 N N . SER A 1 334 ? -31.825 -12.866 40.091 1.00 17.13 350 SER A N 1
ATOM 2500 C CA . SER A 1 334 ? -32.373 -12.553 41.381 1.00 17.78 350 SER A CA 1
ATOM 2501 C C . SER A 1 334 ? -31.459 -11.578 42.166 1.00 17.08 350 SER A C 1
ATOM 2502 O O . SER A 1 334 ? -31.919 -10.671 42.846 1.00 17.20 350 SER A O 1
ATOM 2505 N N . THR A 1 335 ? -30.130 -11.687 41.967 1.00 14.98 351 THR A N 1
ATOM 2506 C CA . THR A 1 335 ? -29.103 -10.899 42.656 1.00 15.85 351 THR A CA 1
ATOM 2507 C C . THR A 1 335 ? -29.064 -9.498 42.073 1.00 14.84 351 THR A C 1
ATOM 2508 O O . THR A 1 335 ? -28.399 -8.630 42.631 1.00 16.99 351 THR A O 1
ATOM 2512 N N . PHE A 1 336 ? -29.770 -9.290 40.947 1.00 14.30 352 PHE A N 1
ATOM 2513 C CA . PHE A 1 336 ? -29.817 -7.937 40.330 1.00 14.37 352 PHE A CA 1
ATOM 2514 C C . PHE A 1 336 ? -30.970 -7.114 40.863 1.00 16.18 352 PHE A C 1
ATOM 2515 O O . PHE A 1 336 ? -30.990 -5.928 40.636 1.00 14.81 352 PHE A O 1
ATOM 2523 N N . GLN A 1 337 ? -31.940 -7.738 41.521 1.00 17.06 353 GLN A N 1
ATOM 2524 C CA . GLN A 1 337 ? -33.209 -6.999 41.757 1.00 18.66 353 GLN A CA 1
ATOM 2525 C C . GLN A 1 337 ? -33.077 -5.772 42.667 1.00 20.88 353 GLN A C 1
ATOM 2526 O O . GLN A 1 337 ? -33.857 -4.835 42.528 1.00 21.77 353 GLN A O 1
ATOM 2532 N N . GLN A 1 338 ? -32.054 -5.716 43.526 1.00 21.74 354 GLN A N 1
ATOM 2533 C CA . GLN A 1 338 ? -31.798 -4.510 44.388 1.00 24.28 354 GLN A CA 1
ATOM 2534 C C . GLN A 1 338 ? -31.023 -3.418 43.640 1.00 22.74 354 GLN A C 1
ATOM 2535 O O . GLN A 1 338 ? -30.741 -2.327 44.175 1.00 23.54 354 GLN A O 1
ATOM 2541 N N . MET A 1 339 ? -30.593 -3.678 42.401 1.00 19.08 355 MET A N 1
ATOM 2542 C CA . MET A 1 339 ? -29.682 -2.761 41.750 1.00 17.24 355 MET A CA 1
ATOM 2543 C C . MET A 1 339 ? -30.467 -1.747 40.888 1.00 14.00 355 MET A C 1
ATOM 2544 O O . MET A 1 339 ? -29.892 -0.700 40.501 1.00 15.62 355 MET A O 1
ATOM 2549 N N . TRP A 1 340 ? -31.712 -2.073 40.575 1.00 15.49 356 TRP A N 1
ATOM 2550 C CA . TRP A 1 340 ? -32.535 -1.120 39.762 1.00 15.50 356 TRP A CA 1
ATOM 2551 C C . TRP A 1 340 ? -32.585 0.239 40.460 1.00 14.63 356 TRP A C 1
ATOM 2552 O O . TRP A 1 340 ? -32.620 0.279 41.707 1.00 16.34 356 TRP A O 1
ATOM 2563 N N . ILE A 1 341 ? -32.577 1.326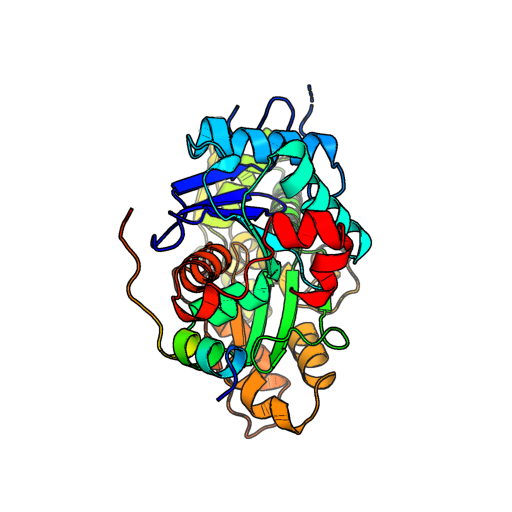 39.669 1.00 12.05 357 ILE A N 1
ATOM 2564 C CA . ILE A 1 341 ? -32.947 2.687 40.190 1.00 12.93 357 ILE A CA 1
ATOM 2565 C C . ILE A 1 341 ? -34.482 2.612 40.247 1.00 12.86 357 ILE A C 1
ATOM 2566 O O . ILE A 1 341 ? -35.085 2.345 39.237 1.00 11.61 357 ILE A O 1
ATOM 2571 N N . THR A 1 342 ? -35.096 2.834 41.414 1.00 14.13 358 THR A N 1
ATOM 2572 C CA . THR A 1 342 ? -36.568 2.864 41.487 1.00 14.73 358 THR A CA 1
ATOM 2573 C C . THR A 1 342 ? -37.081 4.309 41.233 1.00 14.19 358 THR A C 1
ATOM 2574 O O . THR A 1 342 ? -36.364 5.291 41.383 1.00 14.76 358 THR A O 1
ATOM 2578 N N . LYS A 1 343 ? -38.345 4.419 40.847 1.00 13.83 359 LYS A N 1
ATOM 2579 C CA . LYS A 1 343 ? -38.969 5.688 40.648 1.00 17.96 359 LYS A CA 1
ATOM 2580 C C . LYS A 1 343 ? -38.914 6.488 41.942 1.00 18.03 359 LYS A C 1
ATOM 2581 O O . LYS A 1 343 ? -38.615 7.677 41.872 1.00 19.88 359 LYS A O 1
ATOM 2587 N N . GLN A 1 344 ? -39.121 5.847 43.090 1.00 19.07 360 GLN A N 1
ATOM 2588 C CA . GLN A 1 344 ? -38.962 6.538 44.390 1.00 22.06 360 GLN A CA 1
ATOM 2589 C C . GLN A 1 344 ? -37.575 7.219 44.540 1.00 22.41 360 GLN A C 1
ATOM 2590 O O . GLN A 1 344 ? -37.482 8.414 44.946 1.00 22.34 360 GLN A O 1
ATOM 2596 N N . GLU A 1 345 ? -36.498 6.475 44.216 1.00 19.22 361 GLU A N 1
ATOM 2597 C CA . GLU A 1 345 ? -35.143 7.017 44.280 1.00 20.07 361 GLU A CA 1
ATOM 2598 C C . GLU A 1 345 ? -34.932 8.190 43.324 1.00 20.89 361 GLU A C 1
ATOM 2599 O O . GLU A 1 345 ? -34.242 9.180 43.663 1.00 19.80 361 GLU A O 1
ATOM 2605 N N . TYR A 1 346 ? -35.493 8.080 42.111 1.00 19.34 362 TYR A N 1
ATOM 2606 C CA . TYR A 1 346 ? -35.433 9.167 41.139 1.00 17.96 362 TYR A CA 1
ATOM 2607 C C . TYR A 1 346 ? -36.201 10.403 41.624 1.00 20.38 362 TYR A C 1
ATOM 2608 O O . TYR A 1 346 ? -35.665 11.489 41.574 1.00 20.46 362 TYR A O 1
ATOM 2617 N N . ASP A 1 347 ? -37.406 10.198 42.146 1.00 21.68 363 ASP A N 1
ATOM 2618 C CA . ASP A 1 347 ? -38.142 11.312 42.735 1.00 25.78 363 ASP A CA 1
ATOM 2619 C C . ASP A 1 347 ? -37.366 12.067 43.836 1.00 27.04 363 ASP A C 1
ATOM 2620 O O . ASP A 1 347 ? -37.500 13.309 43.965 1.00 29.09 363 ASP A O 1
ATOM 2625 N N . GLU A 1 348 ? -36.550 11.365 44.608 1.00 28.52 364 GLU A N 1
ATOM 2626 C CA . GLU A 1 348 ? -35.798 12.005 45.724 1.00 30.20 364 GLU A CA 1
ATOM 2627 C C . GLU A 1 348 ? -34.457 12.597 45.277 1.00 29.54 364 GLU A C 1
ATOM 2628 O O . GLU A 1 348 ? -34.004 13.669 45.742 1.00 29.52 364 GLU A O 1
ATOM 2634 N N . ALA A 1 349 ? -33.818 11.940 44.321 1.00 27.06 365 ALA A N 1
ATOM 2635 C CA . ALA A 1 349 ? -32.432 12.332 44.012 1.00 24.39 365 ALA A CA 1
ATOM 2636 C C . ALA A 1 349 ? -32.350 13.093 42.706 1.00 24.29 365 ALA A C 1
ATOM 2637 O O . ALA A 1 349 ? -31.366 13.786 42.501 1.00 23.55 365 ALA A O 1
ATOM 2639 N N . GLY A 1 350 ? -33.344 12.894 41.822 1.00 22.72 366 GLY A N 1
ATOM 2640 C CA . GLY A 1 350 ? -33.346 13.382 40.421 1.00 21.43 366 GLY A CA 1
ATOM 2641 C C . GLY A 1 350 ? -32.398 12.598 39.501 1.00 20.54 366 GLY A C 1
ATOM 2642 O O . GLY A 1 350 ? -31.825 11.561 39.920 1.00 18.10 366 GLY A O 1
ATOM 2643 N N . PRO A 1 351 ? -32.161 13.148 38.277 1.00 20.28 367 PRO A N 1
ATOM 2644 C CA . PRO A 1 351 ? -31.417 12.383 37.251 1.00 18.59 367 PRO A CA 1
ATOM 2645 C C . PRO A 1 351 ? -30.009 11.897 37.621 1.00 18.67 367 PRO A C 1
ATOM 2646 O O . PRO A 1 351 ? -29.578 10.837 37.098 1.00 18.12 367 PRO A O 1
ATOM 2650 N N . SER A 1 352 ? -29.311 12.625 38.512 1.00 20.04 368 SER A N 1
ATOM 2651 C CA . SER A 1 352 ? -27.946 12.231 38.873 1.00 20.83 368 SER A CA 1
ATOM 2652 C C . SER A 1 352 ? -27.861 10.931 39.698 1.00 20.51 368 SER A C 1
ATOM 2653 O O . SER A 1 352 ? -26.755 10.367 39.785 1.00 20.63 368 SER A O 1
ATOM 2656 N N . ILE A 1 353 ? -29.015 10.414 40.138 1.00 20.50 369 ILE A N 1
ATOM 2657 C CA . ILE A 1 353 ? -29.099 9.076 40.741 1.00 21.06 369 ILE A CA 1
ATOM 2658 C C . ILE A 1 353 ? -28.419 8.046 39.803 1.00 20.27 369 ILE A C 1
ATOM 2659 O O . ILE A 1 353 ? -27.922 7.021 40.263 1.00 20.40 369 ILE A O 1
ATOM 2664 N N . VAL A 1 354 ? -28.399 8.315 38.492 1.00 20.08 370 VAL A N 1
ATOM 2665 C CA . VAL A 1 354 ? -27.849 7.330 37.543 1.00 20.38 370 VAL A CA 1
ATOM 2666 C C . VAL A 1 354 ? -26.355 7.071 37.766 1.00 22.86 370 VAL A C 1
ATOM 2667 O O . VAL A 1 354 ? -25.865 5.971 37.448 1.00 22.80 370 VAL A O 1
ATOM 2671 N N . HIS A 1 355 ? -25.657 8.080 38.286 1.00 25.26 371 HIS A N 1
ATOM 2672 C CA . HIS A 1 355 ? -24.207 7.985 38.502 1.00 26.74 371 HIS A CA 1
ATOM 2673 C C . HIS A 1 355 ? -23.932 7.180 39.746 1.00 27.59 371 HIS A C 1
ATOM 2674 O O . HIS A 1 355 ? -22.908 6.494 39.777 1.00 29.58 371 HIS A O 1
ATOM 2681 N N . ARG A 1 356 ? -24.808 7.263 40.756 1.00 27.46 372 ARG A N 1
ATOM 2682 C CA . ARG A 1 356 ? -24.672 6.493 42.011 1.00 28.43 372 ARG A CA 1
ATOM 2683 C C . ARG A 1 356 ? -24.898 5.026 41.726 1.00 27.78 372 ARG A C 1
ATOM 2684 O O . ARG A 1 356 ? -24.282 4.163 42.365 1.00 27.09 372 ARG A O 1
ATOM 2692 N N . LYS A 1 357 ? -25.823 4.727 40.816 1.00 26.15 373 LYS A N 1
ATOM 2693 C CA . LYS A 1 357 ? -26.345 3.369 40.781 1.00 25.56 373 LYS A CA 1
ATOM 2694 C C . LYS A 1 357 ? -25.848 2.631 39.546 1.00 26.21 373 LYS A C 1
ATOM 2695 O O . LYS A 1 357 ? -25.825 1.402 39.567 1.00 26.88 373 LYS A O 1
ATOM 2701 N N . CYS A 1 358 ? -25.451 3.311 38.470 1.00 25.39 374 CYS A N 1
ATOM 2702 C CA . CYS A 1 358 ? -25.063 2.520 37.257 1.00 26.96 374 CYS A CA 1
ATOM 2703 C C . CYS A 1 358 ? -23.597 2.673 36.855 1.00 27.21 374 CYS A C 1
ATOM 2704 O O . CYS A 1 358 ? -23.278 3.733 36.302 1.00 29.01 374 CYS A O 1
ATOM 2707 N N . PRO B 2 14 ? -19.718 -11.941 51.278 1.00 41.51 461 PRO S N 1
ATOM 2708 C CA . PRO B 2 14 ? -19.866 -11.373 49.933 1.00 40.26 461 PRO S CA 1
ATOM 2709 C C . PRO B 2 14 ? -20.889 -10.239 49.900 1.00 38.14 461 PRO S C 1
ATOM 2710 O O . PRO B 2 14 ? -22.035 -10.429 50.301 1.00 38.86 461 PRO S O 1
ATOM 2714 N N . SER B 2 15 ? -20.460 -9.068 49.441 1.00 36.80 462 SER S N 1
ATOM 2715 C CA . SER B 2 15 ? -21.373 -7.949 49.156 1.00 34.68 462 SER S CA 1
ATOM 2716 C C . SER B 2 15 ? -22.465 -8.365 48.134 1.00 33.53 462 SER S C 1
ATOM 2717 O O . SER B 2 15 ? -22.292 -9.370 47.443 1.00 32.13 462 SER S O 1
ATOM 2720 N N . PRO B 2 16 ? -23.587 -7.606 48.051 1.00 32.15 463 PRO S N 1
ATOM 2721 C CA . PRO B 2 16 ? -24.585 -7.883 46.997 1.00 30.88 463 PRO S CA 1
ATOM 2722 C C . PRO B 2 16 ? -23.972 -7.827 45.583 1.00 29.71 463 PRO S C 1
ATOM 2723 O O . PRO B 2 16 ? -24.342 -8.619 44.732 1.00 27.96 463 PRO S O 1
ATOM 2727 N N . ARG B 2 17 ? -23.032 -6.922 45.361 1.00 28.23 464 ARG S N 1
ATOM 2728 C CA . ARG B 2 17 ? -22.328 -6.822 44.083 1.00 27.65 464 ARG S CA 1
ATOM 2729 C C . ARG B 2 17 ? -21.511 -8.067 43.824 1.00 26.76 464 ARG S C 1
ATOM 2730 O O . ARG B 2 17 ? -21.465 -8.575 42.686 1.00 23.33 464 ARG S O 1
ATOM 2738 N N . GLU B 2 18 ? -20.806 -8.548 44.855 1.00 26.02 465 GLU S N 1
ATOM 2739 C CA . GLU B 2 18 ? -20.067 -9.788 44.692 1.00 25.23 465 GLU S CA 1
ATOM 2740 C C . GLU B 2 18 ? -20.972 -11.019 44.443 1.00 23.07 465 GLU S C 1
ATOM 2741 O O . GLU B 2 18 ? -20.630 -11.852 43.624 1.00 22.88 465 GLU S O 1
ATOM 2747 N N . GLN B 2 19 ? -22.137 -11.095 45.085 1.00 20.97 466 GLN S N 1
ATOM 2748 C CA . GLN B 2 19 ? -23.057 -12.158 44.764 1.00 20.98 466 GLN S CA 1
ATOM 2749 C C . GLN B 2 19 ? -23.570 -12.024 43.305 1.00 18.08 466 GLN S C 1
ATOM 2750 O O . GLN B 2 19 ? -23.807 -13.039 42.645 1.00 18.75 466 GLN S O 1
ATOM 2756 N N . LEU B 2 20 ? -23.753 -10.776 42.853 1.00 16.82 467 LEU S N 1
ATOM 2757 C CA . LEU B 2 20 ? -24.196 -10.571 41.486 1.00 15.87 467 LEU S CA 1
ATOM 2758 C C . LEU B 2 20 ? -23.123 -11.065 40.516 1.00 15.42 467 LEU S C 1
ATOM 2759 O O . LEU B 2 20 ? -23.447 -11.791 39.544 1.00 13.58 467 LEU S O 1
ATOM 2764 N N . MET B 2 21 ? -21.855 -10.717 40.743 1.00 14.89 468 MET S N 1
ATOM 2765 C CA . MET B 2 21 ? -20.795 -11.174 39.836 1.00 14.32 468 MET S CA 1
ATOM 2766 C C . MET B 2 21 ? -20.720 -12.715 39.790 1.00 13.58 468 MET S C 1
ATOM 2767 O O . MET B 2 21 ? -20.615 -13.255 38.733 1.00 12.93 468 MET S O 1
ATOM 2772 N N . GLU B 2 22 ? -20.780 -13.376 40.956 1.00 14.94 469 GLU S N 1
ATOM 2773 C CA . GLU B 2 22 ? -20.851 -14.820 41.017 1.00 15.66 469 GLU S CA 1
ATOM 2774 C C . GLU B 2 22 ? -22.047 -15.384 40.186 1.00 14.10 469 GLU S C 1
ATOM 2775 O O . GLU B 2 22 ? -21.900 -16.365 39.437 1.00 12.92 469 GLU S O 1
ATOM 2781 N N . SER B 2 23 ? -23.235 -14.777 40.319 1.00 13.88 470 SER S N 1
ATOM 2782 C CA . SER B 2 23 ? -24.380 -15.274 39.566 1.00 11.98 470 SER S CA 1
ATOM 2783 C C . SER B 2 23 ? -24.157 -15.142 38.046 1.00 10.67 470 SER S C 1
ATOM 2784 O O . SER B 2 23 ? -24.613 -15.981 37.232 1.00 10.32 470 SER S O 1
ATOM 2787 N N . ILE B 2 24 ? -23.471 -14.054 37.640 1.00 9.59 471 ILE S N 1
ATOM 2788 C CA . ILE B 2 24 ? -23.218 -13.863 36.228 1.00 10.60 471 ILE S CA 1
ATOM 2789 C C . ILE B 2 24 ? -22.261 -14.965 35.716 1.00 9.28 471 ILE S C 1
ATOM 2790 O O . ILE B 2 24 ? -22.456 -15.491 34.622 1.00 11.40 471 ILE S O 1
ATOM 2795 N N . ARG B 2 25 ? -21.254 -15.299 36.515 1.00 11.55 472 ARG S N 1
ATOM 2796 C CA . ARG B 2 25 ? -20.331 -16.366 36.127 1.00 12.96 472 ARG S CA 1
ATOM 2797 C C . ARG B 2 25 ? -21.000 -17.714 36.105 1.00 13.68 472 ARG S C 1
ATOM 2798 O O . ARG B 2 25 ? -20.676 -18.548 35.285 1.00 16.08 472 ARG S O 1
ATOM 2806 N N . LYS B 2 26 ? -21.974 -17.900 36.970 1.00 12.81 473 LYS S N 1
ATOM 2807 C CA . LYS B 2 26 ? -22.721 -19.148 36.945 1.00 13.66 473 LYS S CA 1
ATOM 2808 C C . LYS B 2 26 ? -23.528 -19.308 35.666 1.00 14.63 473 LYS S C 1
ATOM 2809 O O . LYS B 2 26 ? -23.575 -20.385 35.061 1.00 17.37 473 LYS S O 1
ATOM 2815 N N . GLY B 2 27 ? -24.190 -18.238 35.250 1.00 12.81 474 GLY S N 1
ATOM 2816 C CA . GLY B 2 27 ? -24.948 -18.274 34.017 1.00 13.74 474 GLY S CA 1
ATOM 2817 C C . GLY B 2 27 ? -26.330 -18.838 34.287 1.00 13.77 474 GLY S C 1
ATOM 2818 O O . GLY B 2 27 ? -26.610 -19.216 35.352 1.00 16.00 474 GLY S O 1
ATOM 2819 N N . LYS B 2 28 ? -27.118 -18.931 33.236 1.00 13.51 475 LYS S N 1
ATOM 2820 C CA . LYS B 2 28 ? -28.480 -19.414 33.385 1.00 13.51 475 LYS S CA 1
ATOM 2821 C C . LYS B 2 28 ? -29.086 -19.797 32.061 1.00 13.38 475 LYS S C 1
ATOM 2822 O O . LYS B 2 28 ? -28.646 -19.391 30.986 1.00 15.43 475 LYS S O 1
ATOM 2828 N N . GLU B 2 29 ? -30.140 -20.609 32.108 1.00 12.24 476 GLU S N 1
ATOM 2829 C CA . GLU B 2 29 ? -30.866 -20.910 30.942 1.00 12.14 476 GLU S CA 1
ATOM 2830 C C . GLU B 2 29 ? -31.822 -19.745 30.615 1.00 12.50 476 GLU S C 1
ATOM 2831 O O . GLU B 2 29 ? -32.456 -19.242 31.501 1.00 15.48 476 GLU S O 1
ATOM 2837 N N . LEU B 2 30 ? -31.925 -19.394 29.371 1.00 12.90 477 LEU S N 1
ATOM 2838 C CA . LEU B 2 30 ? -32.850 -18.347 28.883 1.00 13.36 477 LEU S CA 1
ATOM 2839 C C . LEU B 2 30 ? -34.020 -19.006 28.145 1.00 14.71 477 LEU S C 1
ATOM 2840 O O . LEU B 2 30 ? -33.886 -20.075 27.515 1.00 17.93 477 LEU S O 1
ATOM 2845 N N . LYS B 2 31 ? -35.187 -18.387 28.202 1.00 15.65 478 LYS S N 1
ATOM 2846 C CA . LYS B 2 31 ? -36.379 -18.911 27.511 1.00 18.66 478 LYS S CA 1
ATOM 2847 C C . LYS B 2 31 ? -36.332 -18.754 25.986 1.00 20.14 478 LYS S C 1
ATOM 2848 O O . LYS B 2 31 ? -35.984 -17.697 25.446 1.00 20.56 478 LYS S O 1
ATOM 2854 N N . GLN B 2 32 ? -36.668 -19.809 25.241 1.00 19.20 479 GLN S N 1
ATOM 2855 C CA . GLN B 2 32 ? -36.666 -19.718 23.817 1.00 21.14 479 GLN S CA 1
ATOM 2856 C C . GLN B 2 32 ? -37.882 -18.793 23.409 1.00 22.99 479 GLN S C 1
ATOM 2857 O O . GLN B 2 32 ? -38.960 -18.846 24.002 1.00 22.95 479 GLN S O 1
ATOM 2863 N N . ILE B 2 33 ? -37.672 -17.887 22.462 1.00 25.03 480 ILE S N 1
ATOM 2864 C CA . ILE B 2 33 ? -38.775 -17.022 21.990 1.00 26.18 480 ILE S CA 1
ATOM 2865 C C . ILE B 2 33 ? -39.443 -17.584 20.741 1.00 29.65 480 ILE S C 1
ATOM 2866 O O . ILE B 2 33 ? -38.917 -18.561 20.157 1.00 32.54 480 ILE S O 1
#

Organism: Oryctolagus cuniculus (NCBI:txid9986)

B-factor: mean 19.83, std 13.16, range [5.15, 500.0]

Solvent-accessible surface area: 16022 Å² total; per-residue (Å²): 168,55,8,1,0,4,8,5,12,9,10,77,0,28,0,0,43,13,7,12,47,27,9,136,4,59,5,44,0,20,4,14,183,23,2,85,60,186,103,89,73,46,0,3,86,70,12,28,18,72,37,44,88,2,0,59,76,0,0,87,21,1,2,91,77,58,16,194,20,21,0,87,109,25,29,0,0,0,4,11,2,3,89,23,61,146,68,24,23,53,85,3,0,71,20,0,0,97,65,12,84,0,51,9,0,36,2,8,40,19,0,8,0,1,0,11,22,29,28,52,3,24,0,3,1,5,16,2,24,43,6,16,0,7,2,0,0,0,122,39,11,127,4,26,61,115,0,15,45,113,8,50,0,0,2,50,36,0,4,53,21,0,15,117,7,0,50,116,113,68,50,72,11,109,71,84,70,45,65,73,35,0,84,34,0,14,91,140,26,6,29,4,2,101,49,20,128,98,36,60,62,54,19,93,94,49,79,82,34,80,96,73,39,123,14,109,115,46,86,85,0,48,0,13,39,10,33,0,53,0,0,0,0,1,7,63,4,75,55,58,62,48,182,42,42,3,2,28,58,13,3,59,59,0,0,87,127,4,93,128,128,18,39,124,72,0,3,20,30,5,2,1,0,9,36,6,0,68,15,90,34,1,27,97,15,0,66,83,32,1,75,85,59,12,78,122,121,29,131,20,93,24,25,26,27,119,82,23,98,65,3,13,0,19,0,0,0,13,4,3,33,15,101,34,1,88,118,34,12,0,57,59,133,42,8,96,128,54,18,42,59,20,0,58,211,55,40,142,58,60,107,85,82,10,2,109,24,1,106,182,22,84,162,26,153,164,95

Sequence (367 aa):
TTALVCDNGSGLVKAGFAGDDAPRAVFPSIVGRVGDERTLKYPIEHGIITNWDDMEKIWHHTFYNELRVAPEEHPTLLTEAPLNPKANREKMTQIMFETFNVPAMYVAIQAVLSLYASGRTTGIVLDSGDGVTHNVPIYEGYALPHAIMRLDLAGRDLTDYLMKILTERGYSFVTTAEREIVRDIKEKLCYVALDFENEMATAASSSSLEKSYELPDGQVITIGNERFRCPETLFQPSFIGMESAGIHETTYNSIMKCDIDIRKDLYANNVMSGGTTMYPGIADRMQKEITALAPSTMKIKIIAPPERKYSVWIGGSILASLSTFQQMWITKQEYDEAGPSIVHRKCPSPREQLMESIRKGKELKQI